Protein AF-A0A848DRU2-F1 (afdb_monomer)

Mean predicted aligned error: 5.86 Å

Secondary structure (DSSP, 8-state):
----GGGSBT------HHHHHH-PPP--S--EEEEEEE--SHHHHHHHHHHHHHHTTT-EEEEE-SS----SS-GGGTSS--HHHHHHHT--B--B-SS-TTSSB--------STTGGGGTS--B-PPPPTTGGGGS-HHHHHHIIIIIHHHHHHHTTB-S-S-HHHHHHHHHHHTSTHHHHEEEEEPPBBB--TTB-TTSPBPS---S----B--HHHHHHHHH---TT--TTSSEEEEE-SEEEEEEEE-SSSEEEEEEETTT--EEEEEEEEEEE-SHHHHHHHHHHHSGGGTTS-TTTGGGTTB------EEPPEEEEESEETTEE--TT--EEEEEEE---EETTEES--EEEEEEESGGGTT---S-GGGPPP--SPEEEEEEEEE-----TT-EEE--SSS--EEE-B-TT-HHHIIIIIHHHHH---SHHHHHHHHHHHHHHHHHHHTTEEETTEEP-PPB-TTSPBP-BTTTB-EE------SPPPP------

InterPro domains:
  IPR000172 Glucose-methanol-choline oxidoreductase, N-terminal [PF00732] (236-314)
  IPR036188 FAD/NAD(P)-binding domain superfamily [G3DSA:3.50.50.60] (22-327)
  IPR036188 FAD/NAD(P)-binding domain superfamily [SSF51905] (31-316)
  IPR051473 Pyranose 2-oxidase-like [PTHR42784] (30-369)

Radius of gyration: 24.06 Å; Cα c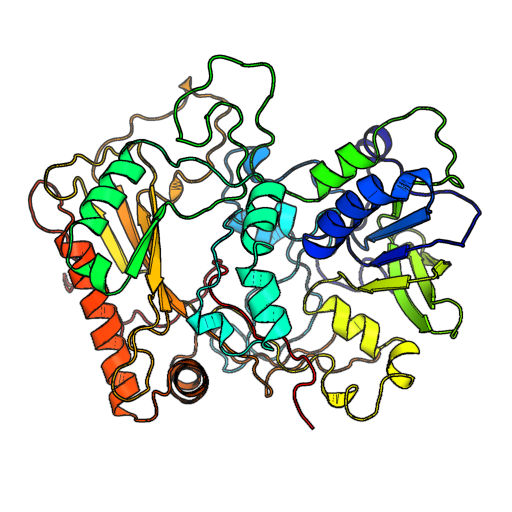ontacts (8 Å, |Δi|>4): 1048; chains: 1; bounding box: 69×54×64 Å

Sequence (502 aa):
MGFTESTYENFVAEDGAARSRLIRTYAGAKDDFDVAIVGSGVGGGILADDLAERIGAGKRILVVEAGSFLYPTHVYNVCRFPNADIARRFGVRTFHQQGDSQSEFHIGEQPQLNFGGRSIFWSGLIPEIQGWELDYFPDNIRSALTGGLLDRAGETMNESRSMGDTATKIVEKLRASDLAQDFEIVQTPRALHQPYLEPDGTPTAEFFTEPTGVFNTAELLTGQLGLEPGAPDDGKGLHLLLNTFVEAVDDQGDHVEVLTRNVLTGETRTFRARRVVLCGGSIESPKLLRRSPAFDALPDTVRPLVGRGLTDHPTSNEITTSVTGIGGIPIPRSSNVKIIFYSRGHRVDGRIRFPFNVEMNINHEWWHLRDDDPTARPPLTGPCPLDIKFSFANCLDDDNAIRPDPGYVPEIDFHNLSWTTHLTGSRIPATAGWESRQDADLLWWVLNEVTHRIFSLFDRDGVPARPDTDDHGKELWFGQGKGFGWGTVHHAAGSLRMPTRP

Foldseek 3Di:
DDDACVLKPLAAFDDDPVCVQQFDAQPDPAQEFAEEEEALAPVRLLVQLVCLVPCQQPTAYEYEFQGEADDLAAPLVPADDDLVVVQVSQFIQQAAEPDDLVDQFDDPGGWGGYNLTCLNRALQFLADAALLLCPLADPVVSCVCVVCPSVVSCVSLQKDQDLDDLQVVLQVLCCPDPLVVFWDKDFGIGSAHDVQADNNRHGDPDDPDDTSGGDTSSNSVSVQRDDDPPDDSPDGGYHYHHSKDFQAWACPPQWIWTWIARNVPRDIDIHTYSYYHYDPPLQQRLQRCLLYNVLVVDDPVCSLVRFFQDDAKWKWDKFKWWFQWFPPHGDFQPGKTWMKTHGNQDDDPNFRPAQWMKIKIWQCSPRSHDDPDPPPDDDGDDTIMMIMMIIGAFEGDRQWGFAHDNRSHTYTGHRNSQDLCCCQPPTSCVSGVRHDPVVSVVVQVSQQVVVCSSQQRTDDVPHGIFTDADPVRHHDGEVRPIGIDDDSDGPGDHYDPDDDDD

Organism: NCBI:txid630973

Solvent-accessible surface area (backbone atoms only — not comparable to full-atom values): 27246 Å² total; per-residue (Å²): 134,81,82,43,52,81,72,29,52,68,48,54,71,62,89,54,76,66,46,69,76,56,46,73,60,64,78,42,89,68,45,76,30,52,33,32,29,36,21,32,16,61,71,22,22,52,50,50,47,58,43,33,74,75,42,10,92,82,31,28,34,39,37,35,20,49,13,17,80,82,54,76,51,20,52,59,67,72,44,73,63,66,50,72,65,54,41,60,72,43,32,22,50,59,55,44,63,65,77,45,94,89,35,72,32,33,75,92,79,56,57,40,63,28,50,6,21,51,31,35,52,59,89,38,71,58,71,81,83,47,76,68,61,39,68,67,38,60,68,70,57,41,51,46,42,77,68,48,50,53,59,51,49,38,59,74,36,32,47,40,62,66,74,48,72,68,37,53,53,50,40,55,56,48,54,74,40,77,58,41,80,55,22,51,66,41,70,56,43,24,19,30,40,53,63,56,39,39,88,90,45,48,74,52,94,66,85,87,61,80,63,76,36,45,48,32,25,33,39,52,47,42,65,73,60,38,81,67,86,84,68,61,64,75,48,65,22,68,41,35,34,60,26,24,37,71,67,32,40,36,69,72,84,81,34,30,39,39,35,31,29,32,41,87,79,60,49,70,49,68,32,39,14,62,37,77,47,80,28,47,53,92,62,47,30,39,51,39,42,71,68,9,68,41,39,76,74,43,53,83,87,50,53,79,48,62,38,44,26,56,64,72,43,35,17,38,38,73,48,44,32,55,30,34,29,42,84,88,44,78,46,58,48,83,54,48,35,51,35,30,31,40,40,66,47,54,63,58,97,86,17,38,72,48,58,37,29,38,44,37,35,28,31,62,88,63,60,70,64,42,70,95,56,82,84,76,64,75,87,69,73,66,65,27,49,32,38,36,31,40,29,23,50,30,56,52,31,79,84,10,28,52,43,89,45,100,62,89,54,26,42,42,46,32,71,20,56,43,42,55,68,57,41,53,70,48,43,42,25,75,65,19,63,44,85,49,78,65,47,50,60,43,46,36,52,51,56,44,49,54,49,48,60,57,34,55,50,26,16,38,90,86,40,66,31,60,52,44,54,49,101,83,72,47,67,50,42,56,80,62,94,34,57,43,27,90,56,98,57,86,47,40,56,59,40,69,90,64,98,76,75,136

Nearest PDB structures (foldseek):
  2r0p-assembly1_A  TM=4.702E-01  e=1.721E-07  Lentzea aerocolonigenes
  2r0c-assembly1_A  TM=3.342E-01  e=9.872E-09  Lentzea aerocolonigenes
  4cy8-assembly1_B  TM=3.648E-01  e=1.183E-04  Pseudomonas nitroreducens HBP1
  5cqf-assembly1_A  TM=5.154E-01  e=4.666E-03  Pseudomonas syringae pv. tomato str. DC3000
  4tlx-assembly1_D  TM=5.138E-01  e=2.533E-02  Kutzneria sp. 744

pLDDT: mean 89.15, std 10.89, range [31.7, 98.88]

Structure (mmCIF, N/CA/C/O backbone):
data_AF-A0A848DRU2-F1
#
_entry.id   AF-A0A848DRU2-F1
#
loop_
_atom_site.group_PDB
_atom_site.id
_atom_site.type_symbol
_atom_site.label_atom_id
_atom_site.label_alt_id
_atom_site.label_comp_id
_atom_site.label_asym_id
_atom_site.label_entity_id
_atom_site.label_seq_id
_atom_site.pdbx_PDB_ins_code
_atom_site.Cartn_x
_atom_site.Cartn_y
_atom_site.Cartn_z
_atom_site.occupancy
_atom_site.B_iso_or_equiv
_atom_site.auth_seq_id
_atom_site.auth_comp_id
_atom_site.auth_asym_id
_atom_site.auth_atom_id
_atom_site.pdbx_PDB_model_num
ATOM 1 N N . MET A 1 1 ? -3.842 8.553 31.613 1.00 68.19 1 MET A N 1
ATOM 2 C CA . MET A 1 1 ? -4.086 9.658 30.660 1.00 68.19 1 MET A CA 1
ATOM 3 C C . MET A 1 1 ? -4.649 9.039 29.396 1.00 68.19 1 MET A C 1
ATOM 5 O O . MET A 1 1 ? -4.186 7.960 29.051 1.00 68.19 1 MET A O 1
ATOM 9 N N . GLY A 1 2 ? -5.672 9.650 28.798 1.00 87.00 2 GLY A N 1
ATOM 10 C CA . GLY A 1 2 ? -6.257 9.182 27.536 1.00 87.00 2 GLY A CA 1
ATOM 11 C C . GLY A 1 2 ? -5.468 9.669 26.319 1.00 87.00 2 GLY A C 1
ATOM 12 O O . GLY A 1 2 ? -4.572 10.498 26.473 1.00 87.00 2 GLY A O 1
ATOM 13 N N . PHE A 1 3 ? -5.815 9.170 25.134 1.00 94.62 3 PHE A N 1
ATOM 14 C CA . PHE A 1 3 ? -5.231 9.619 23.871 1.00 94.62 3 PHE A CA 1
ATOM 15 C C . PHE A 1 3 ? -5.593 11.086 23.591 1.00 94.62 3 PHE A C 1
ATOM 17 O O . PHE A 1 3 ? -6.713 11.523 23.850 1.00 94.62 3 PHE A O 1
ATOM 24 N N . THR A 1 4 ? -4.659 11.850 23.044 1.00 94.38 4 THR A N 1
ATOM 25 C CA . THR A 1 4 ? -4.844 13.254 22.644 1.00 94.38 4 THR A CA 1
ATOM 26 C C . THR A 1 4 ? -4.206 13.487 21.282 1.00 94.38 4 THR A C 1
ATOM 28 O O . THR A 1 4 ? -3.350 12.711 20.861 1.00 94.38 4 THR A O 1
ATOM 31 N N . GLU A 1 5 ? -4.543 14.594 20.621 1.00 92.50 5 GLU A N 1
ATOM 32 C CA . GLU A 1 5 ? -3.885 14.995 19.366 1.00 92.50 5 GLU A CA 1
ATOM 33 C C . GLU A 1 5 ? -2.351 15.067 19.487 1.00 92.50 5 GLU A C 1
ATOM 35 O O . GLU A 1 5 ? -1.633 14.704 18.564 1.00 92.50 5 GLU A O 1
ATOM 40 N N . SER A 1 6 ? -1.840 15.446 20.663 1.00 94.56 6 SER A N 1
ATOM 41 C CA . SER A 1 6 ? -0.407 15.551 20.959 1.00 94.56 6 SER A CA 1
ATOM 42 C C . SER A 1 6 ? 0.268 14.227 21.325 1.00 94.56 6 SER A C 1
ATOM 44 O O . SER A 1 6 ? 1.473 14.205 21.567 1.00 94.56 6 SER A O 1
ATOM 46 N N . THR A 1 7 ? -0.487 13.127 21.402 1.00 95.00 7 THR A N 1
ATOM 47 C CA . THR A 1 7 ? 0.065 11.807 21.731 1.00 95.00 7 THR A CA 1
ATOM 48 C C . THR A 1 7 ? 0.976 11.285 20.621 1.00 95.00 7 THR A C 1
ATOM 50 O O . THR A 1 7 ? 1.972 10.626 20.914 1.00 95.00 7 THR A O 1
ATOM 53 N N . TYR A 1 8 ? 0.667 11.606 19.362 1.00 96.06 8 TYR A N 1
ATOM 54 C CA . TYR A 1 8 ? 1.525 11.316 18.218 1.00 96.06 8 TYR A CA 1
ATOM 55 C C . TYR A 1 8 ? 2.061 12.600 17.608 1.00 96.06 8 TYR A C 1
ATOM 57 O O . TYR A 1 8 ? 1.324 13.550 17.353 1.00 96.06 8 TYR A O 1
ATOM 65 N N . GLU A 1 9 ? 3.361 12.616 17.328 1.00 95.44 9 GLU A N 1
ATOM 66 C CA . GLU A 1 9 ? 3.954 13.727 16.595 1.00 95.44 9 GLU A CA 1
ATOM 67 C C . GLU A 1 9 ? 3.429 13.737 15.158 1.00 95.44 9 GLU A C 1
ATOM 69 O O . GLU A 1 9 ? 3.359 12.689 14.509 1.00 95.44 9 GLU A O 1
ATOM 74 N N . ASN A 1 10 ? 3.106 14.936 14.669 1.00 95.75 10 ASN A N 1
ATOM 75 C CA . ASN A 1 10 ? 2.591 15.189 13.322 1.00 95.75 10 ASN A CA 1
ATOM 76 C C . ASN A 1 10 ? 1.204 14.581 13.031 1.00 95.75 10 ASN A C 1
ATOM 78 O O . ASN A 1 10 ? 0.786 14.497 11.878 1.00 95.75 10 ASN A O 1
ATOM 82 N N . PHE A 1 11 ? 0.471 14.161 14.064 1.00 97.06 11 PHE A N 1
ATOM 83 C CA . PHE A 1 11 ? -0.911 13.731 13.906 1.00 97.06 11 PHE A CA 1
ATOM 84 C C . PHE A 1 11 ? -1.840 14.930 13.709 1.00 97.06 11 PHE A C 1
ATOM 86 O O . PHE A 1 11 ? -1.777 15.908 14.452 1.00 97.06 11 PHE A O 1
ATOM 93 N N . VAL A 1 12 ? -2.699 14.852 12.692 1.00 94.25 12 VAL A N 1
ATOM 94 C CA . VAL A 1 12 ? -3.643 15.918 12.352 1.00 94.25 12 VAL A CA 1
ATOM 95 C C . VAL A 1 12 ? -5.023 15.553 12.886 1.00 94.25 12 VAL A C 1
ATOM 97 O O . VAL A 1 12 ? -5.594 14.534 12.492 1.00 94.25 12 VAL A O 1
ATOM 100 N N . ALA A 1 13 ? -5.541 16.407 13.767 1.00 94.06 13 ALA A N 1
ATOM 101 C CA . ALA A 1 13 ? -6.877 16.316 14.334 1.00 94.06 13 ALA A CA 1
ATOM 102 C C . ALA A 1 13 ? -7.617 17.647 14.122 1.00 94.06 13 ALA A C 1
ATOM 104 O O . ALA A 1 13 ? -7.391 18.631 14.817 1.00 94.06 13 ALA A O 1
ATOM 105 N N . GLU A 1 14 ? -8.523 17.683 13.151 1.00 92.94 14 GLU A N 1
ATOM 106 C CA . GLU A 1 14 ? -9.348 18.837 12.813 1.00 92.94 14 GLU A CA 1
ATOM 107 C C . GLU A 1 14 ? -10.743 18.420 12.320 1.00 92.94 14 GLU A C 1
ATOM 109 O O . GLU A 1 14 ? -10.933 17.365 11.706 1.00 92.94 14 GLU A O 1
ATOM 114 N N . ASP A 1 15 ? -11.745 19.270 12.561 1.00 89.88 15 ASP A N 1
ATOM 115 C CA . ASP A 1 15 ? -13.062 19.167 11.923 1.00 89.88 15 ASP A CA 1
ATOM 116 C C . ASP A 1 15 ? -13.296 20.366 10.997 1.00 89.88 15 ASP A C 1
ATOM 118 O O . ASP A 1 15 ? -13.704 21.453 11.413 1.00 89.88 15 ASP A O 1
ATOM 122 N N . GLY A 1 16 ? -12.994 20.164 9.714 1.00 86.81 16 GLY A N 1
ATOM 123 C CA . GLY A 1 16 ? -13.116 21.187 8.686 1.00 86.81 16 GLY A CA 1
ATOM 124 C C . GLY A 1 16 ? -14.540 21.353 8.147 1.00 86.81 16 GLY A C 1
ATOM 125 O O . GLY A 1 16 ? -15.277 20.394 7.907 1.00 86.81 16 GLY A O 1
ATOM 126 N N . ALA A 1 17 ? -14.903 22.593 7.813 1.00 89.38 17 ALA A N 1
ATOM 127 C CA . ALA A 1 17 ? -16.188 22.899 7.180 1.00 89.38 17 ALA A CA 1
ATOM 128 C C . ALA A 1 17 ? -16.334 22.299 5.762 1.00 89.38 17 ALA A C 1
ATOM 130 O O . ALA A 1 17 ? -17.441 22.213 5.234 1.00 89.38 17 ALA A O 1
ATOM 131 N N . ALA A 1 18 ? -15.231 21.925 5.108 1.00 87.69 18 ALA A N 1
ATOM 132 C CA . ALA A 1 18 ? -15.274 21.191 3.843 1.00 87.69 18 ALA A CA 1
ATOM 133 C C . ALA A 1 18 ? -15.816 19.771 4.057 1.00 87.69 18 ALA A C 1
ATOM 135 O O . ALA A 1 18 ? -16.758 19.366 3.378 1.00 87.69 18 ALA A O 1
ATOM 136 N N . ARG A 1 19 ? -15.306 19.064 5.076 1.00 90.12 19 ARG A N 1
ATOM 137 C CA . ARG A 1 19 ? -15.809 17.744 5.463 1.00 90.12 19 ARG A CA 1
ATOM 138 C C . ARG A 1 19 ? -17.296 17.793 5.797 1.00 90.12 19 ARG A C 1
ATOM 140 O O . ARG A 1 19 ? -18.040 16.976 5.274 1.00 90.12 19 ARG A O 1
ATOM 147 N N . SER A 1 20 ? -17.763 18.771 6.581 1.00 85.81 20 SER A N 1
ATOM 148 C CA . SER A 1 20 ? -19.187 18.863 6.967 1.00 85.81 20 SER A CA 1
ATOM 149 C C . SER A 1 20 ? -20.167 19.014 5.810 1.00 85.81 20 SER A C 1
ATOM 151 O O . SER A 1 20 ? -21.346 18.704 5.970 1.00 85.81 20 SER A O 1
ATOM 153 N N . ARG A 1 21 ? -19.682 19.462 4.650 1.00 86.00 21 ARG A N 1
ATOM 154 C CA . ARG A 1 21 ? -20.470 19.609 3.425 1.00 86.00 21 ARG A CA 1
ATOM 155 C C . ARG A 1 21 ? -20.397 18.398 2.498 1.00 86.00 21 ARG A C 1
ATOM 157 O O . ARG A 1 21 ? -21.219 18.322 1.595 1.00 86.00 21 ARG A O 1
ATOM 164 N N . LEU A 1 22 ? -19.431 17.500 2.698 1.00 84.94 22 LEU A N 1
ATOM 165 C CA . LEU A 1 22 ? -19.189 16.338 1.837 1.00 84.94 22 LEU A CA 1
ATOM 166 C C . LEU A 1 22 ? -19.540 15.012 2.511 1.00 84.94 22 LEU A C 1
ATOM 168 O O . LEU A 1 22 ? -20.029 14.111 1.844 1.00 84.94 22 LEU A O 1
ATOM 172 N N . ILE A 1 23 ? -19.283 14.885 3.814 1.00 87.06 23 ILE A N 1
ATOM 173 C CA . ILE A 1 23 ? -19.423 13.626 4.545 1.00 87.06 23 ILE A CA 1
ATOM 174 C C . ILE A 1 23 ? -20.000 13.895 5.930 1.00 87.06 23 ILE A C 1
ATOM 176 O O . ILE A 1 23 ? -19.501 14.730 6.698 1.00 87.06 23 ILE A O 1
ATOM 180 N N . ARG A 1 24 ? -21.033 13.134 6.288 1.00 83.44 24 ARG A N 1
ATOM 181 C CA . ARG A 1 24 ? -21.608 13.146 7.631 1.00 83.44 24 ARG A CA 1
ATOM 182 C C . ARG A 1 24 ? -20.831 12.203 8.548 1.00 83.44 24 ARG A C 1
ATOM 184 O O . ARG A 1 24 ? -20.644 11.035 8.230 1.00 83.44 24 ARG A O 1
ATOM 191 N N . THR A 1 25 ? -20.414 12.715 9.705 1.00 88.62 25 THR A N 1
ATOM 192 C CA . THR A 1 25 ? -19.940 11.872 10.810 1.00 88.62 25 THR A CA 1
ATOM 193 C C . THR A 1 25 ? -21.141 11.424 11.638 1.00 88.62 25 THR A C 1
ATOM 195 O O . THR A 1 25 ? -22.092 12.189 11.811 1.00 88.62 25 THR A O 1
ATOM 198 N N . TYR A 1 26 ? -21.104 10.202 12.153 1.00 93.00 26 TYR A N 1
ATOM 199 C CA . TYR A 1 26 ? -22.157 9.635 12.978 1.00 93.00 26 TYR A CA 1
ATOM 200 C C . TYR A 1 26 ? -22.360 10.473 14.244 1.00 93.00 26 TYR A C 1
ATOM 202 O O . TYR A 1 26 ? -21.437 10.655 15.037 1.00 93.00 26 TYR A O 1
ATOM 210 N N . ALA A 1 27 ? -23.584 10.962 14.436 1.00 90.19 27 ALA A N 1
ATOM 211 C CA . ALA A 1 27 ? -23.995 11.726 15.615 1.00 90.19 27 ALA A CA 1
ATOM 212 C C . ALA A 1 27 ? -25.174 11.067 16.358 1.00 90.19 27 ALA A C 1
ATOM 214 O O . ALA A 1 27 ? -25.765 11.668 17.254 1.00 90.19 27 ALA A O 1
ATOM 215 N N . GLY A 1 28 ? -25.523 9.831 15.982 1.00 91.38 28 GLY A N 1
ATOM 216 C CA . GLY A 1 28 ? -26.667 9.098 16.521 1.00 91.38 28 GLY A CA 1
ATOM 217 C C . GLY A 1 28 ? -26.498 8.721 17.988 1.00 91.38 28 GLY A C 1
ATOM 218 O O . GLY A 1 28 ? -25.376 8.579 18.491 1.00 91.38 28 GLY A O 1
ATOM 219 N N . ALA A 1 29 ? -27.622 8.538 18.681 1.00 92.94 29 ALA A N 1
ATOM 220 C CA . ALA A 1 29 ? -27.644 8.190 20.098 1.00 92.94 29 ALA A CA 1
ATOM 221 C C . ALA A 1 29 ? -27.389 6.696 20.333 1.00 92.94 29 ALA A C 1
ATOM 223 O O . ALA A 1 29 ? -26.856 6.323 21.378 1.00 92.94 29 ALA A O 1
ATOM 224 N N . LYS A 1 30 ? -27.726 5.835 19.367 1.00 96.00 30 LYS A N 1
ATOM 225 C CA . LYS A 1 30 ? -27.549 4.391 19.518 1.00 96.00 30 LYS A CA 1
ATOM 226 C C . LYS A 1 30 ? -26.075 4.004 19.548 1.00 96.00 30 LYS A C 1
ATOM 228 O O . LYS A 1 30 ? -25.249 4.582 18.848 1.00 96.00 30 LYS A O 1
ATOM 233 N N . ASP A 1 31 ? -25.743 3.008 20.346 1.00 96.94 31 ASP A N 1
ATOM 234 C CA . ASP A 1 31 ? -24.385 2.495 20.506 1.00 96.94 31 ASP A CA 1
ATOM 235 C C . ASP A 1 31 ? -24.206 1.090 19.905 1.00 96.94 31 ASP A C 1
ATOM 237 O O . ASP A 1 31 ? -23.076 0.622 19.804 1.00 96.94 31 ASP A O 1
ATOM 241 N N . ASP A 1 32 ? -25.288 0.444 19.462 1.00 97.88 32 ASP A N 1
ATOM 242 C CA . ASP A 1 32 ? -25.302 -0.905 18.899 1.00 97.88 32 ASP A CA 1
ATOM 243 C C . ASP A 1 32 ? -25.044 -0.945 17.381 1.00 97.88 32 ASP A C 1
ATOM 245 O O . ASP A 1 32 ? -25.680 -0.242 16.595 1.00 97.88 32 ASP A O 1
ATOM 249 N N . PHE A 1 33 ? -24.151 -1.833 16.952 1.00 98.56 33 PHE A N 1
ATOM 250 C CA . PHE A 1 33 ? -23.810 -2.082 15.554 1.00 98.56 33 PHE A CA 1
ATOM 251 C C . PHE A 1 33 ? -23.712 -3.586 15.266 1.00 98.56 33 PHE A C 1
ATOM 253 O O . PHE A 1 33 ? -23.434 -4.412 16.138 1.00 98.56 33 PHE A O 1
ATOM 260 N N . ASP A 1 34 ? -23.939 -3.984 14.016 1.00 98.50 34 ASP A N 1
ATOM 261 C CA . ASP A 1 34 ? -23.685 -5.365 13.603 1.00 98.50 34 ASP A CA 1
ATOM 262 C C . ASP A 1 34 ? -22.188 -5.592 13.360 1.00 98.50 34 ASP A C 1
ATOM 264 O O . ASP A 1 34 ? -21.663 -6.645 13.717 1.00 98.50 34 ASP A O 1
ATOM 268 N N . VAL A 1 35 ? -21.499 -4.606 12.780 1.00 98.62 35 VAL A N 1
ATOM 269 C CA . VAL A 1 35 ? -20.057 -4.654 12.510 1.00 98.62 35 VAL A CA 1
ATOM 270 C C . VAL A 1 35 ? -19.435 -3.303 12.850 1.00 98.62 35 VAL A C 1
ATOM 272 O O . VAL A 1 35 ? -19.964 -2.272 12.441 1.00 98.62 35 VAL A O 1
ATOM 275 N N . ALA A 1 36 ? -18.307 -3.309 13.556 1.00 98.75 36 ALA A N 1
ATOM 276 C CA . ALA A 1 36 ? -17.436 -2.147 13.692 1.00 98.75 36 ALA A CA 1
ATOM 277 C C . ALA A 1 36 ? -16.067 -2.426 13.053 1.00 98.75 36 ALA A C 1
ATOM 279 O O . ALA A 1 36 ? -15.484 -3.494 13.237 1.00 98.75 36 ALA A O 1
ATOM 280 N N . ILE A 1 37 ? -15.561 -1.465 12.291 1.00 98.88 37 ILE A N 1
ATOM 281 C CA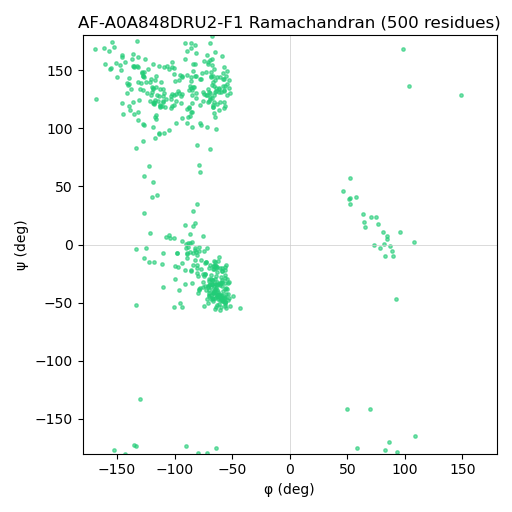 . ILE A 1 37 ? -14.304 -1.519 11.548 1.00 98.88 37 ILE A CA 1
ATOM 282 C C . ILE A 1 37 ? -13.417 -0.404 12.094 1.00 98.88 37 ILE A C 1
ATOM 284 O O . ILE A 1 37 ? -13.806 0.763 12.089 1.00 98.88 37 ILE A O 1
ATOM 288 N N . VAL A 1 38 ? -12.237 -0.760 12.594 1.00 98.81 38 VAL A N 1
ATOM 289 C CA . VAL A 1 38 ? -11.297 0.192 13.199 1.00 98.81 38 VAL A CA 1
ATOM 290 C C . VAL A 1 38 ? -10.233 0.568 12.175 1.00 98.81 38 VAL A C 1
ATOM 292 O O . VAL A 1 38 ? -9.330 -0.221 11.926 1.00 98.81 38 VAL A O 1
ATOM 295 N N . GLY A 1 39 ? -10.326 1.767 11.608 1.00 98.56 39 GLY A N 1
ATOM 296 C CA . GLY A 1 39 ? -9.449 2.292 10.562 1.00 98.56 39 GLY A CA 1
ATOM 297 C C . GLY A 1 39 ? -10.102 2.272 9.179 1.00 98.56 39 GLY A C 1
ATOM 298 O O . GLY A 1 39 ? -10.725 1.289 8.784 1.00 98.56 39 GLY A O 1
ATOM 299 N N . SER A 1 40 ? -9.932 3.361 8.428 1.00 98.12 40 SER A N 1
ATOM 300 C CA . SER A 1 40 ? -10.527 3.571 7.094 1.00 98.12 40 SER A CA 1
ATOM 301 C C . SER A 1 40 ? -9.537 3.414 5.928 1.00 98.12 40 SER A C 1
ATOM 303 O O . SER A 1 40 ? -9.868 3.708 4.777 1.00 98.12 40 SER A O 1
ATOM 305 N N . GLY A 1 41 ? -8.312 2.948 6.207 1.00 97.31 41 GLY A N 1
ATOM 306 C CA . GLY A 1 41 ? -7.295 2.631 5.194 1.00 97.31 41 GLY A CA 1
ATOM 307 C C . GLY A 1 41 ? -7.704 1.488 4.255 1.00 97.31 41 GLY A C 1
ATOM 308 O O . GLY A 1 41 ? -8.807 0.970 4.367 1.00 97.31 41 GLY A O 1
ATOM 309 N N . VAL A 1 42 ? -6.804 1.047 3.363 1.00 95.38 42 VAL A N 1
ATOM 310 C CA . VAL A 1 42 ? -7.096 0.066 2.286 1.00 95.38 42 VAL A CA 1
ATOM 311 C C . VAL A 1 42 ? -7.955 -1.117 2.756 1.00 95.38 42 VAL A C 1
ATOM 313 O O . VAL A 1 42 ? -9.030 -1.346 2.213 1.00 95.38 42 VAL A O 1
ATOM 316 N N . GLY A 1 43 ? -7.531 -1.827 3.809 1.00 94.62 43 GLY A N 1
ATOM 317 C CA . GLY A 1 43 ? -8.270 -2.990 4.312 1.00 94.62 43 GLY A CA 1
ATOM 318 C C . GLY A 1 43 ? -9.636 -2.652 4.921 1.00 94.62 43 GLY A C 1
ATOM 319 O O . GLY A 1 43 ? -10.600 -3.376 4.695 1.00 94.62 43 GLY A O 1
ATOM 320 N N . GLY A 1 44 ? -9.734 -1.554 5.676 1.00 98.00 44 GLY A N 1
ATOM 321 C CA . GLY A 1 44 ? -10.974 -1.167 6.353 1.00 98.00 44 GLY A CA 1
ATOM 322 C C . GLY A 1 44 ? -11.986 -0.509 5.422 1.00 98.00 44 GLY A C 1
ATOM 323 O O . GLY A 1 44 ? -13.173 -0.806 5.501 1.00 98.00 44 GLY A O 1
ATOM 324 N N . GLY A 1 45 ? -11.520 0.337 4.504 1.00 97.69 45 GLY A N 1
ATOM 325 C CA . GLY A 1 45 ? -12.364 1.022 3.536 1.00 97.69 45 GLY A CA 1
ATOM 326 C C . GLY A 1 45 ? -12.949 0.091 2.480 1.00 97.69 45 GLY A C 1
ATOM 327 O O . GLY A 1 45 ? -14.150 0.150 2.252 1.00 97.69 45 GLY A O 1
ATOM 328 N N . ILE A 1 46 ? -12.153 -0.826 1.915 1.00 97.06 46 ILE A N 1
ATOM 329 C CA . ILE A 1 46 ? -12.671 -1.841 0.978 1.00 97.06 46 ILE A CA 1
ATOM 330 C C . ILE A 1 46 ? -13.692 -2.747 1.677 1.00 97.06 46 ILE A C 1
ATOM 332 O O . ILE A 1 46 ? -14.757 -3.018 1.134 1.00 97.06 46 ILE A O 1
ATOM 336 N N . LEU A 1 47 ? -13.400 -3.193 2.906 1.00 97.94 47 LEU A N 1
ATOM 337 C CA . LEU A 1 47 ? -14.333 -4.026 3.666 1.00 97.94 47 LEU A CA 1
ATOM 338 C C . LEU A 1 47 ? -15.644 -3.290 3.973 1.00 97.94 47 LEU A C 1
ATOM 340 O O . LEU A 1 47 ? -16.718 -3.882 3.891 1.00 97.94 47 LEU A O 1
ATOM 344 N N . ALA A 1 48 ? -15.556 -2.024 4.379 1.00 98.12 48 ALA A N 1
ATOM 345 C CA . ALA A 1 48 ? -16.717 -1.211 4.709 1.00 98.12 48 ALA A CA 1
ATOM 346 C C . ALA A 1 48 ? -17.626 -0.996 3.495 1.00 98.12 48 ALA A C 1
ATOM 348 O O . ALA A 1 48 ? -18.838 -1.151 3.628 1.00 98.12 48 ALA A O 1
ATOM 349 N N . ASP A 1 49 ? -17.036 -0.696 2.341 1.00 96.81 49 ASP A N 1
ATOM 350 C CA . ASP A 1 49 ? -17.723 -0.546 1.061 1.00 96.81 49 ASP A CA 1
ATOM 351 C C . ASP A 1 49 ? -18.446 -1.842 0.647 1.00 96.81 49 ASP A C 1
ATOM 353 O O . ASP A 1 49 ? -19.676 -1.886 0.581 1.00 96.81 49 ASP A O 1
ATOM 357 N N . ASP A 1 50 ? -17.709 -2.953 0.566 1.00 96.56 50 ASP A N 1
ATOM 358 C CA . ASP A 1 50 ? -18.236 -4.273 0.196 1.00 96.56 50 ASP A CA 1
ATOM 359 C C . ASP A 1 50 ? -19.324 -4.780 1.173 1.00 96.56 50 ASP A C 1
ATOM 361 O O . ASP A 1 50 ? -20.283 -5.458 0.791 1.00 96.56 50 ASP A O 1
ATOM 365 N N . LEU A 1 51 ? -19.222 -4.477 2.473 1.00 97.69 51 LEU A N 1
ATOM 366 C CA . LEU A 1 51 ? -20.294 -4.777 3.433 1.00 97.69 51 LEU A CA 1
ATOM 367 C C . LEU A 1 51 ? -21.502 -3.850 3.263 1.00 97.69 51 LEU A C 1
ATOM 369 O O . LEU A 1 51 ? -22.641 -4.307 3.405 1.00 97.69 51 LEU A O 1
ATOM 373 N N . ALA A 1 52 ? -21.289 -2.565 2.990 1.00 95.81 52 ALA A N 1
ATOM 374 C CA . ALA A 1 52 ? -22.377 -1.620 2.799 1.00 95.81 52 ALA A CA 1
ATOM 375 C C . ALA A 1 52 ? -23.246 -2.020 1.598 1.00 95.81 52 ALA A C 1
ATOM 377 O O . ALA A 1 52 ? -24.472 -2.050 1.736 1.00 95.81 52 ALA A O 1
ATOM 378 N N . GLU A 1 53 ? -22.634 -2.441 0.490 1.00 95.19 53 GLU A N 1
ATOM 379 C CA . GLU A 1 53 ? -23.344 -2.969 -0.679 1.00 95.19 53 GLU A CA 1
ATOM 380 C C . GLU A 1 53 ? -24.119 -4.254 -0.364 1.00 95.19 53 GLU A C 1
ATOM 382 O O . GLU A 1 53 ? -25.321 -4.358 -0.624 1.00 95.19 53 GLU A O 1
ATOM 387 N N . ARG A 1 54 ? -23.454 -5.253 0.231 1.00 96.75 54 ARG A N 1
ATOM 388 C CA . ARG A 1 54 ? -24.050 -6.588 0.400 1.00 96.75 54 ARG A CA 1
ATOM 389 C C . ARG A 1 54 ? -25.092 -6.663 1.508 1.00 96.75 54 ARG A C 1
ATOM 391 O O . ARG A 1 54 ? -26.047 -7.434 1.399 1.00 96.75 54 ARG A O 1
ATOM 398 N N . ILE A 1 55 ? -24.891 -5.939 2.611 1.00 96.88 55 ILE A N 1
ATOM 399 C CA . ILE A 1 55 ? -25.706 -6.094 3.828 1.00 96.88 55 ILE A CA 1
ATOM 400 C C . ILE A 1 55 ? -26.180 -4.773 4.447 1.00 96.88 55 ILE A C 1
ATOM 402 O O . ILE A 1 55 ? -26.966 -4.818 5.399 1.00 96.88 55 ILE A O 1
ATOM 406 N N . GLY A 1 56 ? -25.784 -3.608 3.921 1.00 94.81 56 GLY A N 1
ATOM 407 C CA . GLY A 1 56 ? -26.102 -2.296 4.501 1.00 94.81 56 GLY A CA 1
ATOM 408 C C . GLY A 1 56 ? -27.602 -2.014 4.638 1.00 94.81 56 GLY A C 1
ATOM 409 O O . GLY A 1 56 ? -28.035 -1.442 5.633 1.00 94.81 56 GLY A O 1
ATOM 410 N N . ALA A 1 57 ? -28.439 -2.527 3.731 1.00 93.50 57 ALA A N 1
ATOM 411 C CA . ALA A 1 57 ? -29.899 -2.399 3.836 1.00 93.50 57 ALA A CA 1
ATOM 412 C C . ALA A 1 57 ? -30.494 -3.093 5.084 1.00 93.50 57 ALA A C 1
ATOM 414 O O . ALA A 1 57 ? -31.591 -2.763 5.548 1.00 93.50 57 ALA A O 1
ATOM 415 N N . GLY A 1 58 ? -29.787 -4.086 5.633 1.00 95.94 58 GLY A N 1
ATOM 416 C CA . GLY A 1 58 ? -30.223 -4.901 6.766 1.00 95.94 58 GLY A CA 1
ATOM 417 C C . GLY A 1 58 ? -29.438 -4.672 8.056 1.00 95.94 58 GLY A C 1
ATOM 418 O O . GLY A 1 58 ? -29.922 -5.077 9.116 1.00 95.94 58 GLY A O 1
ATOM 419 N N . LYS A 1 59 ? -28.258 -4.055 7.972 1.00 97.44 59 LYS A N 1
ATOM 420 C CA . LYS A 1 59 ? -27.228 -4.079 9.015 1.00 97.44 59 LYS A CA 1
ATOM 421 C C . LYS A 1 59 ? -26.677 -2.694 9.307 1.00 97.44 59 LYS A C 1
ATOM 423 O O . LYS A 1 59 ? -26.712 -1.819 8.450 1.00 97.44 59 LYS A O 1
ATOM 428 N N . ARG A 1 60 ? -26.178 -2.499 10.527 1.00 97.50 60 ARG A N 1
ATOM 429 C CA . ARG A 1 60 ? -25.492 -1.267 10.941 1.00 97.50 60 ARG A CA 1
ATOM 430 C C . ARG A 1 60 ? -23.991 -1.507 10.950 1.00 97.50 60 ARG A C 1
ATOM 432 O O . ARG A 1 60 ? -23.520 -2.371 11.691 1.00 97.50 60 ARG A O 1
ATOM 439 N N . ILE A 1 61 ? -23.266 -0.756 10.134 1.00 98.12 61 ILE A N 1
ATOM 440 C CA . ILE A 1 61 ? -21.817 -0.881 9.970 1.00 98.12 61 ILE A CA 1
ATOM 441 C C . ILE A 1 61 ? -21.192 0.430 10.432 1.00 98.12 61 ILE A C 1
ATOM 443 O O . ILE A 1 61 ? -21.568 1.482 9.930 1.00 98.12 61 ILE A O 1
ATOM 447 N N . LEU A 1 62 ? -20.265 0.377 11.383 1.00 98.50 62 LEU A N 1
ATOM 448 C CA . LEU A 1 62 ? -19.533 1.542 11.873 1.00 98.50 62 LEU A CA 1
ATOM 449 C C . LEU A 1 62 ? -18.076 1.474 11.427 1.00 98.50 62 LEU A C 1
ATOM 451 O O . LEU A 1 62 ? -17.399 0.496 11.716 1.00 98.50 62 LEU A O 1
ATOM 455 N N . VAL A 1 63 ? -17.573 2.529 10.801 1.00 98.69 63 VAL A N 1
ATOM 456 C CA . VAL A 1 63 ? -16.141 2.752 10.583 1.00 98.69 63 VAL A CA 1
ATOM 457 C C . VAL A 1 63 ? -15.672 3.801 11.579 1.00 98.69 63 VAL A C 1
ATOM 459 O O . VAL A 1 63 ? -16.242 4.889 11.643 1.00 98.69 63 VAL A O 1
ATOM 462 N N . VAL A 1 64 ? -14.642 3.484 12.358 1.00 98.69 64 VAL A N 1
ATOM 463 C CA . VAL A 1 64 ? -14.024 4.405 13.319 1.00 98.69 64 VAL A CA 1
ATOM 464 C C . VAL A 1 64 ? -12.620 4.739 12.839 1.00 98.69 64 VAL A C 1
ATOM 466 O O . VAL A 1 64 ? -11.788 3.847 12.703 1.00 98.69 64 VAL A O 1
ATOM 469 N N . GLU A 1 65 ? -12.356 6.012 12.578 1.00 98.19 65 GLU A N 1
ATOM 470 C CA . GLU A 1 65 ? -11.085 6.526 12.081 1.00 98.19 65 GLU A CA 1
ATOM 471 C C . GLU A 1 65 ? -10.514 7.547 13.067 1.00 98.19 65 GLU A C 1
ATOM 473 O O . GLU A 1 65 ? -11.183 8.510 13.455 1.00 98.19 65 GLU A O 1
ATOM 478 N N . ALA A 1 66 ? -9.253 7.340 13.447 1.00 97.56 66 ALA A N 1
ATOM 479 C CA . ALA A 1 66 ? -8.561 8.228 14.364 1.00 97.56 66 ALA A CA 1
ATOM 480 C C . ALA A 1 66 ? -8.331 9.599 13.729 1.00 97.56 66 ALA A C 1
ATOM 482 O O . ALA A 1 66 ? -8.509 10.606 14.407 1.00 97.56 66 ALA A O 1
ATOM 483 N N . GLY A 1 67 ? -7.940 9.635 12.454 1.00 96.00 67 GLY A N 1
ATOM 484 C CA . GLY A 1 67 ? -7.543 10.858 11.770 1.00 96.00 67 GLY A CA 1
ATOM 485 C C . GLY A 1 67 ? -8.681 11.668 11.147 1.00 96.00 67 GLY A C 1
ATOM 486 O O . GLY A 1 67 ? -9.847 11.264 11.087 1.00 96.00 67 GLY A O 1
ATOM 487 N N . SER A 1 68 ? -8.303 12.842 10.651 1.00 95.81 68 SER A N 1
ATOM 488 C CA . SER A 1 68 ? -9.207 13.793 10.002 1.00 95.81 68 SER A CA 1
ATOM 489 C C . SER A 1 68 ? -9.416 13.518 8.515 1.00 95.81 68 SER A C 1
ATOM 491 O O . SER A 1 68 ? -8.707 12.740 7.873 1.00 95.81 68 SER A O 1
ATOM 493 N N . PHE A 1 69 ? -10.392 14.220 7.944 1.00 94.69 69 PHE A N 1
ATOM 494 C CA . PHE A 1 69 ? -10.561 14.351 6.502 1.00 94.69 69 PHE A CA 1
ATOM 495 C C . PHE A 1 69 ? -9.563 15.381 5.956 1.00 94.69 69 PHE A C 1
ATOM 497 O O . PHE A 1 69 ? -9.765 16.577 6.142 1.00 94.69 69 PHE A O 1
ATOM 504 N N . LEU A 1 70 ? -8.498 14.914 5.299 1.00 93.12 70 LEU A N 1
ATOM 505 C CA . LEU A 1 70 ? -7.449 15.781 4.739 1.00 93.12 70 LEU A CA 1
ATOM 506 C C . LEU A 1 70 ? -7.685 16.085 3.258 1.00 93.12 70 LEU A C 1
ATOM 508 O O . LEU A 1 70 ? -7.682 17.241 2.840 1.00 93.12 70 LEU A O 1
ATOM 512 N N . TYR A 1 71 ? -7.918 15.035 2.469 1.00 91.12 71 TYR A N 1
ATOM 513 C CA . TYR A 1 71 ? -8.159 15.127 1.035 1.00 91.12 71 TYR A CA 1
ATOM 514 C C . TYR A 1 71 ? -9.392 14.296 0.652 1.00 91.12 71 TYR A C 1
ATOM 516 O O . TYR A 1 71 ? -9.554 13.190 1.169 1.00 91.12 71 TYR A O 1
ATOM 524 N N . PRO A 1 72 ? -10.250 14.795 -0.260 1.00 87.12 72 PRO A N 1
ATOM 525 C CA . PRO A 1 72 ? -11.399 14.044 -0.776 1.00 87.12 72 PRO A CA 1
ATOM 526 C C . PRO A 1 72 ? -11.013 12.907 -1.733 1.00 87.12 72 PRO A C 1
ATOM 528 O O . PRO A 1 72 ? -11.859 12.089 -2.070 1.00 87.12 72 PRO A O 1
ATOM 531 N N . THR A 1 73 ? -9.774 12.900 -2.226 1.00 91.88 73 THR A N 1
ATOM 532 C CA . THR A 1 73 ? -9.263 11.967 -3.238 1.00 91.88 73 THR A CA 1
ATOM 533 C C . THR A 1 73 ? -7.744 11.825 -3.084 1.00 91.88 73 THR A C 1
ATOM 535 O O . THR A 1 73 ? -7.118 12.531 -2.287 1.00 91.88 73 THR A O 1
ATOM 538 N N . HIS A 1 74 ? -7.140 10.929 -3.858 1.00 93.12 74 HIS A N 1
ATOM 539 C CA . HIS A 1 74 ? -5.700 10.704 -3.900 1.00 93.12 74 HIS A CA 1
ATOM 540 C C . HIS A 1 74 ? -4.913 11.985 -4.246 1.00 93.12 74 HIS A C 1
ATOM 542 O O . HIS A 1 74 ? -5.310 12.750 -5.124 1.00 93.12 74 HIS A O 1
ATOM 548 N N . VAL A 1 75 ? -3.738 12.208 -3.646 1.00 89.75 75 VAL A N 1
ATOM 549 C CA . VAL A 1 75 ? -2.955 13.447 -3.870 1.00 89.75 75 VAL A CA 1
ATOM 550 C C . VAL A 1 75 ? -2.489 13.639 -5.320 1.00 89.75 75 VAL A C 1
ATOM 552 O O . VAL A 1 75 ? -2.489 14.761 -5.821 1.00 89.75 75 VAL A O 1
ATOM 555 N N . TYR A 1 76 ? -2.172 12.553 -6.035 1.00 86.06 76 TYR A N 1
ATOM 556 C CA . TYR A 1 76 ? -1.929 12.582 -7.489 1.00 86.06 76 TYR A CA 1
ATOM 557 C C . TYR A 1 76 ? -3.109 13.105 -8.318 1.00 86.06 76 TYR A C 1
ATOM 559 O O . TYR A 1 76 ? -2.900 13.592 -9.426 1.00 86.06 76 TYR A O 1
ATOM 567 N N . ASN A 1 77 ? -4.332 13.046 -7.794 1.00 87.31 77 ASN A N 1
ATOM 568 C CA . ASN A 1 77 ? -5.499 13.580 -8.479 1.00 87.31 77 ASN A CA 1
ATOM 569 C C . ASN A 1 77 ? -5.644 15.093 -8.261 1.00 87.31 77 ASN A C 1
ATOM 571 O O . ASN A 1 77 ? -6.530 15.685 -8.860 1.00 87.31 77 ASN A O 1
ATOM 575 N N . VAL A 1 78 ? -4.813 15.748 -7.445 1.00 84.19 78 VAL A N 1
ATOM 576 C CA . VAL A 1 78 ? -4.975 17.179 -7.142 1.00 84.19 78 VAL A CA 1
ATOM 577 C C . VAL A 1 78 ? -4.136 18.058 -8.065 1.00 84.19 78 VAL A C 1
ATOM 579 O O . VAL A 1 78 ? -4.672 18.989 -8.651 1.00 84.19 78 VAL A O 1
ATOM 582 N N . CYS A 1 79 ? -2.827 17.808 -8.165 1.00 72.69 79 CYS A N 1
ATOM 583 C CA . CYS A 1 79 ? -1.888 18.693 -8.861 1.00 72.69 79 CYS A CA 1
ATOM 584 C C . CYS A 1 79 ? -0.507 18.020 -9.040 1.00 72.69 79 CYS A C 1
ATOM 586 O O . CYS A 1 79 ? -0.218 16.985 -8.434 1.00 72.69 79 CYS A O 1
ATOM 588 N N . ARG A 1 80 ? 0.364 18.615 -9.867 1.00 74.75 80 ARG A N 1
ATOM 589 C CA . ARG A 1 80 ? 1.747 18.185 -10.128 1.00 74.75 80 ARG A CA 1
ATOM 590 C C . ARG A 1 80 ? 2.683 18.394 -8.927 1.00 74.75 80 ARG A C 1
ATOM 592 O O . ARG A 1 80 ? 3.455 19.350 -8.884 1.00 74.75 80 ARG A O 1
ATOM 599 N N . PHE A 1 81 ? 2.673 17.463 -7.978 1.00 74.62 81 PHE A N 1
ATOM 600 C CA . PHE A 1 81 ? 3.647 17.414 -6.883 1.00 74.62 81 PHE A CA 1
ATOM 601 C C . PHE A 1 81 ? 4.384 16.069 -6.837 1.00 74.62 81 PHE A C 1
ATOM 603 O O . PHE A 1 81 ? 3.793 15.041 -7.179 1.00 74.62 81 PHE A O 1
ATOM 610 N N . PRO A 1 82 ? 5.636 16.024 -6.342 1.00 75.81 82 PRO A N 1
ATOM 611 C CA . PRO A 1 82 ? 6.252 14.762 -5.959 1.00 75.81 82 PRO A CA 1
ATOM 612 C C . PRO A 1 82 ? 5.483 14.162 -4.774 1.00 75.81 82 PRO A C 1
ATOM 614 O O . PRO A 1 82 ? 5.527 14.674 -3.656 1.00 75.81 82 PRO A O 1
ATOM 617 N N . ASN A 1 83 ? 4.755 13.071 -5.004 1.00 76.25 83 ASN A N 1
ATOM 618 C CA . ASN A 1 83 ? 3.933 12.439 -3.968 1.00 76.25 83 ASN A CA 1
ATOM 619 C C . ASN A 1 83 ? 4.744 12.013 -2.742 1.00 76.25 83 ASN A C 1
ATOM 621 O O . ASN A 1 83 ? 4.304 12.253 -1.627 1.00 76.25 83 ASN A O 1
ATOM 625 N N . ALA A 1 84 ? 5.950 11.468 -2.928 1.00 78.00 84 ALA A N 1
ATOM 626 C CA . ALA A 1 84 ? 6.814 11.098 -1.806 1.00 78.00 84 ALA A CA 1
ATOM 627 C C . ALA A 1 84 ? 7.090 12.287 -0.865 1.00 78.00 84 ALA A C 1
ATOM 629 O O . ALA A 1 84 ? 7.170 12.108 0.349 1.00 78.00 84 ALA A O 1
ATOM 630 N N . ASP A 1 85 ? 7.173 13.509 -1.398 1.00 83.12 85 ASP A N 1
ATOM 631 C CA . ASP A 1 85 ? 7.380 14.712 -0.590 1.00 83.12 85 ASP A CA 1
ATOM 632 C C . ASP A 1 85 ? 6.121 15.112 0.178 1.00 83.12 85 ASP A C 1
ATOM 634 O O . ASP A 1 85 ? 6.223 15.575 1.312 1.00 83.12 85 ASP A O 1
ATOM 638 N N . ILE A 1 86 ? 4.933 14.916 -0.404 1.00 86.62 86 ILE A N 1
ATOM 639 C CA . ILE A 1 86 ? 3.663 15.137 0.298 1.00 86.62 86 ILE A CA 1
ATOM 640 C C . ILE A 1 86 ? 3.449 14.057 1.357 1.00 86.62 86 ILE A C 1
ATOM 642 O O . ILE A 1 86 ? 3.207 14.387 2.513 1.00 86.62 86 ILE A O 1
ATOM 646 N N . ALA A 1 87 ? 3.587 12.782 0.995 1.00 87.62 87 ALA A N 1
ATOM 647 C CA . ALA A 1 87 ? 3.392 11.642 1.882 1.00 87.62 87 ALA A CA 1
ATOM 648 C C . ALA A 1 87 ? 4.236 11.759 3.162 1.00 87.62 87 ALA A C 1
ATOM 650 O O . ALA A 1 87 ? 3.720 11.540 4.259 1.00 87.62 87 ALA A O 1
ATOM 651 N N . ARG A 1 88 ? 5.506 12.182 3.040 1.00 88.44 88 ARG A N 1
ATOM 652 C CA . ARG A 1 88 ? 6.409 12.415 4.182 1.00 88.44 88 ARG A CA 1
ATOM 653 C C . ARG A 1 88 ? 5.930 13.520 5.121 1.00 88.44 88 ARG A C 1
ATOM 655 O O . ARG A 1 88 ? 6.164 13.421 6.319 1.00 88.44 88 ARG A O 1
ATOM 662 N N . ARG A 1 89 ? 5.239 14.548 4.616 1.00 91.62 89 ARG A N 1
ATOM 663 C CA . ARG A 1 89 ? 4.684 15.629 5.455 1.00 91.62 89 ARG A CA 1
ATOM 664 C C . ARG A 1 89 ? 3.523 15.166 6.328 1.00 91.62 89 ARG A C 1
ATOM 666 O O . ARG A 1 89 ? 3.242 15.824 7.319 1.00 91.62 89 ARG A O 1
ATOM 673 N N . PHE A 1 90 ? 2.884 14.050 5.984 1.00 93.81 90 PHE A N 1
ATOM 674 C CA . PHE A 1 90 ? 1.788 13.455 6.753 1.00 93.81 90 PHE A CA 1
ATOM 675 C C . PHE A 1 90 ? 2.196 12.170 7.486 1.00 93.81 90 PHE A C 1
ATOM 677 O O . PHE A 1 90 ? 1.341 11.505 8.066 1.00 93.81 90 PHE A O 1
ATOM 684 N N . GLY A 1 91 ? 3.485 11.806 7.468 1.00 94.75 91 GLY A N 1
ATOM 685 C CA . GLY A 1 91 ? 4.005 10.697 8.265 1.00 94.75 91 GLY A CA 1
ATOM 686 C C . GLY A 1 91 ? 3.838 10.995 9.753 1.00 94.75 91 GLY A C 1
ATOM 687 O O . GLY A 1 91 ? 4.332 12.009 10.245 1.00 94.75 91 GLY A O 1
ATOM 688 N N . VAL A 1 92 ? 3.103 10.135 10.451 1.00 95.94 92 VAL A N 1
ATOM 689 C CA . VAL A 1 92 ? 2.805 10.264 11.876 1.00 95.94 92 VAL A CA 1
ATOM 690 C C . VAL A 1 92 ? 3.761 9.381 12.660 1.00 95.94 92 VAL A C 1
ATOM 692 O O . VAL A 1 92 ? 3.889 8.183 12.391 1.00 95.94 92 VAL A O 1
ATOM 695 N N . ARG A 1 93 ? 4.414 9.945 13.678 1.00 94.88 93 ARG A N 1
ATOM 696 C CA . ARG A 1 93 ? 5.315 9.172 14.539 1.00 94.88 93 ARG A CA 1
ATOM 697 C C . ARG A 1 93 ? 4.507 8.404 15.580 1.00 94.88 93 ARG A C 1
ATOM 699 O O . ARG A 1 93 ? 4.298 8.880 16.694 1.00 94.88 93 ARG A O 1
ATOM 706 N N . THR A 1 94 ? 4.045 7.214 15.204 1.00 94.31 94 THR A N 1
ATOM 707 C CA . THR A 1 94 ? 3.239 6.345 16.075 1.00 94.31 94 THR A CA 1
ATOM 708 C C . THR A 1 94 ? 4.062 5.380 16.922 1.00 94.31 94 THR A C 1
ATOM 710 O O . THR A 1 94 ? 3.488 4.651 17.727 1.00 94.31 94 THR A O 1
ATOM 713 N N . PHE A 1 95 ? 5.387 5.370 16.763 1.00 94.94 95 PHE A N 1
ATOM 714 C CA . PHE A 1 95 ? 6.310 4.496 17.481 1.00 94.94 95 PHE A CA 1
ATOM 715 C C . PHE A 1 95 ? 7.654 5.181 17.759 1.00 94.94 95 PHE A C 1
ATOM 717 O O . PHE A 1 95 ? 8.023 6.174 17.124 1.00 94.94 95 PHE A O 1
ATOM 724 N N . HIS A 1 96 ? 8.399 4.601 18.694 1.00 93.31 96 HIS A N 1
ATOM 725 C CA . HIS A 1 96 ? 9.815 4.851 18.927 1.00 93.31 96 HIS A CA 1
ATOM 726 C C . HIS A 1 96 ? 10.650 3.711 18.339 1.00 93.31 96 HIS A C 1
ATOM 728 O O . HIS A 1 96 ? 10.189 2.579 18.251 1.00 93.31 96 HIS A O 1
ATOM 734 N N . GLN A 1 97 ? 11.888 3.998 17.960 1.00 92.56 97 GLN A N 1
ATOM 735 C CA . GLN A 1 97 ? 12.872 2.983 17.590 1.00 92.56 97 GLN A CA 1
ATOM 736 C C . GLN A 1 97 ? 14.259 3.469 17.998 1.00 92.56 97 GLN A C 1
ATOM 738 O O . GLN A 1 97 ? 14.491 4.680 18.091 1.00 92.56 97 GLN A O 1
ATOM 743 N N . GLN A 1 98 ? 15.175 2.536 18.228 1.00 84.25 98 GLN A N 1
ATOM 744 C CA . GLN A 1 98 ? 16.572 2.860 18.490 1.00 84.25 98 GLN A CA 1
ATOM 745 C C . GLN A 1 98 ? 17.310 3.055 17.164 1.00 84.25 98 GLN A C 1
ATOM 747 O O . GLN A 1 98 ? 17.169 2.246 16.257 1.00 84.25 98 GLN A O 1
ATOM 752 N N . GLY A 1 99 ? 18.125 4.105 17.063 1.00 87.62 99 GLY A N 1
ATOM 753 C CA . GLY A 1 99 ? 19.004 4.319 15.912 1.00 87.62 99 GLY A CA 1
ATOM 754 C C . GLY A 1 99 ? 18.383 5.053 14.718 1.00 87.62 99 GLY A C 1
ATOM 755 O O . GLY A 1 99 ? 17.308 5.650 14.781 1.00 87.62 99 GLY A O 1
ATOM 756 N N . ASP A 1 100 ? 19.134 5.051 13.622 1.00 90.00 100 ASP A N 1
ATOM 757 C CA . ASP A 1 100 ? 18.871 5.775 12.378 1.00 90.00 100 ASP A CA 1
ATOM 758 C C . ASP A 1 100 ? 19.063 4.871 11.148 1.00 90.00 100 ASP A C 1
ATOM 760 O O . ASP A 1 100 ? 19.309 3.674 11.272 1.00 90.00 100 ASP A O 1
ATOM 764 N N . SER A 1 101 ? 18.987 5.444 9.943 1.00 86.62 101 SER A N 1
ATOM 765 C CA . SER A 1 101 ? 19.131 4.701 8.680 1.00 86.62 101 SER A CA 1
ATOM 766 C C . SER A 1 101 ? 20.425 3.885 8.533 1.00 86.62 101 SER A C 1
ATOM 768 O O . SER A 1 101 ? 20.478 3.006 7.674 1.00 86.62 101 SER A O 1
ATOM 770 N N . GLN A 1 102 ? 21.459 4.161 9.336 1.00 88.44 102 GLN A N 1
ATOM 771 C CA . GLN A 1 102 ? 22.738 3.444 9.332 1.00 88.44 102 GLN A CA 1
ATOM 772 C C . GLN A 1 102 ? 22.821 2.370 10.425 1.00 88.44 102 GLN A C 1
ATOM 774 O O . GLN A 1 102 ? 23.770 1.588 10.453 1.00 88.44 102 GLN A O 1
ATOM 779 N N . SER A 1 103 ? 21.836 2.313 11.318 1.00 90.69 103 SER A N 1
ATOM 780 C CA . SER A 1 103 ? 21.777 1.366 12.430 1.00 90.69 103 SER A CA 1
ATOM 781 C C . SER A 1 103 ? 21.222 0.006 11.993 1.00 90.69 103 SER A C 1
ATOM 783 O O . SER A 1 103 ? 20.477 -0.083 11.017 1.00 90.69 103 SER A O 1
ATOM 785 N N . GLU A 1 104 ? 21.571 -1.055 12.729 1.00 88.81 104 GLU A N 1
ATOM 786 C CA . GLU A 1 104 ? 21.091 -2.429 12.483 1.00 88.81 104 GLU A CA 1
ATOM 787 C C . GLU A 1 104 ? 19.564 -2.542 12.576 1.00 88.81 104 GLU A C 1
ATOM 789 O O . GLU A 1 104 ? 18.957 -3.313 11.834 1.00 88.81 104 GLU A O 1
ATOM 794 N N . PHE A 1 105 ? 18.946 -1.747 13.451 1.00 90.81 105 PHE A N 1
ATOM 795 C CA . PHE A 1 105 ? 17.501 -1.672 13.619 1.00 90.81 105 PHE A CA 1
ATOM 796 C C . PHE A 1 105 ? 17.004 -0.306 13.156 1.00 90.81 105 PHE A C 1
ATOM 798 O O . PHE A 1 105 ? 17.424 0.717 13.692 1.00 90.81 105 PHE A O 1
ATOM 805 N N . HIS A 1 106 ? 16.153 -0.286 12.132 1.00 91.31 106 HIS A N 1
ATOM 806 C CA . HIS A 1 106 ? 15.547 0.927 11.595 1.00 91.31 106 HIS A CA 1
ATOM 807 C C . HIS A 1 106 ? 14.415 0.591 10.620 1.00 91.31 106 HIS A C 1
ATOM 809 O O . HIS A 1 106 ? 14.653 -0.071 9.608 1.00 91.31 106 HIS A O 1
ATOM 815 N N . ILE A 1 107 ? 13.217 1.127 10.857 1.00 88.81 107 ILE A N 1
ATOM 816 C CA . ILE A 1 107 ? 12.184 1.270 9.827 1.00 88.81 107 ILE A CA 1
ATOM 817 C C . ILE A 1 107 ? 12.134 2.736 9.367 1.00 88.81 107 ILE A C 1
ATOM 819 O O . ILE A 1 107 ? 12.079 3.662 10.181 1.00 88.81 107 ILE A O 1
ATOM 823 N N . GLY A 1 108 ? 12.219 2.948 8.050 1.00 83.88 108 GLY A N 1
ATOM 824 C CA . GLY A 1 108 ? 12.286 4.288 7.453 1.00 83.88 108 GLY A CA 1
ATOM 825 C C . GLY A 1 108 ? 10.920 4.939 7.211 1.00 83.88 108 GLY A C 1
ATOM 826 O O . GLY A 1 108 ? 10.823 6.161 7.111 1.00 83.88 108 GLY A O 1
ATOM 827 N N . GLU A 1 109 ? 9.861 4.135 7.127 1.00 84.50 109 GLU A N 1
ATOM 828 C CA . GLU A 1 109 ? 8.508 4.588 6.804 1.00 84.50 109 GLU A CA 1
ATOM 829 C C . GLU A 1 109 ? 7.682 4.891 8.061 1.00 84.50 109 GLU A C 1
ATOM 831 O O . GLU A 1 109 ? 7.757 4.194 9.073 1.00 84.50 109 GLU A O 1
ATOM 836 N N . GLN A 1 110 ? 6.838 5.921 7.971 1.00 90.12 110 GLN A N 1
ATOM 837 C CA . GLN A 1 110 ? 5.859 6.279 9.000 1.00 90.12 110 GLN A CA 1
ATOM 838 C C . GLN A 1 110 ? 4.437 6.155 8.436 1.00 90.12 110 GLN A C 1
ATOM 840 O O . GLN A 1 110 ? 4.218 6.498 7.269 1.00 90.12 110 GLN A O 1
ATOM 845 N N . PRO A 1 111 ? 3.458 5.678 9.226 1.00 92.44 111 PRO A N 1
ATOM 846 C CA . PRO A 1 111 ? 2.074 5.588 8.779 1.00 92.44 111 PRO A CA 1
ATOM 847 C C . PRO A 1 111 ? 1.440 6.974 8.613 1.00 92.44 111 PRO A C 1
ATOM 849 O O . PRO A 1 111 ? 1.865 7.950 9.222 1.00 92.44 111 PRO A O 1
ATOM 852 N N . GLN A 1 112 ? 0.372 7.040 7.824 1.00 94.75 112 GLN A N 1
ATOM 853 C CA . GLN A 1 112 ? -0.497 8.205 7.693 1.00 94.75 112 GLN A CA 1
ATOM 854 C C . GLN A 1 112 ? -1.842 7.863 8.348 1.00 94.75 112 GLN A C 1
ATOM 856 O O . GLN A 1 112 ? -2.460 6.855 7.993 1.00 94.75 112 GLN A O 1
ATOM 861 N N . LEU A 1 113 ? -2.264 8.673 9.324 1.00 96.38 113 LEU A N 1
ATOM 862 C CA . LEU A 1 113 ? -3.516 8.501 10.068 1.00 96.38 113 LEU A CA 1
ATOM 863 C C . LEU A 1 113 ? -4.506 9.595 9.659 1.00 96.38 113 LEU A C 1
ATOM 865 O O . LEU A 1 113 ? -4.464 10.716 10.160 1.00 96.38 113 LEU A O 1
ATOM 869 N N . ASN A 1 114 ? -5.376 9.262 8.714 1.00 96.81 114 ASN A N 1
ATOM 870 C CA . ASN A 1 114 ? -6.375 10.141 8.115 1.00 96.81 114 ASN A CA 1
ATOM 871 C C . ASN A 1 114 ? -7.503 9.292 7.530 1.00 96.81 114 ASN A C 1
ATOM 873 O O . ASN A 1 114 ? -7.330 8.095 7.306 1.00 96.81 114 ASN A O 1
ATOM 877 N N . PHE A 1 115 ? -8.625 9.920 7.189 1.00 97.00 115 PHE A N 1
ATOM 878 C CA . PHE A 1 115 ? -9.663 9.263 6.401 1.00 97.00 115 PHE A CA 1
ATOM 879 C C . PHE A 1 115 ? -9.087 8.743 5.073 1.00 97.00 115 PHE A C 1
ATOM 881 O O . PHE A 1 115 ? -8.528 9.518 4.296 1.00 97.00 115 PHE A O 1
ATOM 888 N N . GLY A 1 116 ? -9.158 7.428 4.858 1.00 96.81 116 GLY A N 1
ATOM 889 C CA . GLY A 1 116 ? -8.532 6.715 3.737 1.00 96.81 116 GLY A CA 1
ATOM 890 C C . GLY A 1 116 ? -7.100 6.207 3.986 1.00 96.81 116 GLY A C 1
ATOM 891 O O . GLY A 1 116 ? -6.567 5.426 3.191 1.00 96.81 116 GLY A O 1
ATOM 892 N N . GLY A 1 117 ? -6.460 6.608 5.087 1.00 96.44 117 GLY A N 1
ATOM 893 C CA . GLY A 1 117 ? -5.095 6.232 5.467 1.00 96.44 117 GLY A CA 1
ATOM 894 C C . GLY A 1 117 ? -4.064 6.426 4.347 1.00 96.44 117 GLY A C 1
ATOM 895 O O . GLY A 1 117 ? -4.149 7.360 3.543 1.00 96.44 117 GLY A O 1
ATOM 896 N N . ARG A 1 118 ? -3.112 5.484 4.241 1.00 94.00 118 ARG A N 1
ATOM 897 C CA . ARG A 1 118 ? -2.055 5.489 3.206 1.00 94.00 118 ARG A CA 1
ATOM 898 C C . ARG A 1 118 ? -2.576 5.464 1.769 1.00 94.00 118 ARG A C 1
ATOM 900 O O . ARG A 1 118 ? -1.840 5.871 0.877 1.00 94.00 118 ARG A O 1
ATOM 907 N N . SER A 1 119 ? -3.820 5.042 1.529 1.00 95.44 119 SER A N 1
ATOM 908 C CA . SER A 1 119 ? -4.383 5.013 0.172 1.00 95.44 119 SER A CA 1
ATOM 909 C C . SER A 1 119 ? -4.550 6.408 -0.443 1.00 95.44 119 SER A C 1
ATOM 911 O O . SER A 1 119 ? -4.711 6.520 -1.646 1.00 95.44 119 SER A O 1
ATOM 913 N N . ILE A 1 120 ? -4.464 7.484 0.345 1.00 95.25 120 ILE A N 1
ATOM 914 C CA . ILE A 1 120 ? -4.435 8.862 -0.171 1.00 95.25 120 ILE A CA 1
ATOM 915 C C . ILE A 1 120 ? -3.069 9.230 -0.783 1.00 95.25 120 ILE A C 1
ATOM 917 O O . ILE A 1 120 ? -2.999 10.111 -1.641 1.00 95.25 120 ILE A O 1
ATOM 921 N N . PHE A 1 121 ? -1.995 8.568 -0.340 1.00 91.69 121 PHE A N 1
ATOM 922 C CA . PHE A 1 121 ? -0.598 8.961 -0.579 1.00 91.69 121 PHE A CA 1
ATOM 923 C C . PHE A 1 121 ? 0.261 7.867 -1.227 1.00 91.69 121 PHE A C 1
ATOM 925 O O . PHE A 1 121 ? 1.453 8.061 -1.456 1.00 91.69 121 PHE A O 1
ATOM 932 N N . TRP A 1 122 ? -0.281 6.678 -1.464 1.00 89.81 122 TRP A N 1
ATOM 933 C CA . TRP A 1 122 ? 0.459 5.568 -2.060 1.00 89.81 122 TRP A CA 1
ATOM 934 C C . TRP A 1 122 ? 0.807 5.806 -3.540 1.00 89.81 122 TRP A C 1
ATOM 936 O O . TRP A 1 122 ? 0.424 6.788 -4.167 1.00 89.81 122 TRP A O 1
ATOM 946 N N . SER A 1 123 ? 1.602 4.911 -4.122 1.00 85.50 123 SER A N 1
ATOM 947 C CA . SER A 1 123 ? 1.974 4.974 -5.542 1.00 85.50 123 SER A CA 1
ATOM 948 C C . SER A 1 123 ? 0.886 4.426 -6.477 1.00 85.50 123 SER A C 1
ATOM 950 O O . SER A 1 123 ? 1.002 4.547 -7.697 1.00 85.50 123 SER A O 1
ATOM 952 N N . GLY A 1 124 ? -0.156 3.794 -5.923 1.00 89.50 124 GLY A N 1
ATOM 953 C CA . GLY A 1 124 ? -1.176 3.078 -6.687 1.00 89.50 124 GLY A CA 1
ATOM 954 C C . GLY A 1 124 ? -0.634 1.866 -7.448 1.00 89.50 124 GLY A C 1
ATOM 955 O O . GLY A 1 124 ? -1.260 1.445 -8.412 1.00 89.50 124 GLY A O 1
ATOM 956 N N . LEU A 1 125 ? 0.538 1.336 -7.082 1.00 89.06 125 LEU A N 1
ATOM 957 C CA . LEU A 1 125 ? 1.073 0.093 -7.644 1.00 89.06 125 LEU A CA 1
ATOM 958 C C . LEU A 1 125 ? 0.417 -1.094 -6.933 1.00 89.06 125 LEU A C 1
ATOM 960 O O . LEU A 1 125 ? 0.474 -1.163 -5.703 1.00 89.06 125 LEU A O 1
ATOM 964 N N . ILE A 1 126 ? -0.168 -2.014 -7.702 1.00 90.81 126 ILE A N 1
ATOM 965 C CA . ILE A 1 126 ? -0.905 -3.183 -7.185 1.00 90.81 126 ILE A CA 1
ATOM 966 C C . ILE A 1 126 ? -0.382 -4.483 -7.787 1.00 90.81 126 ILE A C 1
ATOM 968 O O . ILE A 1 126 ? -1.093 -5.199 -8.483 1.00 90.81 126 ILE A O 1
ATOM 972 N N . PRO A 1 127 ? 0.899 -4.774 -7.585 1.00 87.19 127 PRO A N 1
ATOM 973 C CA . PRO A 1 127 ? 1.466 -5.942 -8.203 1.00 87.19 127 PRO A CA 1
ATOM 974 C C . PRO A 1 127 ? 0.992 -7.255 -7.617 1.00 87.19 127 PRO A C 1
ATOM 976 O O . PRO A 1 127 ? 0.635 -7.352 -6.444 1.00 87.19 127 PRO A O 1
ATOM 979 N N . GLU A 1 128 ? 1.077 -8.279 -8.451 1.00 84.06 128 GLU A N 1
ATOM 980 C CA . GLU A 1 128 ? 0.621 -9.611 -8.116 1.00 84.06 128 GLU A CA 1
ATOM 981 C C . GLU A 1 128 ? 1.699 -10.409 -7.393 1.00 84.06 128 GLU A C 1
ATOM 983 O O . GLU A 1 128 ? 2.874 -10.440 -7.776 1.00 84.06 128 GLU A O 1
ATOM 988 N N . ILE A 1 129 ? 1.254 -11.099 -6.352 1.00 84.31 129 ILE A N 1
ATOM 989 C CA . ILE A 1 129 ? 2.032 -12.090 -5.623 1.00 84.31 129 ILE A CA 1
ATOM 990 C C . ILE A 1 129 ? 2.208 -13.355 -6.474 1.00 84.31 129 ILE A C 1
ATOM 992 O O . ILE A 1 129 ? 1.242 -13.926 -6.977 1.00 84.31 129 ILE A O 1
ATOM 996 N N . GLN A 1 130 ? 3.445 -13.818 -6.613 1.00 85.81 130 GLN A N 1
ATOM 997 C CA . GLN A 1 130 ? 3.789 -14.988 -7.413 1.00 85.81 130 GLN A CA 1
ATOM 998 C C . GLN A 1 130 ? 3.606 -16.290 -6.631 1.00 85.81 130 GLN A C 1
ATOM 1000 O O . GLN A 1 130 ? 3.691 -16.337 -5.403 1.00 85.81 130 GLN A O 1
ATOM 1005 N N . GLY A 1 131 ? 3.400 -17.396 -7.354 1.00 84.88 131 GLY A N 1
ATOM 1006 C CA . GLY A 1 131 ? 3.128 -18.703 -6.744 1.00 84.88 131 GLY A CA 1
ATOM 1007 C C . GLY A 1 131 ? 4.198 -19.164 -5.745 1.00 84.88 131 GLY A C 1
ATOM 1008 O O . GLY A 1 131 ? 3.857 -19.713 -4.702 1.00 84.88 131 GLY A O 1
ATOM 1009 N N . TRP A 1 132 ? 5.475 -18.886 -6.018 1.00 85.62 132 TRP A N 1
ATOM 1010 C CA . TRP A 1 132 ? 6.582 -19.232 -5.119 1.00 85.62 132 TRP A CA 1
ATOM 1011 C C . TRP A 1 132 ? 6.646 -18.338 -3.867 1.00 85.62 132 TRP A C 1
ATOM 1013 O O . TRP A 1 132 ? 7.134 -18.777 -2.830 1.00 85.62 132 TRP A O 1
ATOM 1023 N N . GLU A 1 133 ? 6.118 -17.111 -3.921 1.00 83.31 133 GLU A N 1
ATOM 1024 C CA . GLU A 1 133 ? 5.991 -16.222 -2.753 1.00 83.31 133 GLU A CA 1
ATOM 1025 C C . GLU A 1 133 ? 4.866 -16.702 -1.817 1.00 83.31 133 GLU A C 1
ATOM 1027 O O . GLU A 1 133 ? 4.897 -16.475 -0.607 1.00 83.31 133 GLU A O 1
ATOM 1032 N N . LEU A 1 134 ? 3.890 -17.433 -2.368 1.00 83.19 134 LEU A N 1
ATOM 1033 C CA . LEU A 1 134 ? 2.785 -18.051 -1.635 1.00 83.19 134 LEU A CA 1
ATOM 1034 C C . LEU A 1 134 ? 3.141 -19.383 -0.956 1.00 83.19 134 LEU A C 1
ATOM 1036 O O . LEU A 1 134 ? 2.312 -19.905 -0.203 1.00 83.19 134 LEU A O 1
ATOM 1040 N N . ASP A 1 135 ? 4.339 -19.937 -1.169 1.00 80.75 135 ASP A N 1
ATOM 1041 C CA . ASP A 1 135 ? 4.763 -21.209 -0.556 1.00 80.75 135 ASP A CA 1
ATOM 1042 C C . ASP A 1 135 ? 4.738 -21.155 0.987 1.00 80.75 135 ASP A C 1
ATOM 1044 O O . ASP A 1 135 ? 4.567 -22.179 1.648 1.00 80.75 135 ASP A O 1
ATOM 1048 N N . TYR A 1 136 ? 4.820 -19.951 1.563 1.00 76.44 136 TYR A N 1
ATOM 1049 C CA . TYR A 1 136 ? 4.771 -19.691 3.007 1.00 76.44 136 TYR A CA 1
ATOM 1050 C C . TYR A 1 136 ? 3.352 -19.495 3.562 1.00 76.44 136 TYR A C 1
ATOM 1052 O O . TYR A 1 136 ? 3.176 -19.297 4.764 1.00 76.44 136 TYR A O 1
ATOM 1060 N N . PHE A 1 137 ? 2.329 -19.530 2.703 1.00 80.88 137 PHE A N 1
ATOM 1061 C CA . PHE A 1 137 ? 0.931 -19.373 3.094 1.00 80.88 137 PHE A CA 1
ATOM 1062 C C . PHE A 1 137 ? 0.262 -20.740 3.302 1.00 80.88 137 PHE A C 1
ATOM 1064 O O . PHE A 1 137 ? 0.530 -21.683 2.544 1.00 80.88 137 PHE A O 1
ATOM 1071 N N . PRO A 1 138 ? -0.681 -20.854 4.262 1.00 84.00 138 PRO A N 1
ATOM 1072 C CA . PRO A 1 138 ? -1.511 -22.047 4.403 1.00 84.00 138 PRO A CA 1
ATOM 1073 C C . PRO A 1 138 ? -2.205 -22.417 3.086 1.00 84.00 138 PRO A C 1
ATOM 1075 O O . PRO A 1 138 ? -2.685 -21.536 2.369 1.00 84.00 138 PRO A O 1
ATOM 1078 N N . ASP A 1 139 ? -2.305 -23.716 2.787 1.00 87.94 139 ASP A N 1
ATOM 1079 C CA . ASP A 1 139 ? -2.799 -24.212 1.492 1.00 87.94 139 ASP A CA 1
ATOM 1080 C C . ASP A 1 139 ? -4.187 -23.662 1.124 1.00 87.94 139 ASP A C 1
ATOM 1082 O O . ASP A 1 139 ? -4.435 -23.314 -0.030 1.00 87.94 139 ASP A O 1
ATOM 1086 N N . ASN A 1 140 ? -5.090 -23.527 2.100 1.00 89.31 140 ASN A N 1
ATOM 1087 C CA . ASN A 1 140 ? -6.429 -22.977 1.879 1.00 89.31 140 ASN A CA 1
ATOM 1088 C C . ASN A 1 140 ? -6.402 -21.480 1.532 1.00 89.31 140 ASN A C 1
ATOM 1090 O O . ASN A 1 140 ? -7.196 -21.036 0.707 1.00 89.31 140 ASN A O 1
ATOM 1094 N N . ILE A 1 141 ? -5.492 -20.709 2.134 1.00 87.69 141 ILE A N 1
ATOM 1095 C CA . ILE A 1 141 ? -5.328 -19.281 1.838 1.00 87.69 141 ILE A CA 1
ATOM 1096 C C . ILE A 1 141 ? -4.702 -19.108 0.458 1.00 87.69 141 ILE A C 1
ATOM 1098 O O . ILE A 1 141 ? -5.225 -18.355 -0.355 1.00 87.69 141 ILE A O 1
ATOM 1102 N N . ARG A 1 142 ? -3.642 -19.865 0.160 1.00 87.88 142 ARG A N 1
ATOM 1103 C CA . ARG A 1 142 ? -3.013 -19.885 -1.167 1.00 87.88 142 ARG A CA 1
ATOM 1104 C C . ARG A 1 142 ? -4.016 -20.239 -2.262 1.00 87.88 142 ARG A C 1
ATOM 1106 O O . ARG A 1 142 ? -4.083 -19.544 -3.273 1.00 87.88 142 ARG A O 1
ATOM 1113 N N . SER A 1 143 ? -4.830 -21.269 -2.035 1.00 91.88 143 SER A N 1
ATOM 1114 C CA . SER A 1 143 ? -5.874 -21.689 -2.978 1.00 91.88 143 SER A CA 1
ATOM 1115 C C . SER A 1 143 ? -6.948 -20.617 -3.167 1.00 91.88 143 SER A C 1
ATOM 1117 O O . SER A 1 143 ? -7.425 -20.428 -4.276 1.00 91.88 143 SER A O 1
ATOM 1119 N N . ALA A 1 144 ? -7.327 -19.893 -2.109 1.00 91.50 144 ALA A N 1
ATOM 1120 C CA . ALA A 1 144 ? -8.299 -18.808 -2.215 1.00 91.50 144 ALA A CA 1
ATOM 1121 C C . ALA A 1 144 ? -7.729 -17.590 -2.963 1.00 91.50 144 ALA A C 1
ATOM 1123 O O . ALA A 1 144 ? -8.408 -17.036 -3.822 1.00 91.50 144 ALA A O 1
ATOM 1124 N N . LEU A 1 145 ? -6.482 -17.199 -2.670 1.00 90.19 145 LEU A N 1
ATOM 1125 C CA . LEU A 1 145 ? -5.794 -16.090 -3.342 1.00 90.19 145 LEU A CA 1
ATOM 1126 C C . LEU A 1 145 ? -5.667 -16.349 -4.847 1.00 90.19 145 LEU A C 1
ATOM 1128 O O . LEU A 1 145 ? -6.150 -15.557 -5.652 1.00 90.19 145 LEU A O 1
ATOM 1132 N N . THR A 1 146 ? -5.107 -17.504 -5.209 1.00 90.25 146 THR A N 1
ATOM 1133 C CA . THR A 1 146 ? -4.926 -17.926 -6.611 1.00 90.25 146 THR A CA 1
ATOM 1134 C C . THR A 1 146 ? -6.226 -18.349 -7.298 1.00 90.25 146 THR A C 1
ATOM 1136 O O . THR A 1 146 ? -6.284 -18.410 -8.519 1.00 90.25 146 THR A O 1
ATOM 1139 N N . GLY A 1 147 ? -7.287 -18.614 -6.533 1.00 92.75 147 GLY A N 1
ATOM 1140 C CA . GLY A 1 147 ? -8.617 -18.969 -7.030 1.00 92.75 147 GLY A CA 1
ATOM 1141 C C . GLY A 1 147 ? -9.487 -17.775 -7.442 1.00 92.75 147 GLY A C 1
ATOM 1142 O O . GLY A 1 147 ? -10.707 -17.926 -7.494 1.00 92.75 147 GLY A O 1
ATOM 1143 N N . GLY A 1 148 ? -8.888 -16.603 -7.683 1.00 93.19 148 GLY A N 1
ATOM 1144 C CA . GLY A 1 148 ? -9.562 -15.403 -8.196 1.00 93.19 148 GLY A CA 1
ATOM 1145 C C . GLY A 1 148 ? -9.753 -14.264 -7.189 1.00 93.19 148 GLY A C 1
ATOM 1146 O O . GLY A 1 148 ? -10.352 -13.247 -7.532 1.00 93.19 148 GLY A O 1
ATOM 1147 N N . LEU A 1 149 ? -9.277 -14.380 -5.940 1.00 92.12 149 LEU A N 1
ATOM 1148 C CA . LEU A 1 149 ? -9.319 -13.232 -5.018 1.00 92.12 149 LEU A CA 1
ATOM 1149 C C . LEU A 1 149 ? -8.342 -12.122 -5.423 1.00 92.12 149 LEU A C 1
ATOM 1151 O O . LEU A 1 149 ? -8.644 -10.959 -5.168 1.00 92.12 149 LEU A O 1
ATOM 1155 N N . LEU A 1 150 ? -7.205 -12.463 -6.039 1.00 90.44 150 LEU A N 1
ATOM 1156 C CA . LEU A 1 150 ? -6.263 -11.471 -6.566 1.00 90.44 150 LEU A CA 1
ATOM 1157 C C . LEU A 1 150 ? -6.882 -10.690 -7.735 1.00 90.44 150 LEU A C 1
ATOM 1159 O O . LEU A 1 150 ? -6.903 -9.463 -7.679 1.00 90.44 150 LEU A O 1
ATOM 1163 N N . ASP A 1 151 ? -7.508 -11.382 -8.691 1.00 92.38 151 ASP A N 1
ATOM 1164 C CA . ASP A 1 151 ? -8.218 -10.761 -9.822 1.00 92.38 151 ASP A CA 1
ATOM 1165 C C . ASP A 1 151 ? -9.300 -9.786 -9.337 1.00 92.38 151 ASP A C 1
ATOM 1167 O O . ASP A 1 151 ? -9.335 -8.617 -9.719 1.00 92.38 151 ASP A O 1
ATOM 1171 N N . ARG A 1 152 ? -10.141 -10.234 -8.394 1.00 94.00 152 ARG A N 1
ATOM 1172 C CA . ARG A 1 152 ? -11.184 -9.392 -7.789 1.00 94.00 152 ARG A CA 1
ATOM 1173 C C . ARG A 1 152 ? -10.610 -8.171 -7.071 1.00 94.00 152 ARG A C 1
ATOM 1175 O O . ARG A 1 152 ? -11.263 -7.128 -7.033 1.00 94.00 152 ARG A O 1
ATOM 1182 N N . ALA A 1 153 ? -9.424 -8.288 -6.472 1.00 92.94 153 ALA A N 1
ATOM 1183 C CA . ALA A 1 153 ? -8.764 -7.159 -5.825 1.00 92.94 153 ALA A CA 1
ATOM 1184 C C . ALA A 1 153 ? -8.310 -6.120 -6.864 1.00 92.94 153 ALA A C 1
ATOM 1186 O O . ALA A 1 153 ? -8.545 -4.929 -6.655 1.00 92.94 153 ALA A O 1
ATOM 1187 N N . GLY A 1 154 ? -7.733 -6.562 -7.987 1.00 93.31 154 GLY A N 1
ATOM 1188 C CA . GLY A 1 154 ? -7.391 -5.700 -9.123 1.00 93.31 154 GLY A CA 1
ATOM 1189 C C . GLY A 1 154 ? -8.617 -4.987 -9.702 1.00 93.31 154 GLY A C 1
ATOM 1190 O O . GLY A 1 154 ? -8.622 -3.762 -9.833 1.00 93.31 154 GLY A O 1
ATOM 1191 N N . GLU A 1 155 ? -9.707 -5.724 -9.937 1.00 93.38 155 GLU A N 1
ATOM 1192 C CA . GLU A 1 155 ? -10.987 -5.169 -10.402 1.00 93.38 155 GLU A CA 1
ATOM 1193 C C . GLU A 1 155 ? -11.541 -4.107 -9.443 1.00 93.38 155 GLU A C 1
ATOM 1195 O O . GLU A 1 155 ? -11.863 -2.998 -9.869 1.00 93.38 155 GLU A O 1
ATOM 1200 N N . THR A 1 156 ? -11.585 -4.409 -8.140 1.00 93.00 156 THR A N 1
ATOM 1201 C CA . THR A 1 156 ? -12.067 -3.478 -7.099 1.00 93.00 156 THR A CA 1
ATOM 1202 C C . THR A 1 156 ? -11.249 -2.186 -7.072 1.00 93.00 156 THR A C 1
ATOM 1204 O O . THR A 1 156 ? -11.777 -1.101 -6.838 1.00 93.00 156 THR A O 1
ATOM 1207 N N . MET A 1 157 ? -9.944 -2.290 -7.326 1.00 94.50 157 MET A N 1
ATOM 1208 C CA . MET A 1 157 ? -9.023 -1.157 -7.327 1.00 94.50 157 MET A CA 1
ATOM 1209 C C . MET A 1 157 ? -8.942 -0.432 -8.680 1.00 94.50 157 MET A C 1
ATOM 1211 O O . MET A 1 157 ? -8.113 0.466 -8.831 1.00 94.50 157 MET A O 1
ATOM 1215 N N . ASN A 1 158 ? -9.813 -0.765 -9.641 1.00 93.81 158 ASN A N 1
ATOM 1216 C CA . ASN A 1 158 ? -9.791 -0.242 -11.008 1.00 93.81 158 ASN A CA 1
ATOM 1217 C C . ASN A 1 158 ? -8.416 -0.405 -11.663 1.00 93.81 158 ASN A C 1
ATOM 1219 O O . ASN A 1 158 ? -7.785 0.578 -12.063 1.00 93.81 158 ASN A O 1
ATOM 1223 N N . GLU A 1 159 ? -7.933 -1.645 -11.731 1.00 94.38 159 GLU A N 1
ATOM 1224 C CA . GLU A 1 159 ? -6.655 -1.948 -12.358 1.00 94.38 159 GLU A CA 1
ATOM 1225 C C . GLU A 1 159 ? -6.548 -1.374 -13.783 1.00 94.38 159 GLU A C 1
ATOM 1227 O O . GLU A 1 159 ? -7.430 -1.546 -14.630 1.00 94.38 159 GLU A O 1
ATOM 1232 N N . SER A 1 160 ? -5.443 -0.677 -14.044 1.00 93.38 160 SER A N 1
ATOM 1233 C CA . SER A 1 160 ? -5.146 -0.036 -15.317 1.00 93.38 160 SER A CA 1
ATOM 1234 C C . SER A 1 160 ? -5.055 -1.062 -16.441 1.00 93.38 160 SER A C 1
ATOM 1236 O O . SER A 1 160 ? -4.343 -2.055 -16.318 1.00 93.38 160 SER A O 1
ATOM 1238 N N . ARG A 1 161 ? -5.684 -0.765 -17.578 1.00 92.88 161 ARG A N 1
ATOM 1239 C CA . ARG A 1 161 ? -5.673 -1.607 -18.782 1.00 92.88 161 ARG A CA 1
ATOM 1240 C C . ARG A 1 161 ? -4.380 -1.485 -19.574 1.00 92.88 161 ARG A C 1
ATOM 1242 O O . ARG A 1 161 ? -3.910 -2.457 -20.153 1.00 92.88 161 ARG A O 1
ATOM 1249 N N . SER A 1 162 ? -3.815 -0.281 -19.636 1.00 91.38 162 SER A N 1
ATOM 1250 C CA . SER A 1 162 ? -2.631 -0.015 -20.449 1.00 91.38 162 SER A CA 1
ATOM 1251 C C . SER A 1 162 ? -1.841 1.180 -19.937 1.00 91.38 162 SER A C 1
ATOM 1253 O O . SER A 1 162 ? -2.383 2.142 -19.397 1.00 91.38 162 SER A O 1
ATOM 1255 N N . MET A 1 163 ? -0.537 1.150 -20.173 1.00 89.44 163 MET A N 1
ATOM 1256 C CA . MET A 1 163 ? 0.376 2.271 -19.991 1.00 89.44 163 MET A CA 1
ATOM 1257 C C . MET A 1 163 ? 0.727 2.977 -21.310 1.00 89.44 163 MET A C 1
ATOM 1259 O O . MET A 1 163 ? 1.555 3.887 -21.332 1.00 89.44 163 MET A O 1
ATOM 1263 N N . GLY A 1 164 ? 0.088 2.574 -22.409 1.00 89.25 164 GLY A N 1
ATOM 1264 C CA . GLY A 1 164 ? 0.261 3.142 -23.741 1.00 89.25 164 GLY A CA 1
ATOM 1265 C C . GLY A 1 164 ? 1.214 2.352 -24.642 1.00 89.25 164 GLY A C 1
ATOM 1266 O O . GLY A 1 164 ? 1.956 1.469 -24.210 1.00 89.25 164 GLY A O 1
ATOM 1267 N N . ASP A 1 165 ? 1.204 2.705 -25.927 1.00 91.56 165 ASP A N 1
ATOM 1268 C CA . ASP A 1 165 ? 1.853 1.947 -27.005 1.00 91.56 165 ASP A CA 1
ATOM 1269 C C . ASP A 1 165 ? 3.349 1.700 -26.799 1.00 91.56 165 ASP A C 1
ATOM 1271 O O . ASP A 1 165 ? 3.852 0.631 -27.152 1.00 91.56 165 ASP A O 1
ATOM 1275 N N . THR A 1 166 ? 4.079 2.680 -26.258 1.00 93.56 166 THR A N 1
ATOM 1276 C CA . THR A 1 166 ? 5.517 2.526 -25.999 1.00 93.56 166 THR A CA 1
ATOM 1277 C C . THR A 1 166 ? 5.752 1.408 -24.986 1.00 93.56 166 THR A C 1
ATOM 1279 O O . THR A 1 166 ? 6.575 0.534 -25.237 1.00 93.56 166 THR A O 1
ATOM 1282 N N . ALA A 1 167 ? 4.999 1.378 -23.882 1.00 94.00 167 ALA A N 1
ATOM 1283 C CA . ALA A 1 167 ? 5.120 0.327 -22.875 1.00 94.00 167 ALA A CA 1
ATOM 1284 C C . ALA A 1 167 ? 4.774 -1.051 -23.460 1.00 94.00 167 ALA A C 1
ATOM 1286 O O . ALA A 1 167 ? 5.540 -1.996 -23.270 1.00 94.00 167 ALA A O 1
ATOM 1287 N N . THR A 1 168 ? 3.688 -1.151 -24.238 1.00 94.62 168 THR A N 1
ATOM 1288 C CA . THR A 1 168 ? 3.286 -2.391 -24.923 1.00 94.62 168 THR A CA 1
ATOM 1289 C C . THR A 1 168 ? 4.405 -2.935 -25.812 1.00 94.62 168 THR A C 1
ATOM 1291 O O . THR A 1 168 ? 4.811 -4.086 -25.657 1.00 94.62 168 THR A O 1
ATOM 1294 N N . LYS A 1 169 ? 4.978 -2.094 -26.680 1.00 96.38 169 LYS A N 1
ATOM 1295 C CA . LYS A 1 169 ? 6.058 -2.489 -27.601 1.00 96.38 169 LYS A CA 1
ATOM 1296 C C . LYS A 1 169 ? 7.341 -2.890 -26.872 1.00 96.38 169 LYS A C 1
ATOM 1298 O O . LYS A 1 169 ? 8.017 -3.831 -27.288 1.00 96.38 169 LYS A O 1
ATOM 1303 N N . ILE A 1 170 ? 7.684 -2.200 -25.780 1.00 97.50 170 ILE A N 1
ATOM 1304 C CA . ILE A 1 170 ? 8.837 -2.574 -24.949 1.00 97.50 170 ILE A CA 1
ATOM 1305 C C . ILE A 1 170 ? 8.594 -3.944 -24.303 1.00 97.50 170 ILE A C 1
ATOM 1307 O O . ILE A 1 170 ? 9.468 -4.805 -24.381 1.00 97.50 170 ILE A O 1
ATOM 1311 N N . VAL A 1 171 ? 7.412 -4.189 -23.725 1.00 97.50 171 VAL A N 1
ATOM 1312 C CA . VAL A 1 171 ? 7.062 -5.495 -23.139 1.00 97.50 171 VAL A CA 1
ATOM 1313 C C . VAL A 1 171 ? 7.128 -6.610 -24.182 1.00 97.50 171 VAL A C 1
ATOM 1315 O O . VAL A 1 171 ? 7.736 -7.643 -23.913 1.00 97.50 171 VAL A O 1
ATOM 1318 N N . GLU A 1 172 ? 6.574 -6.415 -25.380 1.00 97.62 172 GLU A N 1
ATOM 1319 C CA . GLU A 1 172 ? 6.677 -7.385 -26.482 1.00 97.62 172 GLU A CA 1
ATOM 1320 C C . GLU A 1 172 ? 8.136 -7.704 -26.825 1.00 97.62 172 GLU A C 1
ATOM 1322 O O . GLU A 1 172 ? 8.515 -8.872 -26.955 1.00 97.62 172 GLU A O 1
ATOM 1327 N N . LYS A 1 173 ? 8.983 -6.673 -26.916 1.00 97.88 173 LYS A N 1
ATOM 1328 C CA . LYS A 1 173 ? 10.402 -6.841 -27.232 1.00 97.88 173 LYS A CA 1
ATOM 1329 C C . LYS A 1 173 ? 11.164 -7.583 -26.133 1.00 97.88 173 LYS A C 1
ATOM 1331 O O . LYS A 1 173 ? 11.987 -8.442 -26.448 1.00 97.88 173 LYS A O 1
ATOM 1336 N N . LEU A 1 174 ? 10.879 -7.285 -24.868 1.00 98.12 174 LEU A N 1
ATOM 1337 C CA . LEU A 1 174 ? 11.460 -7.978 -23.717 1.00 98.12 174 LEU A CA 1
ATOM 1338 C C . LEU A 1 174 ? 10.998 -9.439 -23.649 1.00 98.12 174 LEU A C 1
ATOM 1340 O O . LEU A 1 174 ? 11.816 -10.330 -23.426 1.00 98.12 174 LEU A O 1
ATOM 1344 N N . ARG A 1 175 ? 9.714 -9.710 -23.919 1.00 98.31 175 ARG A N 1
ATOM 1345 C CA . ARG A 1 175 ? 9.150 -11.070 -23.982 1.00 98.31 175 ARG A CA 1
ATOM 1346 C C . ARG A 1 175 ? 9.748 -11.920 -25.106 1.00 98.31 175 ARG A C 1
ATOM 1348 O O . ARG A 1 175 ? 9.785 -13.138 -24.986 1.00 98.31 175 ARG A O 1
ATOM 1355 N N . ALA A 1 176 ? 10.229 -11.296 -26.180 1.00 97.94 176 ALA A N 1
ATOM 1356 C CA . ALA A 1 176 ? 10.922 -11.984 -27.269 1.00 97.94 176 ALA A CA 1
ATOM 1357 C C . ALA A 1 176 ? 12.396 -12.326 -26.955 1.00 97.94 176 ALA A C 1
ATOM 1359 O O . ALA A 1 176 ? 13.056 -12.974 -27.769 1.00 97.94 176 ALA A O 1
ATOM 1360 N N . SER A 1 177 ? 12.930 -11.874 -25.816 1.00 97.31 177 SER A N 1
ATOM 1361 C CA . SER A 1 177 ? 14.295 -12.175 -25.365 1.00 97.31 177 SER A CA 1
ATOM 1362 C C . SER A 1 177 ? 14.353 -13.430 -24.485 1.00 97.31 177 SER A C 1
ATOM 1364 O O . SER A 1 177 ? 13.327 -13.985 -24.090 1.00 97.31 177 SER A O 1
ATOM 1366 N N . ASP A 1 178 ? 15.565 -13.863 -24.129 1.00 96.69 178 ASP A N 1
ATOM 1367 C CA . ASP A 1 178 ? 15.757 -14.986 -23.206 1.00 96.69 178 ASP A CA 1
ATOM 1368 C C . ASP A 1 178 ? 15.248 -14.706 -21.778 1.00 96.69 178 ASP A C 1
ATOM 1370 O O . ASP A 1 178 ? 14.988 -15.651 -21.035 1.00 96.69 178 ASP A O 1
ATOM 1374 N N . LEU A 1 179 ? 15.026 -13.438 -21.404 1.00 98.00 179 LEU A N 1
ATOM 1375 C CA . LEU A 1 179 ? 14.499 -13.050 -20.092 1.00 98.00 179 LEU A CA 1
ATOM 1376 C C . LEU A 1 179 ? 13.126 -13.674 -19.831 1.00 98.00 179 LEU A C 1
ATOM 1378 O O . LEU A 1 179 ? 12.824 -14.008 -18.690 1.00 98.00 179 LEU A O 1
ATOM 1382 N N . ALA A 1 180 ? 12.321 -13.905 -20.872 1.00 97.81 180 ALA A N 1
ATOM 1383 C CA . ALA A 1 180 ? 10.997 -14.515 -20.745 1.00 97.81 180 ALA A CA 1
ATOM 1384 C C . ALA A 1 180 ? 11.029 -15.966 -20.229 1.00 97.81 180 ALA A C 1
ATOM 1386 O O . ALA A 1 180 ? 10.017 -16.470 -19.726 1.00 97.81 180 ALA A O 1
ATOM 1387 N N . GLN A 1 181 ? 12.182 -16.638 -20.344 1.00 97.12 181 GLN A N 1
ATOM 1388 C CA . GLN A 1 181 ? 12.386 -17.972 -19.779 1.00 97.12 181 GLN A CA 1
ATOM 1389 C C . GLN A 1 181 ? 12.421 -17.925 -18.252 1.00 97.12 181 GLN A C 1
ATOM 1391 O O . GLN A 1 181 ? 11.932 -18.851 -17.612 1.00 97.12 181 GLN A O 1
ATOM 1396 N N . ASP A 1 182 ? 12.956 -16.846 -17.681 1.00 97.19 182 ASP A N 1
ATOM 1397 C CA . ASP A 1 182 ? 13.171 -16.677 -16.244 1.00 97.19 182 ASP A CA 1
ATOM 1398 C C . ASP A 1 182 ? 12.083 -15.819 -15.580 1.00 97.19 182 ASP A C 1
ATOM 1400 O O . ASP A 1 182 ? 11.749 -16.031 -14.412 1.00 97.19 182 ASP A O 1
ATOM 1404 N N . PHE A 1 183 ? 11.504 -14.886 -16.339 1.00 97.69 183 PHE A N 1
ATOM 1405 C CA . PHE A 1 183 ? 10.571 -13.884 -15.846 1.00 97.69 183 PHE A CA 1
ATOM 1406 C C . PHE A 1 183 ? 9.268 -13.848 -16.646 1.00 97.69 183 PHE A C 1
ATOM 1408 O O . PHE A 1 183 ? 9.240 -14.007 -17.869 1.00 97.69 183 PHE A O 1
ATOM 1415 N N . GLU A 1 184 ? 8.170 -13.585 -15.951 1.00 97.25 184 GLU A N 1
ATOM 1416 C CA . GLU A 1 184 ? 6.953 -13.063 -16.552 1.00 97.25 184 GLU A CA 1
ATOM 1417 C C . GLU A 1 184 ? 7.030 -11.536 -16.598 1.00 97.25 184 GLU A C 1
ATOM 1419 O O . GLU A 1 184 ? 7.167 -10.869 -15.580 1.00 97.25 184 GLU A O 1
ATOM 1424 N N . ILE A 1 185 ? 7.000 -10.982 -17.808 1.00 97.94 185 ILE A N 1
ATOM 1425 C CA . ILE A 1 185 ? 7.274 -9.564 -18.048 1.00 97.94 185 ILE A CA 1
ATOM 1426 C C . ILE A 1 185 ? 5.963 -8.889 -18.416 1.00 97.94 185 ILE A C 1
ATOM 1428 O O . ILE A 1 185 ? 5.361 -9.249 -19.431 1.00 97.94 185 ILE A O 1
ATOM 1432 N N . VAL A 1 186 ? 5.510 -7.928 -17.620 1.00 95.88 186 VAL A N 1
ATOM 1433 C CA . VAL A 1 186 ? 4.235 -7.226 -17.828 1.00 95.88 186 VAL A CA 1
ATOM 1434 C C . VAL A 1 186 ? 4.396 -5.726 -17.598 1.00 95.88 186 VAL 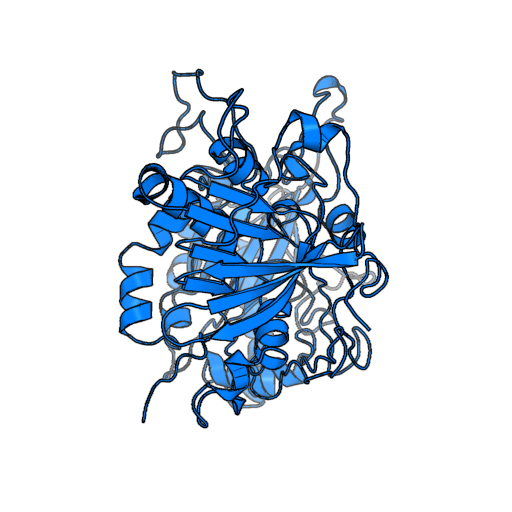A C 1
ATOM 1436 O O . VAL A 1 186 ? 5.330 -5.274 -16.933 1.00 95.88 186 VAL A O 1
ATOM 1439 N N . GLN A 1 187 ? 3.467 -4.942 -18.143 1.00 94.50 187 GLN A N 1
ATOM 1440 C CA . GLN A 1 187 ? 3.287 -3.560 -17.697 1.00 94.50 187 GLN A CA 1
ATOM 1441 C C . GLN A 1 187 ? 2.890 -3.604 -16.220 1.00 94.50 187 GLN A C 1
ATOM 1443 O O . GLN A 1 187 ? 2.078 -4.443 -15.839 1.00 94.50 187 GLN A O 1
ATOM 1448 N N . THR A 1 188 ? 3.497 -2.771 -15.377 1.00 92.00 188 THR A N 1
ATOM 1449 C CA . THR A 1 188 ? 3.237 -2.856 -13.936 1.00 92.00 188 THR A CA 1
ATOM 1450 C C . THR A 1 188 ? 1.782 -2.481 -13.645 1.00 92.00 188 THR A C 1
ATOM 1452 O O . THR A 1 188 ? 1.390 -1.366 -13.993 1.00 92.00 188 THR A O 1
ATOM 1455 N N . PRO A 1 189 ? 0.995 -3.361 -12.999 1.00 91.75 189 PRO A N 1
ATOM 1456 C CA . PRO A 1 189 ? -0.418 -3.116 -12.740 1.00 91.75 189 PRO A CA 1
ATOM 1457 C C . PRO A 1 189 ? -0.608 -1.983 -11.731 1.00 91.75 189 PRO A C 1
ATOM 1459 O O . PRO A 1 189 ? 0.189 -1.786 -10.798 1.00 91.75 189 PRO A O 1
ATOM 1462 N N . ARG A 1 190 ? -1.668 -1.198 -11.936 1.00 90.81 190 ARG A N 1
ATOM 1463 C CA . ARG A 1 190 ? -1.928 0.016 -11.160 1.00 90.81 190 ARG A CA 1
ATOM 1464 C C . ARG A 1 190 ? -3.385 0.185 -10.821 1.00 90.81 190 ARG A C 1
ATOM 1466 O O . ARG A 1 190 ? -4.226 0.029 -11.686 1.00 90.81 190 ARG A O 1
ATOM 1473 N N . ALA A 1 191 ? -3.656 0.688 -9.631 1.00 94.44 191 ALA A N 1
ATOM 1474 C CA . ALA A 1 191 ? -4.971 1.137 -9.219 1.00 94.44 191 ALA A CA 1
ATOM 1475 C C . ALA A 1 191 ? -5.263 2.533 -9.805 1.00 94.44 191 ALA A C 1
ATOM 1477 O O . ALA A 1 191 ? -5.225 3.545 -9.100 1.00 94.44 191 ALA A O 1
ATOM 1478 N N . LEU A 1 192 ? -5.427 2.607 -11.129 1.00 92.81 192 LEU A N 1
ATOM 1479 C CA . LEU A 1 192 ? -5.663 3.832 -11.893 1.00 92.81 192 LEU A CA 1
ATOM 1480 C C . LEU A 1 192 ? -6.837 3.604 -12.841 1.00 92.81 192 LEU A C 1
ATOM 1482 O O . LEU A 1 192 ? -6.714 2.877 -13.825 1.00 92.81 192 LEU A O 1
ATOM 1486 N N . HIS A 1 193 ? -7.932 4.316 -12.594 1.00 93.62 193 HIS A N 1
ATOM 1487 C CA . HIS A 1 193 ? -9.141 4.174 -13.388 1.00 93.62 193 HIS A CA 1
ATOM 1488 C C . HIS A 1 193 ? -8.964 4.752 -14.802 1.00 93.62 193 HIS A C 1
ATOM 1490 O O . HIS A 1 193 ? -8.657 5.934 -14.981 1.00 93.62 193 HIS A O 1
ATOM 1496 N N . GLN A 1 194 ? -9.177 3.901 -15.808 1.00 93.69 194 GLN A N 1
ATOM 1497 C CA . GLN A 1 194 ? -9.085 4.225 -17.234 1.00 93.69 194 GLN A CA 1
ATOM 1498 C C . GLN A 1 194 ? -10.419 3.925 -17.941 1.00 93.69 194 GLN A C 1
ATOM 1500 O O . GLN A 1 194 ? -10.465 3.019 -18.769 1.00 93.69 194 GLN A O 1
ATOM 1505 N N . PRO A 1 195 ? -11.503 4.673 -17.647 1.00 93.75 195 PRO A N 1
ATOM 1506 C CA . PRO A 1 195 ? -12.832 4.392 -18.210 1.00 93.75 195 PRO A CA 1
ATOM 1507 C C . PRO A 1 195 ? -12.880 4.546 -19.732 1.00 93.75 195 PRO A C 1
ATOM 1509 O O . PRO A 1 195 ? -13.783 4.040 -20.383 1.00 93.75 195 PRO A O 1
ATOM 1512 N N . TYR A 1 196 ? -11.900 5.246 -20.304 1.00 93.62 196 TYR A N 1
ATOM 1513 C CA . TYR A 1 196 ? -11.813 5.497 -21.736 1.00 93.62 196 TYR A CA 1
ATOM 1514 C C . TYR A 1 196 ? -11.141 4.371 -22.526 1.00 93.62 196 TYR A C 1
ATOM 1516 O O . TYR A 1 196 ? -10.952 4.521 -23.733 1.00 93.62 196 TYR A O 1
ATOM 1524 N N . LEU A 1 197 ? -10.753 3.277 -21.865 1.00 93.25 197 LEU A N 1
ATOM 1525 C CA . LEU A 1 197 ? -10.158 2.105 -22.496 1.00 93.25 197 LEU A CA 1
ATOM 1526 C C . LEU A 1 197 ? -11.036 0.872 -22.269 1.00 93.25 197 LEU A C 1
ATOM 1528 O O . LEU A 1 197 ? -11.452 0.587 -21.147 1.00 93.25 197 LEU A O 1
ATOM 1532 N N . GLU A 1 198 ? -11.244 0.109 -23.335 1.00 90.75 198 GLU A N 1
ATOM 1533 C CA . GLU A 1 198 ? -11.781 -1.247 -23.291 1.00 90.75 198 GLU A CA 1
ATOM 1534 C C . GLU A 1 198 ? -10.803 -2.198 -22.566 1.00 90.75 198 GLU A C 1
ATOM 1536 O O . GLU A 1 198 ? -9.626 -1.862 -22.375 1.00 90.75 198 GLU A O 1
ATOM 1541 N N . PRO A 1 199 ? -11.232 -3.415 -22.172 1.00 87.12 199 PRO A N 1
ATOM 1542 C CA . PRO A 1 199 ? -10.360 -4.376 -21.492 1.00 87.12 199 PRO A CA 1
ATOM 1543 C C . PRO A 1 199 ? -9.076 -4.737 -22.256 1.00 87.12 199 PRO A C 1
ATOM 1545 O O . PRO A 1 199 ? -8.082 -5.091 -21.629 1.00 87.12 199 PRO A O 1
ATOM 1548 N N . ASP A 1 200 ? -9.078 -4.635 -23.589 1.00 87.38 200 ASP A N 1
ATOM 1549 C CA . ASP A 1 200 ? -7.906 -4.873 -24.443 1.00 87.38 200 ASP A CA 1
ATOM 1550 C C . ASP A 1 200 ? -7.008 -3.632 -24.631 1.00 87.38 200 ASP A C 1
ATOM 1552 O O . ASP A 1 200 ? -5.998 -3.690 -25.335 1.00 87.38 200 ASP A O 1
ATOM 1556 N N . GLY A 1 201 ? -7.357 -2.510 -23.994 1.00 87.81 201 GLY A N 1
ATOM 1557 C CA . GLY A 1 201 ? -6.637 -1.244 -24.071 1.00 87.81 201 GLY A CA 1
ATOM 1558 C C . GLY A 1 201 ? -7.002 -0.374 -25.275 1.00 87.81 201 GLY A C 1
ATOM 1559 O O . GLY A 1 201 ? -6.372 0.669 -25.460 1.00 87.81 201 GLY A O 1
ATOM 1560 N N . THR A 1 202 ? -7.983 -0.759 -26.097 1.00 91.31 202 THR A N 1
ATOM 1561 C CA . THR A 1 202 ? -8.466 0.092 -27.195 1.00 91.31 202 THR A CA 1
ATOM 1562 C C . THR A 1 202 ? -9.358 1.229 -26.675 1.00 91.31 202 THR A C 1
ATOM 1564 O O . THR A 1 202 ? -10.036 1.056 -25.666 1.00 91.31 202 THR A O 1
ATOM 1567 N N . PRO A 1 203 ? -9.369 2.419 -27.307 1.00 92.75 203 PRO A N 1
ATOM 1568 C CA . PRO A 1 203 ? -10.243 3.505 -26.873 1.00 92.75 203 PRO A CA 1
ATOM 1569 C C . PRO A 1 203 ? -11.725 3.155 -27.025 1.00 92.75 203 PRO A C 1
ATOM 1571 O O . PRO A 1 203 ? -12.147 2.699 -28.089 1.00 92.75 203 PRO A O 1
ATOM 1574 N N . THR A 1 204 ? -12.517 3.446 -25.996 1.00 91.06 204 THR A N 1
ATOM 1575 C CA . THR A 1 204 ? -13.976 3.311 -26.072 1.00 91.06 204 THR A CA 1
ATOM 1576 C C . THR A 1 204 ? -14.609 4.433 -26.909 1.00 91.06 204 THR A C 1
ATOM 1578 O O . THR A 1 204 ? -14.042 5.516 -27.081 1.00 91.06 204 THR A O 1
ATOM 1581 N N . ALA A 1 205 ? -15.816 4.184 -27.423 1.00 90.12 205 ALA A N 1
ATOM 1582 C CA . ALA A 1 205 ? -16.652 5.201 -28.065 1.00 90.12 205 ALA A CA 1
ATOM 1583 C C . ALA A 1 205 ? -17.585 5.925 -27.071 1.00 90.12 205 ALA A C 1
ATOM 1585 O O . ALA A 1 205 ? -18.200 6.931 -27.434 1.00 90.12 205 ALA A O 1
ATOM 1586 N N . GLU A 1 206 ? -17.708 5.421 -25.839 1.00 86.38 206 GLU A N 1
ATOM 1587 C CA . GLU A 1 206 ? -18.636 5.912 -24.818 1.00 86.38 206 GLU A CA 1
ATOM 1588 C C . GLU A 1 206 ? -17.915 6.766 -23.759 1.00 86.38 206 GLU A C 1
ATOM 1590 O O . GLU A 1 206 ? -17.059 6.292 -23.023 1.00 86.38 206 GLU A O 1
ATOM 1595 N N . PHE A 1 207 ? -18.282 8.047 -23.646 1.00 88.38 207 PHE A N 1
ATOM 1596 C CA . PHE A 1 207 ? -17.605 9.022 -22.770 1.00 88.38 207 PHE A CA 1
ATOM 1597 C C . PHE A 1 207 ? -18.515 9.538 -21.644 1.00 88.38 207 PHE A C 1
ATOM 1599 O O . PHE A 1 207 ? -18.577 10.739 -21.395 1.00 88.38 207 PHE A O 1
ATOM 1606 N N . PHE A 1 208 ? -19.288 8.659 -20.997 1.00 88.81 208 PHE A N 1
ATOM 1607 C CA . PHE A 1 208 ? -20.209 9.062 -19.918 1.00 88.81 208 PHE A CA 1
ATOM 1608 C C . PHE A 1 208 ? -19.647 8.856 -18.500 1.00 88.81 208 PHE A C 1
ATOM 1610 O O . PHE A 1 208 ? -20.271 9.303 -17.537 1.00 88.81 208 PHE A O 1
ATOM 1617 N N . THR A 1 209 ? -18.485 8.209 -18.360 1.00 88.38 209 THR A N 1
ATOM 1618 C CA . THR A 1 209 ? -17.796 7.996 -17.079 1.00 88.38 209 THR A CA 1
ATOM 1619 C C . THR A 1 209 ? -16.476 8.756 -17.058 1.00 88.38 209 THR A C 1
ATOM 1621 O O . THR A 1 209 ? -15.615 8.535 -17.905 1.00 88.38 209 THR A O 1
ATOM 1624 N N . GLU A 1 210 ? -16.301 9.618 -16.060 1.00 90.56 210 GLU A N 1
ATOM 1625 C CA . GLU A 1 210 ? -15.050 10.343 -15.831 1.00 90.56 210 GLU A CA 1
ATOM 1626 C C . GLU A 1 210 ? -14.049 9.493 -15.026 1.00 90.56 210 GLU A C 1
ATOM 1628 O O . GLU A 1 210 ? -14.456 8.682 -14.185 1.00 90.56 210 GLU A O 1
ATOM 1633 N N . PRO A 1 211 ? -12.730 9.663 -15.237 1.00 90.44 211 PRO A N 1
ATOM 1634 C CA . PRO A 1 211 ? -11.725 8.936 -14.481 1.00 90.44 211 PRO A CA 1
ATOM 1635 C C . PRO A 1 211 ? -11.716 9.416 -13.029 1.00 90.44 211 PRO A C 1
ATOM 1637 O O . PRO A 1 211 ? -11.564 10.603 -12.746 1.00 90.44 211 PRO A O 1
ATOM 1640 N N . THR A 1 212 ? -11.766 8.466 -12.098 1.00 90.69 212 THR A N 1
ATOM 1641 C CA . THR A 1 212 ? -11.562 8.714 -10.657 1.00 90.69 212 THR A CA 1
ATOM 1642 C C . THR A 1 212 ? -10.075 8.858 -10.307 1.00 90.69 212 THR A C 1
ATOM 1644 O O . THR A 1 212 ? -9.703 9.127 -9.169 1.00 90.69 212 THR A O 1
ATOM 1647 N N . GLY A 1 213 ? -9.188 8.703 -11.297 1.00 92.12 213 GLY A N 1
ATOM 1648 C CA . GLY A 1 213 ? -7.747 8.800 -11.115 1.00 92.12 213 GLY A CA 1
ATOM 1649 C C . GLY A 1 213 ? -7.189 7.624 -10.315 1.00 92.12 213 GLY A C 1
ATOM 1650 O O . GLY A 1 213 ? -7.573 6.475 -10.541 1.00 92.12 213 GLY A O 1
ATOM 1651 N N . VAL A 1 214 ? -6.221 7.894 -9.435 1.00 93.25 214 VAL A N 1
ATOM 1652 C CA . VAL A 1 214 ? -5.616 6.854 -8.590 1.00 93.25 214 VAL A CA 1
ATOM 1653 C C . VAL A 1 214 ? -6.584 6.466 -7.471 1.00 93.25 214 VAL A C 1
ATOM 1655 O O . VAL A 1 214 ? -7.088 7.328 -6.749 1.00 93.25 214 VAL A O 1
ATOM 1658 N N . PHE A 1 215 ? -6.819 5.163 -7.319 1.00 95.38 215 PHE A N 1
ATOM 1659 C CA . PHE A 1 215 ? -7.726 4.609 -6.320 1.00 95.38 215 PHE A CA 1
ATOM 1660 C C . PHE A 1 215 ? -7.331 5.019 -4.900 1.00 95.38 215 PHE A C 1
ATOM 1662 O O . PHE A 1 215 ? -6.152 5.057 -4.539 1.00 95.38 215 PHE A O 1
ATOM 1669 N N . ASN A 1 216 ? -8.340 5.277 -4.076 1.00 96.12 216 ASN A N 1
ATOM 1670 C CA . ASN A 1 216 ? -8.198 5.530 -2.653 1.00 96.12 216 ASN A CA 1
ATOM 1671 C C . ASN A 1 216 ? -9.513 5.189 -1.938 1.00 96.12 216 ASN A C 1
ATOM 1673 O O . ASN A 1 216 ? -10.592 5.295 -2.521 1.00 96.12 216 ASN A O 1
ATOM 1677 N N . THR A 1 217 ? -9.441 4.804 -0.665 1.00 96.94 217 THR A N 1
ATOM 1678 C CA . THR A 1 217 ? -10.641 4.413 0.087 1.00 96.94 217 THR A CA 1
ATOM 1679 C C . THR A 1 217 ? -11.444 5.597 0.621 1.00 96.94 217 THR A C 1
ATOM 1681 O O . THR A 1 217 ? -12.612 5.419 0.950 1.00 96.94 217 THR A O 1
ATOM 1684 N N . ALA A 1 218 ? -10.877 6.806 0.695 1.00 95.12 218 ALA A N 1
ATOM 1685 C CA . ALA A 1 218 ? -11.631 7.983 1.133 1.00 95.12 218 ALA A CA 1
ATOM 1686 C C . ALA A 1 218 ? -12.732 8.346 0.128 1.00 95.12 218 ALA A C 1
ATOM 1688 O O . ALA A 1 218 ? -13.876 8.572 0.516 1.00 95.12 218 ALA A O 1
ATOM 1689 N N . GLU A 1 219 ? -12.400 8.363 -1.160 1.00 93.06 219 GLU A N 1
ATOM 1690 C CA . GLU A 1 219 ? -13.341 8.630 -2.247 1.00 93.06 219 GLU A CA 1
ATOM 1691 C C . GLU A 1 219 ? -14.398 7.526 -2.354 1.00 93.06 219 GLU A C 1
ATOM 1693 O O . GLU A 1 219 ? -15.585 7.835 -2.441 1.00 93.06 219 GLU A O 1
ATOM 1698 N N . LEU A 1 220 ? -13.983 6.258 -2.222 1.00 93.00 220 LEU A N 1
ATOM 1699 C CA . LEU A 1 220 ? -14.883 5.101 -2.181 1.00 93.00 220 LEU A CA 1
ATOM 1700 C C . LEU A 1 220 ? -15.946 5.251 -1.080 1.00 93.00 220 LEU A C 1
ATOM 1702 O O . LEU A 1 220 ? -17.145 5.266 -1.347 1.00 93.00 220 LEU A O 1
ATOM 1706 N N . LEU A 1 221 ? -15.506 5.481 0.160 1.00 94.62 221 LEU A N 1
ATOM 1707 C CA . LEU A 1 221 ? -16.410 5.647 1.298 1.00 94.62 221 LEU A CA 1
ATOM 1708 C C . LEU A 1 221 ? -17.232 6.940 1.225 1.00 94.62 221 LEU A C 1
ATOM 1710 O O . LEU A 1 221 ? -18.356 6.974 1.719 1.00 94.62 221 LEU A O 1
ATOM 1714 N N . THR A 1 222 ? -16.703 8.000 0.609 1.00 92.25 222 THR A N 1
ATOM 1715 C CA . THR A 1 222 ? -17.472 9.226 0.342 1.00 92.25 222 THR A CA 1
ATOM 1716 C C . THR A 1 222 ? -18.638 8.931 -0.599 1.00 92.25 222 THR A C 1
ATOM 1718 O O . THR A 1 222 ? -19.762 9.349 -0.321 1.00 92.25 222 THR A O 1
ATOM 1721 N N . GLY A 1 223 ? -18.390 8.170 -1.672 1.00 90.25 223 GLY A N 1
ATOM 1722 C CA . GLY A 1 223 ? -19.428 7.706 -2.592 1.00 90.25 223 GLY A CA 1
ATOM 1723 C C . GLY A 1 223 ? -20.488 6.859 -1.889 1.00 90.25 223 GLY A C 1
ATOM 1724 O O . GLY A 1 223 ? -21.679 7.097 -2.077 1.00 90.25 223 GLY A O 1
ATOM 1725 N N . GLN A 1 224 ? -20.057 5.948 -1.013 1.00 90.50 224 GLN A N 1
ATOM 1726 C CA . GLN A 1 224 ? -20.951 5.039 -0.297 1.00 90.50 224 GLN A CA 1
ATOM 1727 C C . GLN A 1 224 ? -21.812 5.724 0.776 1.00 90.50 224 GLN A C 1
ATOM 1729 O O . GLN A 1 224 ? -22.964 5.345 0.987 1.00 90.50 224 GLN A O 1
ATOM 1734 N N . LEU A 1 225 ? -21.265 6.716 1.486 1.00 89.00 225 LEU A N 1
ATOM 1735 C CA . LEU A 1 225 ? -21.996 7.471 2.512 1.00 89.00 225 LEU A CA 1
ATOM 1736 C C . LEU A 1 225 ? -22.985 8.469 1.898 1.00 89.00 225 LEU A C 1
ATOM 1738 O O . LEU A 1 225 ? -24.034 8.733 2.488 1.00 89.00 225 LEU A O 1
ATOM 1742 N N . GLY A 1 226 ? -22.652 9.014 0.724 1.00 73.12 226 GLY A N 1
ATOM 1743 C CA . GLY A 1 226 ? -23.476 9.972 -0.000 1.00 73.12 226 GLY A CA 1
ATOM 1744 C C . GLY A 1 226 ? -23.796 11.257 0.781 1.00 73.12 226 GLY A C 1
ATOM 1745 O O . GLY A 1 226 ? -23.326 11.511 1.891 1.00 73.12 226 GLY A O 1
ATOM 1746 N N . LEU A 1 227 ? -24.640 12.093 0.175 1.00 68.50 227 LEU A N 1
ATOM 1747 C CA . LEU A 1 227 ? -25.188 13.317 0.772 1.00 68.50 227 LEU A CA 1
ATOM 1748 C C . LEU A 1 227 ? -26.717 13.249 0.854 1.00 68.50 227 LEU A C 1
ATOM 1750 O O . LEU A 1 227 ? -27.396 14.226 0.547 1.00 68.50 227 LEU A O 1
ATOM 1754 N N . GLU A 1 228 ? -27.280 12.096 1.225 1.00 68.62 228 GLU A N 1
ATOM 1755 C CA . GLU A 1 228 ? -28.736 11.941 1.302 1.00 68.62 228 GLU A CA 1
ATOM 1756 C C . GLU A 1 228 ? -29.337 12.828 2.411 1.00 68.62 228 GLU A C 1
ATOM 1758 O O . GLU A 1 228 ? -29.103 12.593 3.607 1.00 68.62 228 GLU A O 1
ATOM 1763 N N . PRO A 1 229 ? -30.135 13.860 2.063 1.00 62.59 229 PRO A N 1
ATOM 1764 C CA . PRO A 1 229 ? -30.732 14.730 3.064 1.00 62.59 229 PRO A CA 1
ATOM 1765 C C . PRO A 1 229 ? -31.743 13.956 3.914 1.00 62.59 229 PRO A C 1
ATOM 1767 O O . PRO A 1 229 ? -32.664 13.333 3.393 1.00 62.59 229 PRO A O 1
ATOM 1770 N N . GLY A 1 230 ? -31.610 14.039 5.240 1.00 64.06 230 GLY A N 1
ATOM 1771 C CA . GLY A 1 230 ? -32.564 13.431 6.172 1.00 64.06 230 GLY A CA 1
ATOM 1772 C C . GLY A 1 230 ? -32.333 11.949 6.480 1.00 64.06 230 GLY A C 1
ATOM 1773 O O . GLY A 1 230 ? -33.151 11.370 7.196 1.00 64.06 230 GLY A O 1
ATOM 1774 N N . ALA A 1 231 ? -31.230 11.344 6.018 1.00 73.00 231 ALA A N 1
ATOM 1775 C CA . ALA A 1 231 ? -30.846 10.001 6.449 1.00 73.00 231 ALA A CA 1
ATOM 1776 C C . ALA A 1 231 ? -30.758 9.942 7.994 1.00 73.00 231 ALA A C 1
ATOM 1778 O O . ALA A 1 231 ? -30.133 10.818 8.609 1.00 73.00 231 ALA A O 1
ATOM 1779 N N . PRO A 1 232 ? -31.414 8.974 8.658 1.00 78.75 232 PRO A N 1
ATOM 1780 C CA . PRO A 1 232 ? -31.408 8.893 10.113 1.00 78.75 232 PRO A CA 1
ATOM 1781 C C . PRO A 1 232 ? -30.040 8.422 10.611 1.00 78.75 232 PRO A C 1
ATOM 1783 O O . PRO A 1 232 ? -29.578 7.363 10.193 1.00 78.75 232 PRO A O 1
ATOM 1786 N N . ASP A 1 233 ? -29.433 9.154 11.555 1.00 83.81 233 ASP A N 1
ATOM 1787 C CA . ASP A 1 233 ? -28.161 8.733 12.167 1.00 83.81 233 ASP A CA 1
ATOM 1788 C C . ASP A 1 233 ? -28.283 7.322 12.759 1.00 83.81 233 ASP A C 1
ATOM 1790 O O . ASP A 1 233 ? -27.445 6.471 12.529 1.00 83.81 233 ASP A O 1
ATOM 1794 N N . ASP A 1 234 ? -29.384 7.010 13.441 1.00 90.75 234 ASP A N 1
ATOM 1795 C CA . ASP A 1 234 ? -29.593 5.711 14.102 1.00 90.75 234 ASP A CA 1
ATOM 1796 C C . ASP A 1 234 ? -30.131 4.596 13.172 1.00 90.75 234 ASP A C 1
ATOM 1798 O O . ASP A 1 234 ? -30.679 3.581 13.638 1.00 90.75 234 ASP A O 1
ATOM 1802 N N . GLY A 1 235 ? -30.033 4.814 11.856 1.00 91.62 235 GLY A N 1
ATOM 1803 C CA . GLY A 1 235 ? -30.493 3.921 10.798 1.00 91.62 235 GLY A CA 1
ATOM 1804 C C . GLY A 1 235 ? -29.555 2.750 10.493 1.00 91.62 235 GLY A C 1
ATOM 1805 O O . GLY A 1 235 ? -28.508 2.556 11.112 1.00 91.62 235 GLY A O 1
ATOM 1806 N N . LYS A 1 236 ? -29.966 1.946 9.510 1.00 94.25 236 LYS A N 1
ATOM 1807 C CA . LYS A 1 236 ? -29.132 0.906 8.888 1.00 94.25 236 LYS A CA 1
ATOM 1808 C C . LYS A 1 236 ? -28.215 1.531 7.837 1.00 94.25 236 LYS A C 1
ATOM 1810 O O . LYS A 1 236 ? -28.460 2.656 7.418 1.00 94.25 236 LYS A O 1
ATOM 1815 N N . GLY A 1 237 ? -27.201 0.790 7.417 1.00 94.50 237 GLY A N 1
ATOM 1816 C CA . GLY A 1 237 ? -26.211 1.231 6.446 1.00 94.50 237 GLY A CA 1
ATOM 1817 C C . GLY A 1 237 ? -24.847 1.475 7.076 1.00 94.50 237 GLY A C 1
ATOM 1818 O O . GLY A 1 237 ? -24.556 1.015 8.188 1.00 94.50 237 GLY A O 1
ATOM 1819 N N . LEU A 1 238 ? -24.017 2.175 6.311 1.00 95.75 238 LEU A N 1
ATOM 1820 C CA . LEU A 1 238 ? -22.664 2.551 6.677 1.00 95.75 238 LEU A CA 1
ATOM 1821 C C . LEU A 1 238 ? -22.666 3.855 7.480 1.00 95.75 238 LEU A C 1
ATOM 1823 O O . LEU A 1 238 ? -23.316 4.827 7.108 1.00 95.75 238 LEU A O 1
ATOM 1827 N N . HIS A 1 239 ? -21.901 3.866 8.564 1.00 96.31 239 HIS A N 1
ATOM 1828 C CA . HIS A 1 239 ? -21.701 5.000 9.457 1.00 96.31 239 HIS A CA 1
ATOM 1829 C C . HIS A 1 239 ? -20.207 5.239 9.634 1.00 96.31 239 HIS A C 1
ATOM 1831 O O . HIS A 1 239 ? -19.433 4.286 9.697 1.00 96.31 239 HIS A O 1
ATOM 1837 N N . LEU A 1 240 ? -19.802 6.499 9.758 1.00 96.12 240 LEU A N 1
ATOM 1838 C CA . LEU A 1 240 ? -18.400 6.896 9.886 1.00 96.12 240 LEU A CA 1
ATOM 1839 C C . LEU A 1 240 ? -18.205 7.787 11.111 1.00 96.12 240 LEU A C 1
ATOM 1841 O O . LEU A 1 240 ? -18.936 8.755 11.287 1.00 96.12 240 LEU A O 1
ATOM 1845 N N . LEU A 1 241 ? -17.193 7.504 11.925 1.00 96.56 241 LEU A N 1
ATOM 1846 C CA . LEU A 1 241 ? -16.707 8.371 12.995 1.00 96.56 241 LEU A CA 1
ATOM 1847 C C . LEU A 1 241 ? -15.275 8.783 12.693 1.00 96.56 241 L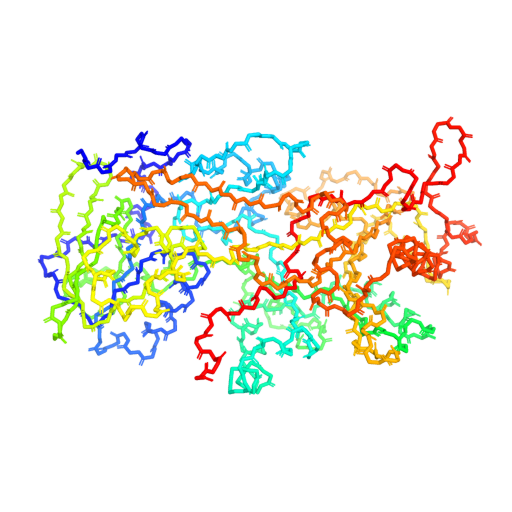EU A C 1
ATOM 1849 O O . LEU A 1 241 ? -14.370 7.960 12.779 1.00 96.56 241 LEU A O 1
ATOM 1853 N N . LEU A 1 242 ? -15.080 10.054 12.351 1.00 96.38 242 LEU A N 1
ATOM 1854 C CA . LEU A 1 242 ? -13.750 10.644 12.182 1.00 96.38 242 LEU A CA 1
ATOM 1855 C C . LEU A 1 242 ? -13.236 11.223 13.500 1.00 96.38 242 LEU A C 1
ATOM 1857 O O . LEU A 1 242 ? -14.011 11.420 14.442 1.00 96.38 242 LEU A O 1
ATOM 1861 N N . ASN A 1 243 ? -11.940 11.544 13.551 1.00 96.94 243 ASN A N 1
ATOM 1862 C CA . ASN A 1 243 ? -11.301 12.145 14.726 1.00 96.94 243 ASN A CA 1
ATOM 1863 C C . ASN A 1 243 ? -11.572 11.353 16.014 1.00 96.94 243 ASN A C 1
ATOM 1865 O O . ASN A 1 243 ? -11.777 11.932 17.082 1.00 96.94 243 ASN A O 1
ATOM 1869 N N . THR A 1 244 ? -11.662 10.029 15.904 1.00 97.94 244 THR A N 1
ATOM 1870 C CA . THR A 1 244 ? -12.101 9.148 16.982 1.00 97.94 244 THR A CA 1
ATOM 1871 C C . THR A 1 244 ? -11.118 7.996 17.117 1.00 97.94 244 THR A C 1
ATOM 1873 O O . THR A 1 244 ? -11.069 7.089 16.292 1.00 97.94 244 THR A O 1
ATOM 1876 N N . PHE A 1 245 ? -10.314 8.028 18.174 1.00 98.06 245 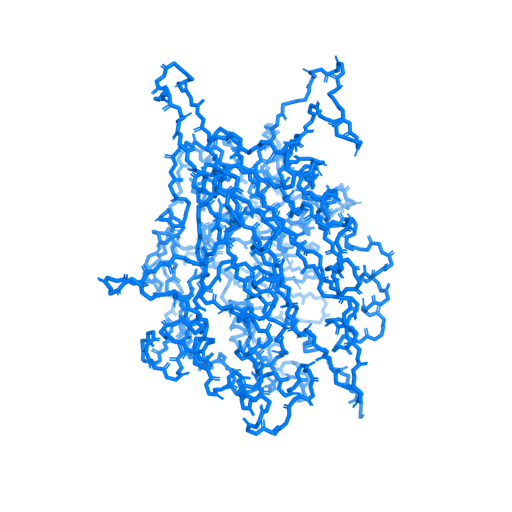PHE A N 1
ATOM 1877 C CA . PHE A 1 245 ? -9.333 6.992 18.461 1.00 98.06 245 PHE A CA 1
ATOM 1878 C C . PHE A 1 245 ? -9.990 5.843 19.236 1.00 98.06 245 PHE A C 1
ATOM 1880 O O . PHE A 1 245 ? -10.703 6.080 20.211 1.00 98.06 245 PHE A O 1
ATOM 1887 N N . VAL A 1 246 ? -9.746 4.595 18.835 1.00 98.31 246 VAL A N 1
ATOM 1888 C CA . VAL A 1 246 ? -10.188 3.416 19.597 1.00 98.31 246 VAL A CA 1
ATOM 1889 C C . VAL A 1 246 ? -9.151 3.116 20.675 1.00 98.31 246 VAL A C 1
ATOM 1891 O O . VAL A 1 246 ? -8.016 2.773 20.362 1.00 98.31 246 VAL A O 1
ATOM 1894 N N . GLU A 1 247 ? -9.520 3.258 21.947 1.00 96.81 247 GLU A N 1
ATOM 1895 C CA . GLU A 1 247 ? -8.605 3.062 23.078 1.00 96.81 247 GLU A CA 1
ATOM 1896 C C . GLU A 1 247 ? -8.490 1.600 23.509 1.00 96.81 247 GLU A C 1
ATOM 1898 O O . GLU A 1 247 ? -7.420 1.193 23.969 1.00 96.81 247 GLU A O 1
ATOM 1903 N N . ALA A 1 248 ? -9.577 0.835 23.383 1.00 97.06 248 ALA A N 1
ATOM 1904 C CA . ALA A 1 248 ? -9.625 -0.575 23.747 1.00 97.06 248 ALA A CA 1
ATOM 1905 C C . ALA A 1 248 ? -10.792 -1.304 23.064 1.00 97.06 248 ALA A C 1
ATOM 1907 O O . ALA A 1 248 ? -11.815 -0.697 22.740 1.00 97.06 248 ALA A O 1
ATOM 1908 N N . VAL A 1 249 ? -10.645 -2.619 22.907 1.00 97.94 249 VAL A N 1
ATOM 1909 C CA . VAL A 1 249 ? -11.726 -3.545 22.546 1.00 97.94 249 VAL A CA 1
ATOM 1910 C C . VAL A 1 249 ? -11.889 -4.632 23.611 1.00 97.94 249 VAL A C 1
ATOM 1912 O O . VAL A 1 249 ? -10.906 -5.143 24.139 1.00 97.94 249 VAL A O 1
ATOM 1915 N N . ASP A 1 250 ? -13.116 -5.000 23.947 1.00 97.44 250 ASP A N 1
ATOM 1916 C CA . ASP A 1 250 ? -13.370 -6.002 24.985 1.00 97.44 250 ASP A CA 1
ATOM 1917 C C . ASP A 1 250 ? -14.446 -6.992 24.541 1.00 97.44 250 ASP A C 1
ATOM 1919 O O . ASP A 1 250 ? -15.551 -6.591 24.180 1.00 97.44 250 ASP A O 1
ATOM 1923 N N . ASP A 1 251 ? -14.110 -8.281 24.525 1.00 94.62 251 ASP A N 1
ATOM 1924 C CA . ASP A 1 251 ? -15.018 -9.341 24.088 1.00 94.62 251 ASP A CA 1
ATOM 1925 C C . ASP A 1 251 ? -15.888 -9.797 25.265 1.00 94.62 251 ASP A C 1
ATOM 1927 O O . ASP A 1 251 ? -15.413 -10.438 26.201 1.00 94.62 251 ASP A O 1
ATOM 1931 N N . GLN A 1 252 ? -17.180 -9.476 25.200 1.00 95.62 252 GLN A N 1
ATOM 1932 C CA . GLN A 1 252 ? -18.173 -9.841 26.213 1.00 95.62 252 GLN A CA 1
ATOM 1933 C C . GLN A 1 252 ? -18.834 -11.202 25.925 1.00 95.62 252 GLN A C 1
ATOM 1935 O O . GLN A 1 252 ? -19.715 -11.641 26.666 1.00 95.62 252 GLN A O 1
ATOM 1940 N N . GLY A 1 253 ? -18.443 -11.884 24.844 1.00 91.81 253 GLY A N 1
ATOM 1941 C CA . GLY A 1 253 ? -18.959 -13.183 24.418 1.00 91.81 253 GLY A CA 1
ATOM 1942 C C . GLY A 1 253 ? -20.125 -13.103 23.427 1.00 91.81 253 GLY A C 1
ATOM 1943 O O . GLY A 1 253 ? -20.111 -13.806 22.416 1.00 91.81 253 GLY A O 1
ATOM 1944 N N . ASP A 1 254 ? -21.136 -12.263 23.673 1.00 94.19 254 ASP A N 1
ATOM 1945 C CA . ASP A 1 254 ? -22.259 -12.042 22.738 1.00 94.19 254 ASP A CA 1
ATOM 1946 C C . ASP A 1 254 ? -22.080 -10.795 21.850 1.00 94.19 254 ASP A C 1
ATOM 1948 O O . ASP A 1 254 ? -22.704 -10.679 20.788 1.00 94.19 254 ASP A O 1
ATOM 1952 N N . HIS A 1 255 ? -21.203 -9.884 22.265 1.00 97.19 255 HIS A N 1
ATOM 1953 C CA . HIS A 1 255 ? -20.778 -8.703 21.529 1.00 97.19 255 HIS A CA 1
ATOM 1954 C C . HIS A 1 255 ? -19.364 -8.290 21.951 1.00 97.19 255 HIS A C 1
ATOM 1956 O O . HIS A 1 255 ? -18.820 -8.774 22.939 1.00 97.19 255 HIS A O 1
ATOM 1962 N N . VAL A 1 256 ? -18.789 -7.356 21.201 1.00 98.44 256 VAL A N 1
ATOM 1963 C CA . VAL A 1 256 ? -17.517 -6.712 21.507 1.00 98.44 256 VAL A CA 1
ATOM 1964 C C . VAL A 1 256 ? -17.786 -5.244 21.813 1.00 98.44 256 VAL A C 1
ATOM 1966 O O . VAL A 1 256 ? -18.437 -4.545 21.028 1.00 98.44 256 VAL A O 1
ATOM 1969 N N . GLU A 1 257 ? -17.294 -4.774 22.951 1.00 98.56 257 GLU A N 1
ATOM 1970 C CA . GLU A 1 257 ? -17.285 -3.361 23.303 1.00 98.56 257 GLU A CA 1
ATOM 1971 C C . GLU A 1 257 ? -16.080 -2.668 22.658 1.00 98.56 257 GLU A C 1
ATOM 1973 O O . GLU A 1 257 ? -14.963 -3.180 22.673 1.00 98.56 257 GLU A O 1
ATOM 1978 N N . VAL A 1 258 ? -16.308 -1.493 22.075 1.00 98.69 258 VAL A N 1
ATOM 1979 C CA . VAL A 1 258 ? -15.287 -0.657 21.438 1.00 98.69 258 VAL A CA 1
ATOM 1980 C C . VAL A 1 258 ? -15.251 0.668 22.182 1.00 98.69 258 VAL A C 1
ATOM 1982 O O . VAL A 1 258 ? -16.116 1.525 21.981 1.00 98.69 258 VAL A O 1
ATOM 1985 N N . LEU A 1 259 ? -14.267 0.829 23.067 1.00 98.50 259 LEU A N 1
ATOM 1986 C CA . LEU A 1 259 ? -14.043 2.079 23.782 1.00 98.50 259 LEU A CA 1
ATOM 1987 C C . LEU A 1 259 ? -13.353 3.064 22.846 1.00 98.50 259 LEU A C 1
ATOM 1989 O O . LEU A 1 259 ? -12.240 2.827 22.378 1.00 98.50 259 LEU A O 1
ATOM 1993 N N . THR A 1 260 ? -14.004 4.191 22.606 1.00 98.44 260 THR A N 1
ATOM 1994 C CA . THR A 1 260 ? -13.517 5.247 21.724 1.00 98.44 260 THR A CA 1
ATOM 1995 C C . THR A 1 260 ? -13.323 6.551 22.476 1.00 98.44 260 THR A C 1
ATOM 1997 O O . THR A 1 260 ? -13.978 6.804 23.490 1.00 98.44 260 THR A O 1
ATOM 2000 N N . ARG A 1 261 ? -12.441 7.397 21.951 1.00 97.94 261 ARG A N 1
ATOM 2001 C CA . ARG A 1 261 ? -12.218 8.764 22.399 1.00 97.94 261 ARG A CA 1
ATOM 2002 C C . ARG A 1 261 ? -12.232 9.701 21.204 1.00 97.94 261 ARG A C 1
ATOM 2004 O O . ARG A 1 261 ? -11.434 9.541 20.284 1.00 97.94 261 ARG A O 1
ATOM 2011 N N . ASN A 1 262 ? -13.097 10.705 21.245 1.00 97.38 262 ASN A N 1
ATOM 2012 C CA . ASN A 1 262 ? -13.025 11.820 20.317 1.00 97.38 262 ASN A CA 1
ATOM 2013 C C . ASN A 1 262 ? -11.742 12.613 20.604 1.00 97.38 262 ASN A C 1
ATOM 2015 O O . ASN A 1 262 ? -11.542 13.107 21.713 1.00 97.38 262 ASN A O 1
ATOM 2019 N N . VAL A 1 263 ? -10.863 12.710 19.615 1.00 96.25 263 VAL A N 1
ATOM 2020 C CA . VAL A 1 263 ? -9.538 13.325 19.747 1.00 96.25 263 VAL A CA 1
ATOM 2021 C C . VAL A 1 263 ? -9.641 14.836 19.975 1.00 96.25 263 VAL A C 1
ATOM 2023 O O . VAL A 1 263 ? -8.808 15.400 20.679 1.00 96.25 263 VAL A O 1
ATOM 2026 N N . LEU A 1 264 ? -10.678 15.482 19.432 1.00 95.06 264 LEU A N 1
ATOM 2027 C CA . LEU A 1 264 ? -10.877 16.932 19.517 1.00 95.06 264 LEU A CA 1
ATOM 2028 C C . LEU A 1 264 ? -11.458 17.357 20.867 1.00 95.06 264 LEU A C 1
ATOM 2030 O O . LEU A 1 264 ? -11.064 18.377 21.425 1.00 95.06 264 LEU A O 1
ATOM 2034 N N . THR A 1 265 ? -12.425 16.599 21.388 1.00 95.25 265 THR A N 1
ATOM 2035 C CA . THR A 1 265 ? -13.147 16.962 22.620 1.00 95.25 265 THR A CA 1
ATOM 2036 C C . THR A 1 265 ? -12.638 16.224 23.855 1.00 95.25 265 THR A C 1
ATOM 2038 O O . THR A 1 265 ? -12.921 16.632 24.980 1.00 95.25 265 THR A O 1
ATOM 2041 N N . GLY A 1 266 ? -11.917 15.117 23.665 1.00 95.94 266 GLY A N 1
ATOM 2042 C CA . GLY A 1 266 ? -11.523 14.195 24.725 1.00 95.94 266 GLY A CA 1
ATOM 2043 C C . GLY A 1 266 ? -12.668 13.325 25.255 1.00 95.94 266 GLY A C 1
ATOM 2044 O O . GLY A 1 266 ? -12.425 12.512 26.150 1.00 95.94 266 GLY A O 1
ATOM 2045 N N . GLU A 1 267 ? -13.890 13.466 24.734 1.00 96.19 267 GLU A N 1
ATOM 2046 C CA . GLU A 1 267 ? -15.057 12.692 25.164 1.00 96.19 267 GLU A CA 1
ATOM 2047 C C . GLU A 1 267 ? -14.889 11.209 24.829 1.00 96.19 267 GLU A C 1
ATOM 2049 O O . GLU A 1 267 ? -14.466 10.847 23.731 1.00 96.19 267 GLU A O 1
ATOM 2054 N N . THR A 1 268 ? -15.242 10.344 25.777 1.00 97.50 268 THR A N 1
ATOM 2055 C CA . THR A 1 268 ? -15.225 8.893 25.586 1.00 97.50 268 THR A CA 1
ATOM 2056 C C . THR 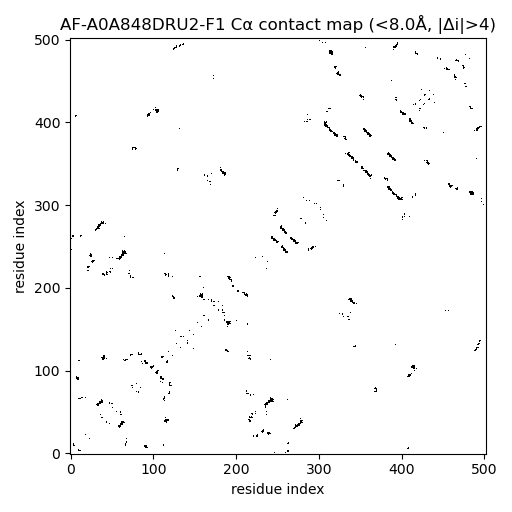A 1 268 ? -16.611 8.351 25.295 1.00 97.50 268 THR A C 1
ATOM 2058 O O . THR A 1 268 ? -17.573 8.728 25.965 1.00 97.50 268 THR A O 1
ATOM 2061 N N . ARG A 1 269 ? -16.694 7.381 24.386 1.00 97.38 269 ARG A N 1
ATOM 2062 C CA . ARG A 1 269 ? -17.924 6.648 24.085 1.00 97.38 269 ARG A CA 1
ATOM 2063 C C . ARG A 1 269 ? -17.623 5.173 23.857 1.00 97.38 269 ARG A C 1
ATOM 2065 O O . ARG A 1 269 ? -16.673 4.845 23.151 1.00 97.38 269 ARG A O 1
ATOM 2072 N N . THR A 1 270 ? -18.455 4.300 24.412 1.00 98.44 270 THR A N 1
ATOM 2073 C CA . THR A 1 270 ? -18.394 2.858 24.150 1.00 98.44 270 THR A CA 1
ATOM 2074 C C . THR A 1 270 ? -19.460 2.481 23.132 1.00 98.44 270 THR A C 1
ATOM 2076 O O . THR A 1 270 ? -20.627 2.827 23.304 1.00 98.44 270 THR A O 1
ATOM 2079 N N . PHE A 1 271 ? -19.056 1.771 22.084 1.00 98.62 271 PHE A N 1
ATOM 2080 C CA . PHE A 1 271 ? -19.957 1.145 21.118 1.00 98.62 271 PHE A CA 1
ATOM 2081 C C . PHE A 1 271 ? -20.013 -0.361 21.345 1.00 98.62 271 PHE A C 1
ATOM 2083 O O . PHE A 1 271 ? -19.034 -0.952 21.789 1.00 98.62 271 PHE A O 1
ATOM 2090 N N . ARG A 1 272 ? -21.137 -0.992 21.010 1.00 98.62 272 ARG A N 1
ATOM 2091 C CA . ARG A 1 272 ? -21.325 -2.445 21.065 1.00 98.62 272 ARG A CA 1
ATOM 2092 C C . ARG A 1 272 ? -21.472 -2.979 19.656 1.00 98.62 272 ARG A C 1
ATOM 2094 O O . ARG A 1 272 ? -22.404 -2.596 18.958 1.00 98.62 272 ARG A O 1
ATOM 2101 N N . ALA A 1 273 ? -20.594 -3.880 19.235 1.00 98.56 273 ALA A N 1
ATOM 2102 C CA . ALA A 1 273 ? -20.672 -4.495 17.916 1.00 98.56 273 ALA A CA 1
ATOM 2103 C C . ALA A 1 273 ? -20.694 -6.020 18.009 1.00 98.56 273 ALA A C 1
ATOM 2105 O O . ALA A 1 273 ? -19.946 -6.608 18.781 1.00 98.56 273 ALA A O 1
ATOM 2106 N N . ARG A 1 274 ? -21.502 -6.697 17.184 1.00 98.06 274 ARG A N 1
ATOM 2107 C CA . ARG A 1 274 ? -21.470 -8.176 17.128 1.00 98.06 274 ARG A CA 1
ATOM 2108 C C . ARG A 1 274 ? -20.139 -8.709 16.601 1.00 98.06 274 ARG A C 1
ATOM 2110 O O . ARG A 1 274 ? -19.753 -9.832 16.912 1.00 98.06 274 ARG A O 1
ATOM 2117 N N . ARG A 1 275 ? -19.472 -7.936 15.744 1.00 97.75 275 ARG A N 1
ATOM 2118 C CA . ARG A 1 275 ? -18.147 -8.230 15.194 1.00 97.75 275 ARG A CA 1
ATOM 2119 C C . ARG A 1 275 ? -17.327 -6.951 15.136 1.00 97.75 275 ARG A C 1
ATOM 2121 O O . ARG A 1 275 ? -17.838 -5.916 14.714 1.00 97.75 275 ARG A O 1
ATOM 2128 N N . VAL A 1 276 ? -16.054 -7.053 15.499 1.00 98.50 276 VAL A N 1
ATOM 2129 C CA . VAL A 1 276 ? -15.071 -5.978 15.343 1.00 98.50 276 VAL A CA 1
ATOM 2130 C C . VAL A 1 276 ? -13.961 -6.463 14.426 1.00 98.50 276 VAL A C 1
ATOM 2132 O O . VAL A 1 276 ? -13.462 -7.576 14.593 1.00 98.50 276 VAL A O 1
ATOM 2135 N N . VAL A 1 277 ? -13.581 -5.634 13.458 1.00 98.44 277 VAL A N 1
ATOM 2136 C CA . VAL A 1 277 ? -12.461 -5.893 12.550 1.00 98.44 277 VAL A CA 1
ATOM 2137 C C . VAL A 1 277 ? -11.414 -4.804 12.750 1.00 98.44 277 VAL A C 1
ATOM 2139 O O . VAL A 1 277 ? -11.703 -3.618 12.599 1.00 98.44 277 VAL A O 1
ATOM 2142 N N . LEU A 1 278 ? -10.199 -5.206 13.127 1.00 98.12 278 LEU A N 1
ATOM 2143 C CA . LEU A 1 278 ? -9.083 -4.286 13.330 1.00 98.12 278 LEU A CA 1
ATOM 2144 C C . LEU A 1 278 ? -8.372 -4.043 11.994 1.00 98.12 278 LEU A C 1
ATOM 2146 O O . LEU A 1 278 ? -7.772 -4.955 11.430 1.00 98.12 278 LEU A O 1
ATOM 2150 N N . CYS A 1 279 ? -8.438 -2.809 11.502 1.00 98.06 279 CYS A N 1
ATOM 2151 C CA . CYS A 1 279 ? -7.896 -2.368 10.216 1.00 98.06 279 CYS A CA 1
ATOM 2152 C C . CYS A 1 279 ? -6.961 -1.149 10.367 1.00 98.06 279 CYS A C 1
ATOM 2154 O O . CYS A 1 279 ? -6.782 -0.379 9.425 1.00 98.06 279 CYS A O 1
ATOM 2156 N N . GLY A 1 280 ? -6.323 -0.985 11.532 1.00 96.06 280 GLY A N 1
ATOM 2157 C CA . GLY A 1 280 ? -5.385 0.108 11.829 1.00 96.06 280 GLY A CA 1
ATOM 2158 C C . GLY A 1 280 ? -3.997 -0.044 11.183 1.00 96.06 280 GLY A C 1
ATOM 2159 O O . GLY A 1 280 ? -3.075 0.708 11.482 1.00 96.06 280 GLY A O 1
ATOM 2160 N N . GLY A 1 281 ? -3.803 -1.039 10.316 1.00 93.12 281 GLY A N 1
ATOM 2161 C CA . GLY A 1 281 ? -2.503 -1.358 9.722 1.00 93.12 281 GLY A CA 1
ATOM 2162 C C . GLY A 1 281 ? -1.612 -2.220 10.623 1.00 93.12 281 GLY A C 1
ATOM 2163 O O . GLY A 1 281 ? -2.032 -2.663 11.697 1.00 93.12 281 GLY A O 1
ATOM 2164 N N . SER A 1 282 ? -0.387 -2.481 10.157 1.00 91.00 282 SER A N 1
ATOM 2165 C CA . SER A 1 282 ? 0.563 -3.435 10.756 1.00 91.00 282 SER A CA 1
ATOM 2166 C C . SER A 1 282 ? 1.081 -3.025 12.136 1.00 91.00 282 SER A C 1
ATOM 2168 O O . SER A 1 282 ? 1.514 -3.892 12.888 1.00 91.00 282 SER A O 1
ATOM 2170 N N . ILE A 1 283 ? 1.002 -1.736 12.485 1.00 92.44 283 ILE A N 1
ATOM 2171 C CA . ILE A 1 283 ? 1.463 -1.199 13.773 1.00 92.44 283 ILE A CA 1
ATOM 2172 C C . ILE A 1 283 ? 0.292 -0.979 14.737 1.00 92.44 283 ILE A C 1
ATOM 2174 O O . ILE A 1 283 ? 0.292 -1.513 15.847 1.00 92.44 283 ILE A O 1
ATOM 2178 N N . GLU A 1 284 ? -0.740 -0.235 14.323 1.00 95.19 284 GLU A N 1
ATOM 2179 C CA . GLU A 1 284 ? -1.823 0.152 15.238 1.00 95.19 284 GLU A CA 1
ATOM 2180 C C . GLU A 1 284 ? -2.719 -1.025 15.629 1.00 95.19 284 GLU A C 1
ATOM 2182 O O . GLU A 1 284 ? -3.142 -1.098 16.778 1.00 95.19 284 GLU A O 1
ATOM 2187 N N . SER A 1 285 ? -2.985 -1.969 14.719 1.00 95.81 285 SER A N 1
ATOM 2188 C CA . SER A 1 285 ? -3.872 -3.108 15.007 1.00 95.81 285 SER A CA 1
ATOM 2189 C C . SER A 1 285 ? -3.324 -4.024 16.111 1.00 95.81 285 SER A C 1
ATOM 2191 O O . SER A 1 285 ? -4.038 -4.246 17.093 1.00 95.81 285 SER A O 1
ATOM 2193 N N . PRO A 1 286 ? -2.077 -4.545 16.030 1.00 94.44 286 PRO A N 1
ATOM 2194 C CA . PRO A 1 286 ? -1.527 -5.347 17.120 1.00 94.44 286 PRO A CA 1
ATOM 2195 C C . PRO A 1 286 ? -1.314 -4.525 18.393 1.00 94.44 286 PRO A C 1
ATOM 2197 O O . PRO A 1 286 ? -1.518 -5.057 19.480 1.00 94.44 286 PRO A O 1
ATOM 2200 N N . LYS A 1 287 ? -0.959 -3.236 18.294 1.00 94.81 287 LYS A N 1
ATOM 2201 C CA . LYS A 1 287 ? -0.845 -2.362 19.467 1.00 94.81 287 LYS A CA 1
ATOM 2202 C C . LYS A 1 287 ? -2.173 -2.216 20.206 1.00 94.81 287 LYS A C 1
ATOM 2204 O O . LYS A 1 287 ? -2.212 -2.409 21.420 1.00 94.81 287 LYS A O 1
ATOM 2209 N N . LEU A 1 288 ? -3.241 -1.875 19.482 1.00 95.50 288 LEU A N 1
ATOM 2210 C CA . LEU A 1 288 ? -4.583 -1.757 20.041 1.00 95.50 288 LEU A CA 1
ATOM 2211 C C . LEU A 1 288 ? -4.974 -3.071 20.702 1.00 95.50 288 LEU A C 1
ATOM 2213 O O . LEU A 1 288 ? -5.352 -3.059 21.870 1.00 95.50 288 LEU A O 1
ATOM 2217 N N . LEU A 1 289 ? -4.809 -4.195 19.996 1.00 95.12 289 LEU A N 1
ATOM 2218 C CA . LEU A 1 289 ? -5.134 -5.505 20.542 1.00 95.12 289 LEU A CA 1
ATOM 2219 C C . LEU A 1 289 ? -4.374 -5.756 21.847 1.00 95.12 289 LEU A C 1
ATOM 2221 O O . LEU A 1 289 ? -5.021 -5.989 22.850 1.00 95.12 289 LEU A O 1
ATOM 2225 N N . ARG A 1 290 ? -3.043 -5.603 21.890 1.00 93.25 290 ARG A N 1
ATOM 2226 C CA . ARG A 1 290 ? -2.231 -5.846 23.105 1.00 93.25 290 ARG A CA 1
ATOM 2227 C C . ARG A 1 290 ? -2.600 -4.986 24.312 1.00 93.25 290 ARG A C 1
ATOM 2229 O O . ARG A 1 290 ? -2.340 -5.395 25.437 1.00 93.25 290 ARG A O 1
ATOM 2236 N N . ARG A 1 291 ? -3.136 -3.788 24.086 1.00 92.94 291 ARG A N 1
ATOM 2237 C CA . ARG A 1 291 ? -3.583 -2.876 25.150 1.00 92.94 291 ARG A CA 1
ATOM 2238 C C . ARG A 1 291 ? -5.036 -3.096 25.568 1.00 92.94 291 ARG A C 1
ATOM 2240 O O . ARG A 1 291 ? -5.508 -2.455 26.502 1.00 92.94 291 ARG A O 1
ATOM 2247 N N . SER A 1 292 ? -5.748 -3.941 24.838 1.00 95.31 292 SER A N 1
ATOM 2248 C CA . SER A 1 292 ? -7.170 -4.179 25.004 1.00 95.31 292 SER A CA 1
ATOM 2249 C C . SER A 1 292 ? -7.422 -5.375 25.923 1.00 95.31 292 SER A C 1
ATOM 2251 O O . SER A 1 292 ? -6.688 -6.359 25.818 1.00 95.31 292 SER A O 1
ATOM 2253 N N . PRO A 1 293 ? -8.485 -5.364 26.748 1.00 96.06 293 PRO A N 1
ATOM 2254 C CA . PRO A 1 293 ? -8.893 -6.538 27.526 1.00 96.06 293 PRO A CA 1
ATOM 2255 C C . PRO A 1 293 ? -9.076 -7.806 26.677 1.00 96.06 293 PRO A C 1
ATOM 2257 O O . PRO A 1 293 ? -8.733 -8.903 27.116 1.00 96.06 293 PRO A O 1
ATOM 2260 N N . ALA A 1 294 ? -9.502 -7.663 25.415 1.00 94.94 294 ALA A N 1
ATOM 2261 C CA . ALA A 1 294 ? -9.607 -8.780 24.476 1.00 94.94 294 ALA A CA 1
ATOM 2262 C C . ALA A 1 294 ? -8.289 -9.558 24.265 1.00 94.94 294 ALA A C 1
ATOM 2264 O O . ALA A 1 294 ? -8.330 -10.717 23.856 1.00 94.94 294 ALA A O 1
ATOM 2265 N N . PHE A 1 295 ? -7.118 -8.967 24.538 1.00 94.19 295 PHE A N 1
ATOM 2266 C CA . PHE A 1 295 ? -5.837 -9.678 24.473 1.00 94.19 295 PHE A CA 1
ATOM 2267 C C . PHE A 1 295 ? -5.721 -10.785 25.515 1.00 94.19 295 PHE A C 1
ATOM 2269 O O . PHE A 1 295 ? -5.200 -11.857 25.205 1.00 94.19 295 PHE A O 1
ATOM 2276 N N . ASP A 1 296 ? -6.225 -10.549 26.725 1.00 92.25 296 ASP A N 1
ATOM 2277 C CA . ASP A 1 296 ? -6.144 -11.515 27.821 1.00 92.25 296 ASP A CA 1
ATOM 2278 C C . ASP A 1 296 ? -7.018 -12.747 27.545 1.00 92.25 296 ASP A C 1
ATOM 2280 O O . ASP A 1 296 ? -6.695 -13.853 27.980 1.00 92.25 296 ASP A O 1
ATOM 2284 N N . ALA A 1 297 ? -8.073 -12.576 26.742 1.00 90.12 297 ALA A N 1
ATOM 2285 C CA . ALA A 1 297 ? -8.943 -13.653 26.279 1.00 90.12 297 ALA A CA 1
ATOM 2286 C C . ALA A 1 297 ? -8.334 -14.500 25.142 1.00 90.12 297 ALA A C 1
ATOM 2288 O O . ALA A 1 297 ? -8.847 -15.580 24.836 1.00 90.12 297 ALA A O 1
ATOM 2289 N N . LEU A 1 298 ? -7.248 -14.049 24.500 1.00 91.00 298 LEU A N 1
ATOM 2290 C CA . LEU A 1 298 ? -6.605 -14.820 23.435 1.00 91.00 298 LEU A CA 1
ATOM 2291 C C . LEU A 1 298 ? -5.935 -16.085 23.998 1.00 91.00 298 LEU A C 1
ATOM 2293 O O . LEU A 1 298 ? -5.384 -16.048 25.103 1.00 91.00 298 LEU A O 1
ATOM 2297 N N . PRO A 1 299 ? -5.878 -17.185 23.219 1.00 93.12 299 PRO A N 1
ATOM 2298 C CA . PRO A 1 299 ? -5.161 -18.390 23.620 1.00 93.12 299 PRO A CA 1
ATOM 2299 C C . PRO A 1 299 ? -3.693 -18.115 23.969 1.00 93.12 299 PRO A C 1
ATOM 2301 O O . PRO A 1 299 ? -3.022 -17.325 23.300 1.00 93.12 299 PRO A O 1
ATOM 2304 N N . ASP A 1 300 ? -3.164 -18.845 24.952 1.00 92.94 300 ASP A N 1
ATOM 2305 C CA . ASP A 1 300 ? -1.767 -18.752 25.405 1.00 92.94 300 ASP A CA 1
ATOM 2306 C C . ASP A 1 300 ? -0.749 -18.933 24.269 1.00 92.94 300 ASP A C 1
ATOM 2308 O O . ASP A 1 300 ? 0.331 -18.352 24.303 1.00 92.94 300 ASP A O 1
ATOM 2312 N N . THR A 1 301 ? -1.101 -19.709 23.242 1.00 91.00 301 THR A N 1
ATOM 2313 C CA . THR A 1 301 ? -0.272 -19.940 22.050 1.00 91.00 301 THR A CA 1
ATOM 2314 C C . THR A 1 301 ? -0.289 -18.774 21.060 1.00 91.00 301 THR A C 1
ATOM 2316 O O . THR A 1 301 ? 0.629 -18.647 20.257 1.00 91.00 301 THR A O 1
ATOM 2319 N N . VAL A 1 302 ? -1.309 -17.913 21.112 1.00 89.94 302 VAL A N 1
ATOM 2320 C CA . VAL A 1 302 ? -1.499 -16.778 20.197 1.00 89.94 302 VAL A CA 1
ATOM 2321 C C . VAL A 1 302 ? -0.964 -15.484 20.800 1.00 89.94 302 VAL A C 1
ATOM 2323 O O . VAL A 1 302 ? -0.338 -14.702 20.086 1.00 89.94 302 VAL A O 1
ATOM 2326 N N . ARG A 1 303 ? -1.155 -15.256 22.108 1.00 91.38 303 ARG A N 1
ATOM 2327 C CA . ARG A 1 303 ? -0.711 -14.021 22.788 1.00 91.38 303 ARG A CA 1
ATOM 2328 C C . ARG A 1 303 ? 0.751 -13.638 22.493 1.00 91.38 303 ARG A C 1
ATOM 2330 O O . ARG A 1 303 ? 0.984 -12.468 22.191 1.00 91.38 303 ARG A O 1
ATOM 2337 N N . PRO A 1 304 ? 1.734 -14.563 22.503 1.00 91.44 304 PRO A N 1
ATOM 2338 C CA . PRO A 1 304 ? 3.130 -14.231 22.212 1.00 91.44 304 PRO A CA 1
ATOM 2339 C C . PRO A 1 304 ? 3.388 -13.790 20.766 1.00 91.44 304 PRO A C 1
ATOM 2341 O O . PRO A 1 304 ? 4.425 -13.184 20.506 1.00 91.44 304 PRO A O 1
ATOM 2344 N N . LEU A 1 305 ? 2.475 -14.097 19.838 1.00 90.75 305 LEU A N 1
ATOM 2345 C CA . LEU A 1 305 ? 2.605 -13.809 18.408 1.00 90.75 305 LEU A CA 1
ATOM 2346 C C . LEU A 1 305 ? 2.125 -12.395 18.047 1.00 90.75 305 LEU A C 1
ATOM 2348 O O . LEU A 1 305 ? 2.537 -11.853 17.022 1.00 90.75 305 LEU A O 1
ATOM 2352 N N . VAL A 1 306 ? 1.263 -11.782 18.867 1.00 92.31 306 VAL A N 1
ATOM 2353 C CA . VAL A 1 306 ? 0.684 -10.463 18.573 1.00 92.31 306 VAL A CA 1
ATOM 2354 C C . VAL A 1 306 ? 1.774 -9.389 18.594 1.00 92.31 306 VAL A C 1
ATOM 2356 O O . VAL A 1 306 ? 2.398 -9.126 19.622 1.00 92.31 306 VAL A O 1
ATOM 2359 N N . GLY A 1 307 ? 1.977 -8.743 17.445 1.00 92.19 307 GLY A N 1
ATOM 2360 C CA . GLY A 1 307 ? 3.005 -7.718 17.260 1.00 92.19 307 GLY A CA 1
ATOM 2361 C C . GLY A 1 307 ? 4.412 -8.266 17.009 1.00 92.19 307 GLY A C 1
ATOM 2362 O O . GLY A 1 307 ? 5.347 -7.480 17.038 1.00 92.19 307 GLY A O 1
ATOM 2363 N N . ARG A 1 308 ? 4.592 -9.570 16.767 1.00 92.31 308 ARG A N 1
ATOM 2364 C CA . ARG A 1 308 ? 5.874 -10.160 16.339 1.00 92.31 308 ARG A CA 1
ATOM 2365 C C . ARG A 1 308 ? 5.820 -10.616 14.887 1.00 92.31 308 ARG A C 1
ATOM 2367 O O . ARG A 1 308 ? 4.768 -11.066 14.430 1.00 92.31 308 ARG A O 1
ATOM 2374 N N . GLY A 1 309 ? 6.966 -10.632 14.211 1.00 88.75 309 GLY A N 1
ATOM 2375 C CA . GLY A 1 309 ? 7.039 -11.037 12.807 1.00 88.75 309 GLY A CA 1
ATOM 2376 C C . GLY A 1 309 ? 7.000 -9.857 11.839 1.00 88.75 309 GLY A C 1
ATOM 2377 O O . GLY A 1 309 ? 6.794 -10.075 10.650 1.00 88.75 309 GLY A O 1
ATOM 2378 N N . LEU A 1 310 ? 7.124 -8.613 12.321 1.00 87.62 310 LEU A N 1
ATOM 2379 C CA . LEU A 1 310 ? 6.984 -7.430 11.468 1.00 87.62 310 LEU A CA 1
ATOM 2380 C C . LEU A 1 310 ? 7.986 -7.500 10.308 1.00 87.62 310 LEU A C 1
ATOM 2382 O O . LEU A 1 310 ? 9.162 -7.788 10.503 1.00 87.62 310 LEU A O 1
ATOM 2386 N N . THR A 1 311 ? 7.516 -7.250 9.094 1.00 84.81 311 THR A N 1
ATOM 2387 C CA . THR A 1 311 ? 8.324 -7.342 7.880 1.00 84.81 311 THR A CA 1
ATOM 2388 C C . THR A 1 311 ? 7.920 -6.237 6.913 1.00 84.81 311 THR A C 1
ATOM 2390 O O . THR A 1 311 ? 6.816 -5.698 7.008 1.00 84.81 311 THR A O 1
ATOM 2393 N N . ASP A 1 312 ? 8.835 -5.888 6.021 1.00 82.69 312 ASP A N 1
ATOM 2394 C CA . ASP A 1 312 ? 8.643 -4.939 4.924 1.00 82.69 312 ASP A CA 1
ATOM 2395 C C . ASP A 1 312 ? 9.438 -5.455 3.713 1.00 82.69 312 ASP A C 1
ATOM 2397 O O . ASP A 1 312 ? 10.076 -6.513 3.785 1.00 82.69 312 ASP A O 1
ATOM 2401 N N . HIS A 1 313 ? 9.394 -4.727 2.606 1.00 80.25 313 HIS A N 1
ATOM 2402 C CA . HIS A 1 313 ? 9.913 -5.137 1.309 1.00 80.25 313 HIS A CA 1
ATOM 2403 C C . HIS A 1 313 ? 11.394 -4.744 1.165 1.00 80.25 313 HIS A C 1
ATOM 2405 O O . HIS A 1 313 ? 11.702 -3.557 1.022 1.00 80.25 313 HIS A O 1
ATOM 2411 N N . PRO A 1 314 ? 12.347 -5.696 1.174 1.00 83.44 314 PRO A N 1
ATOM 2412 C CA . PRO A 1 314 ? 13.740 -5.384 0.906 1.00 83.44 314 PRO A CA 1
ATOM 2413 C C . PRO A 1 314 ? 13.902 -5.032 -0.571 1.00 83.44 314 PRO A C 1
ATOM 2415 O O . PRO A 1 314 ? 13.466 -5.776 -1.453 1.00 83.44 314 PRO A O 1
ATOM 2418 N N . THR A 1 315 ? 14.569 -3.915 -0.849 1.00 87.75 315 THR A N 1
ATOM 2419 C CA . THR A 1 315 ? 14.835 -3.471 -2.221 1.00 87.75 315 THR A CA 1
ATOM 2420 C C . THR A 1 315 ? 16.303 -3.156 -2.432 1.00 87.75 315 THR A C 1
ATOM 2422 O O . THR A 1 315 ? 16.977 -2.675 -1.522 1.00 87.75 315 THR A O 1
ATOM 2425 N N . SER A 1 316 ? 16.813 -3.386 -3.637 1.00 90.00 316 SER A N 1
ATOM 2426 C CA . SER A 1 316 ? 18.129 -2.878 -4.023 1.00 90.00 316 SER A CA 1
ATOM 2427 C C . SER A 1 316 ? 18.098 -1.358 -4.239 1.00 90.00 316 SER A C 1
ATOM 2429 O O . SER A 1 316 ? 17.039 -0.776 -4.470 1.00 90.00 316 SER A O 1
ATOM 2431 N N . ASN A 1 317 ? 19.266 -0.711 -4.248 1.00 89.69 317 ASN A N 1
ATOM 2432 C CA . ASN A 1 317 ? 19.400 0.591 -4.909 1.00 89.69 317 ASN A CA 1
ATOM 2433 C C . ASN A 1 317 ? 19.041 0.486 -6.403 1.00 89.69 317 ASN A C 1
ATOM 2435 O O . ASN A 1 317 ? 19.084 -0.603 -6.981 1.00 89.69 317 ASN A O 1
ATOM 2439 N N . GLU A 1 318 ? 18.766 1.620 -7.047 1.00 91.31 318 GLU A N 1
ATOM 2440 C CA . GLU A 1 318 ? 18.628 1.664 -8.499 1.00 91.31 318 GLU A CA 1
ATOM 2441 C C . GLU A 1 318 ? 19.989 1.638 -9.215 1.00 91.31 318 GLU A C 1
ATOM 2443 O O . GLU A 1 318 ? 20.952 2.308 -8.799 1.00 91.31 318 GLU A O 1
ATOM 2448 N N . ILE A 1 319 ? 20.028 0.931 -10.348 1.00 94.44 319 ILE A N 1
ATOM 2449 C CA . ILE A 1 319 ? 21.017 1.131 -11.412 1.00 94.44 319 ILE A CA 1
ATOM 2450 C C . ILE A 1 319 ? 20.352 1.916 -12.530 1.00 94.44 319 ILE A C 1
ATOM 2452 O O . ILE A 1 319 ? 19.266 1.557 -12.984 1.00 94.44 319 ILE A O 1
ATOM 2456 N N . THR A 1 320 ? 21.013 2.982 -12.964 1.00 95.62 320 THR A N 1
ATOM 2457 C CA . THR A 1 320 ? 20.486 3.936 -13.937 1.00 95.62 320 THR A CA 1
ATOM 2458 C C . THR A 1 320 ? 21.275 3.893 -15.239 1.00 95.62 320 THR A C 1
ATOM 2460 O O . THR A 1 320 ? 22.446 3.509 -15.275 1.00 95.62 320 THR A O 1
ATOM 2463 N N . THR A 1 321 ? 20.604 4.263 -16.321 1.00 96.06 321 THR A N 1
ATOM 2464 C CA . THR A 1 321 ? 21.180 4.539 -17.636 1.00 96.06 321 THR A CA 1
ATOM 2465 C C . THR A 1 321 ? 20.289 5.541 -18.377 1.00 96.06 321 THR A C 1
ATOM 2467 O O . THR A 1 321 ? 19.280 6.025 -17.860 1.00 96.06 321 THR A O 1
ATOM 2470 N N . SER A 1 322 ? 20.638 5.856 -19.620 1.00 96.12 322 SER A N 1
ATOM 2471 C CA . SER A 1 322 ? 19.854 6.712 -20.508 1.00 96.12 322 SER A CA 1
ATOM 2472 C C . SER A 1 322 ? 19.669 6.039 -21.864 1.00 96.12 322 SER A C 1
ATOM 2474 O O . SER A 1 322 ? 20.626 5.524 -22.435 1.00 96.12 322 SER A O 1
ATOM 2476 N N . VAL A 1 323 ? 18.439 6.043 -22.383 1.00 97.44 323 VAL A N 1
ATOM 2477 C CA . VAL A 1 323 ? 18.054 5.275 -23.578 1.00 97.44 323 VAL A CA 1
ATOM 2478 C C . VAL A 1 323 ? 17.282 6.118 -24.588 1.00 97.44 323 VAL A C 1
ATOM 2480 O O . VAL A 1 323 ? 16.586 7.071 -24.237 1.00 97.44 323 VAL A O 1
ATOM 2483 N N . THR A 1 324 ? 17.384 5.745 -25.859 1.00 97.00 324 THR A N 1
ATOM 2484 C CA . THR A 1 324 ? 16.607 6.312 -26.975 1.00 97.00 324 THR A CA 1
ATOM 2485 C C . THR A 1 324 ? 15.796 5.256 -27.718 1.00 97.00 324 THR A C 1
ATOM 2487 O O . THR A 1 324 ? 14.901 5.612 -28.486 1.00 97.00 324 THR A O 1
ATOM 2490 N N . GLY A 1 325 ? 16.089 3.969 -27.509 1.00 97.19 325 GLY A N 1
ATOM 2491 C CA . GLY A 1 325 ? 15.425 2.877 -28.208 1.00 97.19 325 GLY A CA 1
ATOM 2492 C C . GLY A 1 325 ? 15.575 1.514 -27.535 1.00 97.19 325 GLY A C 1
ATOM 2493 O O . GLY A 1 325 ? 16.348 1.342 -26.592 1.00 97.19 325 GLY A O 1
ATOM 2494 N N . ILE A 1 326 ? 14.798 0.545 -28.026 1.00 97.50 326 ILE A N 1
ATOM 2495 C CA . ILE A 1 326 ? 14.972 -0.886 -27.747 1.00 97.50 326 ILE A CA 1
ATOM 2496 C C . ILE A 1 326 ? 14.838 -1.676 -29.052 1.00 97.50 326 ILE A C 1
ATOM 2498 O O . ILE A 1 326 ? 13.775 -1.725 -29.671 1.00 97.50 326 ILE A O 1
ATOM 2502 N N . GLY A 1 327 ? 15.931 -2.281 -29.520 1.00 91.00 327 GLY A N 1
ATOM 2503 C CA . GLY A 1 327 ? 15.954 -3.100 -30.738 1.00 91.00 327 GLY A CA 1
ATOM 2504 C C . GLY A 1 327 ? 15.245 -2.481 -31.951 1.00 91.00 327 GLY A C 1
ATOM 2505 O O . GLY A 1 327 ? 14.461 -3.171 -32.607 1.00 91.00 327 GLY A O 1
ATOM 2506 N N . GLY A 1 328 ? 15.502 -1.196 -32.218 1.00 90.81 328 GLY A N 1
ATOM 2507 C CA . GLY A 1 328 ? 14.931 -0.441 -33.340 1.00 90.81 328 GLY A CA 1
ATOM 2508 C C . GLY A 1 328 ? 13.574 0.218 -33.068 1.00 90.81 328 GLY A C 1
ATOM 2509 O O . GLY A 1 328 ? 13.056 0.903 -33.947 1.00 90.81 328 GLY A O 1
ATOM 2510 N N . ILE A 1 329 ? 13.000 0.043 -31.875 1.00 94.31 329 ILE A N 1
ATOM 2511 C CA . ILE A 1 329 ? 11.782 0.734 -31.437 1.00 94.31 329 ILE A CA 1
ATOM 2512 C C . ILE A 1 329 ? 12.197 2.051 -30.768 1.00 94.31 329 ILE A C 1
ATOM 2514 O O . ILE A 1 329 ? 12.861 1.993 -29.732 1.00 94.31 329 ILE A O 1
ATOM 2518 N N . PRO A 1 330 ? 11.820 3.228 -31.305 1.00 95.31 330 PRO A N 1
ATOM 2519 C CA . PRO A 1 330 ? 12.129 4.506 -30.670 1.00 95.31 330 PRO A CA 1
ATOM 2520 C C . PRO A 1 330 ? 11.396 4.674 -29.336 1.00 95.31 330 PRO A C 1
ATOM 2522 O O . PRO A 1 330 ? 10.208 4.366 -29.233 1.00 95.31 330 PRO A O 1
ATOM 2525 N N . ILE A 1 331 ? 12.085 5.234 -28.342 1.00 95.94 331 ILE A N 1
ATOM 2526 C CA . ILE A 1 331 ? 11.531 5.596 -27.034 1.00 95.94 331 ILE A CA 1
ATOM 2527 C C . ILE A 1 331 ? 11.567 7.126 -26.925 1.00 95.94 331 ILE A C 1
ATOM 2529 O O . ILE A 1 331 ? 12.611 7.700 -26.603 1.00 95.94 331 ILE A O 1
ATOM 2533 N N . PRO A 1 332 ? 10.462 7.825 -27.242 1.00 92.44 332 PRO A N 1
ATOM 2534 C CA . PRO A 1 332 ? 10.450 9.279 -27.212 1.00 92.44 332 PRO A CA 1
ATOM 2535 C C . PRO A 1 332 ? 10.447 9.798 -25.770 1.00 92.44 332 PRO A C 1
ATOM 2537 O O . PRO A 1 332 ? 9.821 9.208 -24.889 1.00 92.44 332 PRO A O 1
ATOM 2540 N N . ARG A 1 333 ? 11.059 10.970 -25.550 1.00 90.75 333 ARG A N 1
ATOM 2541 C CA . ARG A 1 333 ? 11.152 11.640 -24.237 1.00 90.75 333 ARG A CA 1
ATOM 2542 C C . ARG A 1 333 ? 9.797 11.915 -23.568 1.00 90.75 333 ARG A C 1
ATOM 2544 O O . ARG A 1 333 ? 9.736 12.121 -22.364 1.00 90.75 333 ARG A O 1
ATOM 2551 N N . SER A 1 334 ? 8.713 11.918 -24.337 1.00 87.00 334 SER A N 1
ATOM 2552 C CA . SER A 1 334 ? 7.339 12.065 -23.849 1.00 87.00 334 SER A CA 1
ATOM 2553 C C . SER A 1 334 ? 6.690 10.763 -23.359 1.00 87.00 334 SER A C 1
ATOM 2555 O O . SER A 1 334 ? 5.580 10.814 -22.836 1.00 87.00 334 SER A O 1
ATOM 2557 N N . SER A 1 335 ? 7.331 9.604 -23.535 1.00 89.25 335 SER A N 1
ATOM 2558 C CA . SER A 1 335 ? 6.828 8.325 -23.015 1.00 89.25 335 SER A CA 1
ATOM 2559 C C . SER A 1 335 ? 7.203 8.148 -21.553 1.00 89.25 335 SER A C 1
ATOM 2561 O O . SER A 1 335 ? 8.302 8.517 -21.162 1.00 89.25 335 SER A O 1
ATOM 2563 N N . ASN A 1 336 ? 6.339 7.514 -20.768 1.00 89.31 336 ASN A N 1
ATOM 2564 C CA . ASN A 1 336 ? 6.702 6.925 -19.483 1.00 89.31 336 ASN A CA 1
ATOM 2565 C C . ASN A 1 336 ? 6.395 5.429 -19.544 1.00 89.31 336 ASN A C 1
ATOM 2567 O O . ASN A 1 336 ? 5.436 5.021 -20.199 1.00 89.31 336 ASN A O 1
ATOM 2571 N N . VAL A 1 337 ? 7.244 4.613 -18.930 1.00 92.50 337 VAL A N 1
ATOM 2572 C CA . VAL A 1 337 ? 7.090 3.157 -18.936 1.00 92.50 337 VAL A CA 1
ATOM 2573 C C . VAL A 1 337 ? 7.466 2.621 -17.567 1.00 92.50 337 VAL A C 1
ATOM 2575 O O . VAL A 1 337 ? 8.438 3.065 -16.965 1.00 92.50 337 VAL A O 1
ATOM 2578 N N . LYS A 1 338 ? 6.694 1.653 -17.088 1.00 92.50 338 LYS A N 1
ATOM 2579 C CA . LYS A 1 338 ? 6.942 0.921 -15.856 1.00 92.50 338 LYS A CA 1
ATOM 2580 C C . LYS A 1 338 ? 6.603 -0.533 -16.112 1.00 92.50 338 LYS A C 1
ATOM 2582 O O . LYS A 1 338 ? 5.495 -0.858 -16.534 1.00 92.50 338 LYS A O 1
ATOM 2587 N N . ILE A 1 339 ? 7.599 -1.381 -15.960 1.00 94.88 339 ILE A N 1
ATOM 2588 C CA . ILE A 1 339 ? 7.522 -2.793 -16.295 1.00 94.88 339 ILE A CA 1
ATOM 2589 C C . ILE A 1 339 ? 8.007 -3.563 -15.088 1.00 94.88 339 ILE A C 1
ATOM 2591 O O . ILE A 1 339 ? 8.995 -3.189 -14.453 1.00 94.88 339 ILE A O 1
ATOM 2595 N N . ILE A 1 340 ? 7.315 -4.657 -14.806 1.00 94.75 340 ILE A N 1
ATOM 2596 C CA . ILE A 1 340 ? 7.782 -5.640 -13.849 1.00 94.75 340 ILE A CA 1
ATOM 2597 C C . ILE A 1 340 ? 8.147 -6.939 -14.548 1.00 94.75 340 ILE A C 1
ATOM 2599 O O . ILE A 1 340 ? 7.461 -7.403 -15.458 1.00 94.75 340 ILE A O 1
ATOM 2603 N N . PHE A 1 341 ? 9.246 -7.511 -14.077 1.00 97.06 341 PHE A N 1
ATOM 2604 C CA . PHE A 1 341 ? 9.702 -8.856 -14.352 1.00 97.06 341 PHE A CA 1
ATOM 2605 C C . PHE A 1 341 ? 9.424 -9.685 -13.096 1.00 97.06 341 PHE A C 1
ATOM 2607 O O . PHE A 1 341 ? 10.184 -9.629 -12.126 1.00 97.06 341 PHE A O 1
ATOM 2614 N N . TYR A 1 342 ? 8.323 -10.426 -13.099 1.00 95.25 342 TYR A N 1
ATOM 2615 C CA . TYR A 1 342 ? 8.004 -11.375 -12.044 1.00 95.25 342 TYR A CA 1
ATOM 2616 C C . TYR A 1 342 ? 8.870 -12.618 -12.193 1.00 95.25 342 TYR A C 1
ATOM 2618 O O . TYR A 1 342 ? 8.866 -13.254 -13.248 1.00 95.25 342 TYR A O 1
ATOM 2626 N N . SER A 1 343 ? 9.622 -12.983 -11.158 1.00 94.38 343 SER A N 1
ATOM 2627 C CA . SER A 1 343 ? 10.366 -14.240 -11.172 1.00 94.38 343 SER A CA 1
ATOM 2628 C C . SER A 1 343 ? 9.398 -15.408 -11.289 1.00 94.38 343 SER A C 1
ATOM 2630 O O . SER A 1 343 ? 8.445 -15.522 -10.518 1.00 94.38 343 SER A O 1
ATOM 2632 N N . ARG A 1 344 ? 9.682 -16.329 -12.215 1.00 94.56 344 ARG A N 1
ATOM 2633 C CA . ARG A 1 344 ? 8.913 -17.573 -12.357 1.00 94.56 344 ARG A CA 1
ATOM 2634 C C . ARG A 1 344 ? 9.163 -18.570 -11.221 1.00 94.56 344 ARG A C 1
ATOM 2636 O O . ARG A 1 344 ? 8.553 -19.634 -11.208 1.00 94.56 344 ARG A O 1
ATOM 2643 N N . GLY A 1 345 ? 10.067 -18.262 -10.286 1.00 92.38 345 GLY A N 1
ATOM 2644 C CA . GLY A 1 345 ? 10.359 -19.125 -9.141 1.00 92.38 345 GLY A CA 1
ATOM 2645 C C . GLY A 1 345 ? 11.099 -20.412 -9.507 1.00 92.38 345 GLY A C 1
ATOM 2646 O O . GLY A 1 345 ? 11.015 -21.394 -8.769 1.00 92.38 345 GLY A O 1
ATOM 2647 N N . HIS A 1 346 ? 11.815 -20.436 -10.640 1.00 94.69 346 HIS A N 1
ATOM 2648 C CA . HIS A 1 346 ? 12.603 -21.601 -11.055 1.00 94.69 346 HIS A CA 1
ATOM 2649 C C . HIS A 1 346 ? 13.575 -22.024 -9.963 1.00 94.69 346 HIS A C 1
ATOM 2651 O O . HIS A 1 346 ? 14.245 -21.183 -9.355 1.00 94.69 346 HIS A O 1
ATOM 2657 N N . ARG A 1 347 ? 13.680 -23.338 -9.754 1.00 92.88 347 ARG A N 1
ATOM 2658 C CA . ARG A 1 347 ? 14.552 -23.915 -8.734 1.00 92.88 347 ARG A CA 1
ATOM 2659 C C . ARG A 1 347 ? 15.742 -24.640 -9.356 1.00 92.88 347 ARG A C 1
ATOM 2661 O O . ARG A 1 347 ? 15.567 -25.436 -10.274 1.00 92.88 347 ARG A O 1
ATOM 2668 N N . VAL A 1 348 ? 16.934 -24.397 -8.819 1.00 88.94 348 VAL A N 1
ATOM 2669 C CA . VAL A 1 348 ? 18.166 -25.143 -9.120 1.00 88.94 348 VAL A CA 1
ATOM 2670 C C . VAL A 1 348 ? 18.610 -25.798 -7.820 1.00 88.94 348 VAL A C 1
ATOM 2672 O O . VAL A 1 348 ? 18.751 -25.116 -6.809 1.00 88.94 348 VAL A O 1
ATOM 2675 N N . ASP A 1 349 ? 18.732 -27.126 -7.814 1.00 88.31 349 ASP A N 1
ATOM 2676 C CA . ASP A 1 349 ? 19.063 -27.911 -6.615 1.00 88.31 349 ASP A CA 1
ATOM 2677 C C . ASP A 1 349 ? 18.162 -27.594 -5.399 1.00 88.31 349 ASP A C 1
ATOM 2679 O O . ASP A 1 349 ? 18.606 -27.512 -4.257 1.00 88.31 349 ASP A O 1
ATOM 2683 N N . GLY A 1 350 ? 16.864 -27.378 -5.654 1.00 86.25 350 GLY A N 1
ATOM 2684 C CA . GLY A 1 350 ? 15.853 -27.058 -4.634 1.00 86.25 350 GLY A CA 1
ATOM 2685 C C . GLY A 1 350 ? 15.774 -25.579 -4.227 1.00 86.25 350 GLY A C 1
ATOM 2686 O O . GLY A 1 350 ? 14.799 -25.181 -3.583 1.00 86.25 350 GLY A O 1
ATOM 2687 N N . ARG A 1 351 ? 16.730 -24.750 -4.656 1.00 87.69 351 ARG A N 1
ATOM 2688 C CA . ARG A 1 351 ? 16.848 -23.327 -4.299 1.00 87.69 351 ARG A CA 1
ATOM 2689 C C . ARG A 1 351 ? 16.220 -22.431 -5.350 1.00 87.69 351 ARG A C 1
ATOM 2691 O O . ARG A 1 351 ? 16.381 -22.695 -6.538 1.00 87.69 351 ARG A O 1
ATOM 2698 N N . ILE A 1 352 ? 15.552 -21.357 -4.939 1.00 89.06 352 ILE A N 1
ATOM 2699 C CA . ILE A 1 352 ? 14.978 -20.383 -5.879 1.00 89.06 352 ILE A CA 1
ATOM 2700 C C . ILE A 1 352 ? 16.119 -19.621 -6.557 1.00 89.06 352 ILE A C 1
ATOM 2702 O O . ILE A 1 352 ? 16.963 -19.036 -5.882 1.00 89.06 352 ILE A O 1
ATOM 2706 N N . ARG A 1 353 ? 16.151 -19.623 -7.894 1.00 90.50 353 ARG A N 1
ATOM 2707 C CA . ARG A 1 353 ? 17.217 -18.983 -8.681 1.00 90.50 353 ARG A CA 1
ATOM 2708 C C . ARG A 1 353 ? 17.165 -17.457 -8.612 1.00 90.50 353 ARG A C 1
ATOM 2710 O O . ARG A 1 353 ? 18.205 -16.821 -8.503 1.00 90.50 353 ARG A O 1
ATOM 2717 N N . PHE A 1 354 ? 15.966 -16.884 -8.680 1.00 92.38 354 PHE A N 1
ATOM 2718 C CA . PHE A 1 354 ? 15.741 -15.440 -8.603 1.00 92.38 354 PHE A CA 1
ATOM 2719 C C . PHE A 1 354 ? 14.692 -15.159 -7.522 1.00 92.38 354 PHE A C 1
ATOM 2721 O O . PHE A 1 354 ? 13.497 -15.168 -7.822 1.00 92.38 354 PHE A O 1
ATOM 2728 N N . PRO A 1 355 ? 15.096 -14.967 -6.254 1.00 88.62 355 PRO A N 1
ATOM 2729 C CA . PRO A 1 355 ? 14.177 -14.700 -5.143 1.00 88.62 355 PRO A CA 1
ATOM 2730 C C . PRO A 1 355 ? 13.739 -13.227 -5.086 1.00 88.62 355 PRO A C 1
ATOM 2732 O O . PRO A 1 355 ? 13.591 -12.634 -4.017 1.00 88.62 355 PRO A O 1
ATOM 2735 N N . PHE A 1 356 ? 13.589 -12.619 -6.258 1.00 90.19 356 PHE A N 1
ATOM 2736 C CA . PHE A 1 356 ? 13.285 -11.214 -6.439 1.00 90.19 356 PHE A CA 1
ATOM 2737 C C . PHE A 1 356 ? 12.502 -11.005 -7.731 1.00 90.19 356 PHE A C 1
ATOM 2739 O O . PHE A 1 356 ? 12.625 -11.775 -8.684 1.00 90.19 356 PHE A O 1
ATOM 2746 N N . ASN A 1 357 ? 11.763 -9.908 -7.774 1.00 92.69 357 ASN A N 1
ATOM 2747 C CA . ASN A 1 357 ? 11.203 -9.342 -8.991 1.00 92.69 357 ASN A CA 1
ATOM 2748 C C . ASN A 1 357 ? 12.054 -8.141 -9.424 1.00 92.69 357 ASN A C 1
ATOM 2750 O O . ASN A 1 357 ? 12.742 -7.535 -8.598 1.00 92.69 357 ASN A O 1
ATOM 2754 N N . VAL A 1 358 ? 12.014 -7.789 -10.710 1.00 95.06 358 VAL A N 1
ATOM 2755 C CA . VAL A 1 358 ? 12.701 -6.593 -11.228 1.00 95.06 358 VAL A CA 1
ATOM 2756 C C . VAL A 1 358 ? 11.674 -5.533 -11.567 1.00 95.06 358 VAL A C 1
ATOM 2758 O O . VAL A 1 358 ? 10.770 -5.777 -12.363 1.00 95.06 358 VAL A O 1
ATOM 2761 N N . GLU A 1 359 ? 11.837 -4.348 -11.001 1.00 93.19 359 GLU A N 1
ATOM 2762 C CA . GLU A 1 359 ? 11.140 -3.153 -11.447 1.00 93.19 359 GLU A CA 1
ATOM 2763 C C . GLU A 1 359 ? 12.039 -2.403 -12.420 1.00 93.19 359 GLU A C 1
ATOM 2765 O O . GLU A 1 359 ? 13.188 -2.107 -12.100 1.00 93.19 359 GLU A O 1
ATOM 2770 N N . MET A 1 360 ? 11.503 -2.090 -13.596 1.00 95.38 360 MET A N 1
ATOM 2771 C CA . MET A 1 360 ? 12.157 -1.261 -14.596 1.00 95.38 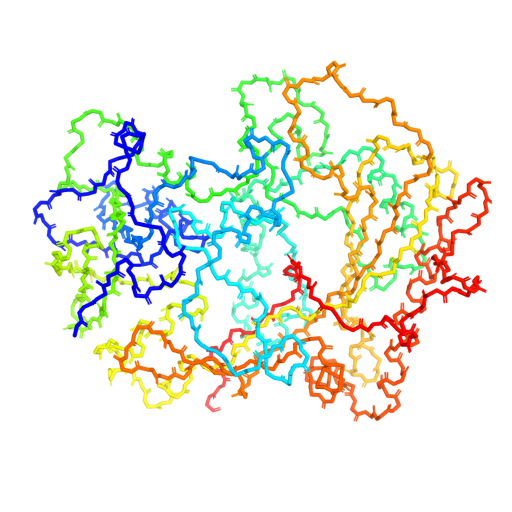360 MET A CA 1
ATOM 2772 C C . MET A 1 360 ? 11.282 -0.052 -14.890 1.00 95.38 360 MET A C 1
ATOM 2774 O O . MET A 1 360 ? 10.131 -0.201 -15.309 1.00 95.38 360 MET A O 1
ATOM 2778 N N . ASN A 1 361 ? 11.840 1.141 -14.727 1.00 94.19 361 ASN A N 1
ATOM 2779 C CA . ASN A 1 361 ? 11.164 2.376 -15.073 1.00 94.19 361 ASN A CA 1
ATOM 2780 C C . ASN A 1 361 ? 11.905 3.102 -16.197 1.00 94.19 361 ASN A C 1
ATOM 2782 O O . ASN A 1 361 ? 13.129 3.100 -16.262 1.00 94.19 361 ASN A O 1
ATOM 2786 N N . ILE A 1 362 ? 11.148 3.764 -17.066 1.00 95.12 362 ILE A N 1
ATOM 2787 C CA . ILE A 1 362 ? 11.649 4.758 -18.012 1.00 95.12 362 ILE A CA 1
ATOM 2788 C C . ILE A 1 362 ? 10.859 6.028 -17.765 1.00 95.12 362 ILE A C 1
ATOM 2790 O O . ILE A 1 362 ? 9.623 5.987 -17.779 1.00 95.12 362 ILE A O 1
ATOM 2794 N N . ASN A 1 363 ? 11.555 7.157 -17.609 1.00 91.19 363 ASN A N 1
ATOM 2795 C CA . ASN A 1 363 ? 10.904 8.457 -17.452 1.00 91.19 363 ASN A CA 1
ATOM 2796 C C . ASN A 1 363 ? 9.937 8.475 -16.240 1.00 91.19 363 ASN A C 1
ATOM 2798 O O . ASN A 1 363 ? 8.825 9.011 -16.320 1.00 91.19 363 ASN A O 1
ATOM 2802 N N . HIS A 1 364 ? 10.330 7.856 -15.118 1.00 82.75 364 HIS A N 1
ATOM 2803 C CA . HIS A 1 364 ? 9.477 7.736 -13.929 1.00 82.75 364 HIS A CA 1
ATOM 2804 C C . HIS A 1 364 ? 9.124 9.096 -13.306 1.00 82.75 364 HIS A C 1
ATOM 2806 O O . HIS A 1 364 ? 8.147 9.208 -12.575 1.00 82.75 364 HIS A O 1
ATOM 2812 N N . GLU A 1 365 ? 9.870 10.159 -13.602 1.00 76.06 365 GLU A N 1
ATOM 2813 C CA . GLU A 1 365 ? 9.562 11.519 -13.160 1.00 76.06 365 GLU A CA 1
ATOM 2814 C C . GLU A 1 365 ? 8.306 12.100 -13.835 1.00 76.06 365 GLU A C 1
ATOM 2816 O O . GLU A 1 365 ? 7.715 13.063 -13.343 1.00 76.06 365 GLU A O 1
ATOM 2821 N N . TRP A 1 366 ? 7.881 11.506 -14.955 1.00 73.50 366 TRP A N 1
ATOM 2822 C CA . TRP A 1 366 ? 6.645 11.856 -15.662 1.00 73.50 366 TRP A CA 1
ATOM 2823 C C . TRP A 1 366 ? 5.458 10.983 -15.237 1.00 73.50 366 TRP A C 1
ATOM 2825 O O . TRP A 1 366 ? 4.348 11.123 -15.756 1.00 73.50 366 TRP A O 1
ATOM 2835 N N . TRP A 1 367 ? 5.680 10.091 -14.274 1.00 71.75 367 TRP A N 1
ATOM 2836 C CA . TRP A 1 367 ? 4.666 9.239 -13.679 1.00 71.75 367 TRP A CA 1
ATOM 2837 C C . TRP A 1 367 ? 3.677 10.091 -12.868 1.00 71.75 367 TRP A C 1
ATOM 2839 O O . TRP A 1 367 ? 4.077 10.857 -11.995 1.00 71.75 367 TRP A O 1
ATOM 2849 N N . HIS A 1 368 ? 2.376 9.961 -13.154 1.00 68.12 368 HIS A N 1
ATOM 2850 C CA . HIS A 1 368 ? 1.275 10.654 -12.452 1.00 68.12 368 HIS A CA 1
ATOM 2851 C C . HIS A 1 368 ? 1.230 12.181 -12.553 1.00 68.12 368 HIS A C 1
ATOM 2853 O O . HIS A 1 368 ? 0.681 12.849 -11.673 1.00 68.12 368 HIS A O 1
ATOM 2859 N N . LEU A 1 369 ? 1.778 12.764 -13.615 1.00 68.75 369 LEU A N 1
ATOM 2860 C CA . LEU A 1 369 ? 1.644 14.202 -13.801 1.00 68.75 369 LEU A CA 1
ATOM 2861 C C . LEU A 1 369 ? 0.206 14.557 -14.184 1.00 68.75 369 LEU A C 1
ATOM 2863 O O . LEU A 1 369 ? -0.181 14.437 -15.347 1.00 68.75 369 LEU A O 1
ATOM 2867 N N . ARG A 1 370 ? -0.568 15.034 -13.206 1.00 75.12 370 ARG A N 1
ATOM 2868 C CA . ARG A 1 370 ? -1.741 15.856 -13.491 1.00 75.12 370 ARG A CA 1
ATOM 2869 C C . ARG A 1 370 ? -1.246 17.195 -14.017 1.00 75.12 370 ARG A C 1
ATOM 2871 O O . ARG A 1 370 ? -0.369 17.813 -13.417 1.00 75.12 370 ARG A O 1
ATOM 2878 N N . ASP A 1 371 ? -1.755 17.594 -15.167 1.00 73.50 371 ASP A N 1
ATOM 2879 C CA . ASP A 1 371 ? -1.348 18.826 -15.816 1.00 73.50 371 ASP A CA 1
ATOM 2880 C C . ASP A 1 371 ? -2.571 19.661 -16.140 1.00 73.50 371 ASP A C 1
ATOM 2882 O O . ASP A 1 371 ? -3.316 19.367 -17.075 1.00 73.50 371 ASP A O 1
ATOM 2886 N N . ASP A 1 372 ? -2.763 20.685 -15.321 1.00 73.81 372 ASP A N 1
ATOM 2887 C CA . ASP A 1 372 ? -3.900 21.585 -15.420 1.00 73.81 372 ASP A CA 1
ATOM 2888 C C . ASP A 1 372 ? -3.626 22.746 -16.406 1.00 73.81 372 ASP A C 1
ATOM 2890 O O . ASP A 1 372 ? -4.544 23.500 -16.723 1.00 73.81 372 ASP A O 1
ATOM 2894 N N . ASP A 1 373 ? -2.394 22.871 -16.935 1.00 78.25 373 ASP A N 1
ATOM 2895 C CA . ASP A 1 373 ? -2.030 23.808 -18.009 1.00 78.25 373 ASP A CA 1
ATOM 2896 C C . ASP A 1 373 ? -1.183 23.121 -19.105 1.00 78.25 373 ASP A C 1
ATOM 2898 O O . ASP A 1 373 ? 0.047 23.265 -19.152 1.00 78.25 373 ASP A O 1
ATOM 2902 N N . PRO A 1 374 ? -1.831 22.427 -20.062 1.00 73.62 374 PRO A N 1
ATOM 2903 C CA . PRO A 1 374 ? -1.134 21.742 -21.150 1.00 73.62 374 PRO A CA 1
ATOM 2904 C C . PRO A 1 374 ? -0.334 22.681 -22.062 1.00 73.62 374 PRO A C 1
ATOM 2906 O O . PRO A 1 374 ? 0.506 22.211 -22.832 1.00 73.62 374 PRO A O 1
ATOM 2909 N N . THR A 1 375 ? -0.562 23.997 -21.989 1.00 79.38 375 THR A N 1
ATOM 2910 C CA . THR A 1 375 ? 0.141 24.988 -22.813 1.00 79.38 375 THR A CA 1
ATOM 2911 C C . THR A 1 375 ? 1.492 25.406 -22.232 1.00 79.38 375 THR A C 1
ATOM 2913 O O . THR A 1 375 ? 2.344 25.900 -22.970 1.00 79.38 375 THR A O 1
ATOM 2916 N N . ALA A 1 376 ? 1.734 25.150 -20.942 1.00 73.50 376 ALA A N 1
ATOM 2917 C CA . ALA A 1 376 ? 2.970 25.511 -20.247 1.00 73.50 376 ALA A CA 1
ATOM 2918 C C . ALA A 1 376 ? 4.079 24.444 -20.332 1.00 73.50 376 ALA A C 1
ATOM 2920 O O . ALA A 1 376 ? 5.159 24.624 -19.759 1.00 73.50 376 ALA A O 1
ATOM 2921 N N . ARG A 1 377 ? 3.853 23.318 -21.026 1.00 70.75 377 ARG A N 1
ATOM 2922 C CA . ARG A 1 377 ? 4.852 22.242 -21.107 1.00 70.75 377 ARG A CA 1
ATOM 2923 C C . ARG A 1 377 ? 6.059 22.655 -21.956 1.00 70.75 377 ARG A C 1
ATOM 2925 O O . ARG A 1 377 ? 5.894 22.943 -23.143 1.00 70.75 377 ARG A O 1
ATOM 2932 N N . PRO A 1 378 ? 7.290 22.602 -21.415 1.00 69.69 378 PRO A N 1
ATOM 2933 C CA . PRO A 1 378 ? 8.472 22.747 -22.247 1.00 69.69 378 PRO A CA 1
ATOM 2934 C C . PRO A 1 378 ? 8.578 21.561 -23.224 1.00 69.69 378 PRO A C 1
ATOM 2936 O O . PRO A 1 378 ? 8.139 20.451 -22.901 1.00 69.69 378 PRO A O 1
ATOM 2939 N N . PRO A 1 379 ? 9.178 21.761 -24.410 1.00 73.88 379 PRO A N 1
ATOM 2940 C CA . PRO A 1 379 ? 9.440 20.670 -25.337 1.00 73.88 379 PRO A CA 1
ATOM 2941 C C . PRO A 1 379 ? 10.345 19.615 -24.687 1.00 73.88 379 PRO A C 1
ATOM 2943 O O . PRO A 1 379 ? 11.384 19.932 -24.109 1.00 73.88 379 PRO A O 1
ATOM 2946 N N . LEU A 1 380 ? 9.938 18.351 -24.798 1.00 82.75 380 LEU A N 1
ATOM 2947 C CA . LEU A 1 380 ? 10.655 17.197 -24.265 1.00 82.75 380 LEU A CA 1
ATOM 2948 C C . LEU A 1 380 ? 11.571 16.617 -25.351 1.00 82.75 380 LEU A C 1
ATOM 2950 O O . LEU A 1 380 ? 11.090 16.028 -26.318 1.00 82.75 380 LEU A O 1
ATOM 2954 N N . THR A 1 381 ? 12.886 16.779 -25.200 1.00 83.44 381 THR A N 1
ATOM 2955 C CA . THR A 1 381 ? 13.903 16.252 -26.126 1.00 83.44 381 THR A CA 1
ATOM 2956 C C . THR A 1 381 ? 15.017 15.517 -25.375 1.00 83.44 381 THR A C 1
ATOM 2958 O O . THR A 1 381 ? 15.188 15.692 -24.169 1.00 83.44 381 THR A O 1
ATOM 2961 N N . GLY A 1 382 ? 15.777 14.684 -26.090 1.00 89.31 382 GLY A N 1
ATOM 2962 C CA . GLY A 1 382 ? 16.913 13.940 -25.537 1.00 89.31 382 GLY A CA 1
ATOM 2963 C C . GLY A 1 382 ? 16.568 12.528 -25.044 1.00 89.31 382 GLY A C 1
ATOM 2964 O O . GLY A 1 382 ? 15.428 12.080 -25.196 1.00 89.31 382 GLY A O 1
ATOM 2965 N N . PRO A 1 383 ? 17.561 11.809 -24.489 1.00 93.94 383 PRO A N 1
ATOM 2966 C CA . PRO A 1 383 ? 17.386 10.435 -24.037 1.00 93.94 383 PRO A CA 1
ATOM 2967 C C . PRO A 1 383 ? 16.512 10.363 -22.779 1.00 93.94 383 PRO A C 1
ATOM 2969 O O . PRO A 1 383 ? 16.399 11.328 -22.019 1.00 93.94 383 PRO A O 1
ATOM 2972 N N . CYS A 1 384 ? 15.897 9.210 -22.548 1.00 95.44 384 CYS A N 1
ATOM 2973 C CA . CYS A 1 384 ? 15.059 8.932 -21.386 1.00 95.44 384 CYS A CA 1
ATOM 2974 C C . CYS A 1 384 ? 15.901 8.267 -20.286 1.00 95.44 384 CYS A C 1
ATOM 2976 O O . CYS A 1 384 ? 16.581 7.291 -20.608 1.00 95.44 384 CYS A O 1
ATOM 2978 N N . PRO A 1 385 ? 15.888 8.725 -19.018 1.00 95.44 385 PRO A N 1
ATOM 2979 C CA . PRO A 1 385 ? 16.393 7.934 -17.909 1.00 95.44 385 PRO A CA 1
ATOM 2980 C C . PRO A 1 385 ? 15.653 6.603 -17.866 1.00 95.44 385 PRO A C 1
ATOM 2982 O O . PRO A 1 385 ? 14.423 6.563 -17.958 1.00 95.44 385 PRO A O 1
ATOM 2985 N N . LEU A 1 386 ? 16.429 5.537 -17.732 1.00 96.62 386 LEU A N 1
ATOM 2986 C CA . LEU A 1 386 ? 15.959 4.203 -17.419 1.00 96.62 386 LEU A CA 1
ATOM 2987 C C . LEU A 1 386 ? 16.615 3.792 -16.109 1.00 96.62 386 LEU A C 1
ATOM 2989 O O . LEU A 1 386 ? 17.829 3.921 -15.958 1.00 96.62 386 LEU A O 1
ATOM 2993 N N . ASP A 1 387 ? 15.821 3.289 -15.178 1.00 94.94 387 ASP A N 1
ATOM 2994 C CA . ASP A 1 387 ? 16.304 2.714 -13.933 1.00 94.94 387 ASP A CA 1
ATOM 2995 C C . ASP A 1 387 ? 15.752 1.306 -13.735 1.00 94.94 387 ASP A C 1
ATOM 2997 O O . ASP A 1 387 ? 14.652 0.980 -14.188 1.00 94.94 387 ASP A O 1
ATOM 3001 N N . ILE A 1 388 ? 16.543 0.464 -13.076 1.00 94.75 388 ILE A N 1
ATOM 3002 C CA . ILE A 1 388 ? 16.076 -0.818 -12.562 1.00 94.75 388 ILE A CA 1
ATOM 3003 C C . ILE A 1 388 ? 16.420 -0.972 -11.091 1.00 94.75 388 ILE A C 1
ATOM 3005 O O . ILE A 1 388 ? 17.474 -0.524 -10.632 1.00 94.75 388 ILE A O 1
ATOM 3009 N N . LYS A 1 389 ? 15.559 -1.685 -10.375 1.00 92.38 389 LYS A N 1
ATOM 3010 C CA . LYS A 1 389 ? 15.812 -2.161 -9.015 1.00 92.38 389 LYS A CA 1
ATOM 3011 C C . LYS A 1 389 ? 15.164 -3.517 -8.789 1.00 92.38 389 LYS A C 1
ATOM 3013 O O . LYS A 1 389 ? 14.252 -3.922 -9.507 1.00 92.38 389 LYS A O 1
ATOM 3018 N N . PHE A 1 390 ? 15.639 -4.202 -7.762 1.00 92.12 390 PHE A N 1
ATOM 3019 C CA . PHE A 1 390 ? 15.194 -5.534 -7.393 1.00 92.12 390 PHE A CA 1
ATOM 3020 C C . PHE A 1 390 ? 14.393 -5.473 -6.099 1.00 92.12 390 PHE A C 1
ATOM 3022 O O . PHE A 1 390 ? 14.861 -4.894 -5.119 1.00 92.12 390 PHE A O 1
ATOM 3029 N N . SER A 1 391 ? 13.211 -6.082 -6.096 1.00 88.25 391 SER A N 1
ATOM 3030 C CA . SER A 1 391 ? 12.354 -6.229 -4.916 1.00 88.25 391 SER A CA 1
ATOM 3031 C C . SER A 1 391 ? 12.337 -7.689 -4.489 1.00 88.25 391 SER A C 1
ATOM 3033 O O . SER A 1 391 ? 12.017 -8.562 -5.295 1.00 88.25 391 SER A O 1
ATOM 3035 N N . PHE A 1 392 ? 12.715 -7.961 -3.245 1.00 86.00 392 PHE A N 1
ATOM 3036 C CA . PHE A 1 392 ? 12.966 -9.313 -2.752 1.00 86.00 392 PHE A CA 1
ATOM 3037 C C . PHE A 1 392 ? 11.796 -9.850 -1.943 1.00 86.00 392 PHE A C 1
ATOM 3039 O O . PHE A 1 392 ? 11.176 -9.114 -1.179 1.00 86.00 392 PHE A O 1
ATOM 3046 N N . ALA A 1 393 ? 11.579 -11.163 -2.024 1.00 80.00 393 ALA A N 1
ATOM 3047 C CA . ALA A 1 393 ? 10.711 -11.834 -1.070 1.00 80.00 393 ALA A CA 1
ATOM 3048 C C . ALA A 1 393 ? 11.237 -11.768 0.351 1.00 80.00 393 ALA A C 1
ATOM 3050 O O . ALA A 1 393 ? 12.445 -11.845 0.590 1.00 80.00 393 ALA A O 1
ATOM 3051 N N . ASN A 1 394 ? 10.305 -11.644 1.296 1.00 80.19 394 ASN A N 1
ATOM 3052 C CA . ASN A 1 394 ? 10.626 -11.566 2.705 1.00 80.19 394 ASN A CA 1
ATOM 3053 C C . ASN A 1 394 ? 9.553 -12.252 3.553 1.00 80.19 394 ASN A C 1
ATOM 3055 O O . ASN A 1 394 ? 8.384 -11.882 3.534 1.00 80.19 394 ASN A O 1
ATOM 3059 N N . CYS A 1 395 ? 9.963 -13.247 4.336 1.00 79.25 395 CYS A N 1
ATOM 3060 C CA . CYS A 1 395 ? 9.085 -13.883 5.313 1.00 79.25 395 CYS A CA 1
ATOM 3061 C C . CYS A 1 395 ? 8.825 -12.947 6.509 1.00 79.25 395 CYS A C 1
ATOM 3063 O O . CYS A 1 395 ? 9.371 -11.842 6.596 1.00 79.25 395 CYS A O 1
ATOM 3065 N N . LEU A 1 396 ? 8.038 -13.408 7.482 1.00 83.06 396 LEU A N 1
ATOM 3066 C CA . LEU A 1 396 ? 8.031 -12.800 8.818 1.00 83.06 396 LEU A CA 1
ATOM 3067 C C . LEU A 1 396 ? 9.439 -12.835 9.429 1.00 83.06 396 LEU A C 1
ATOM 3069 O O . LEU A 1 396 ? 10.224 -13.752 9.163 1.00 83.06 396 LEU A O 1
ATOM 3073 N N . ASP A 1 397 ? 9.762 -11.833 10.239 1.00 85.50 397 ASP A N 1
ATOM 3074 C CA . ASP A 1 397 ? 10.991 -11.797 11.029 1.00 85.50 397 ASP A CA 1
ATOM 3075 C C . ASP A 1 397 ? 10.643 -11.820 12.519 1.00 85.50 397 ASP A C 1
ATOM 3077 O O . ASP A 1 397 ? 10.080 -10.866 13.055 1.00 85.50 397 ASP A O 1
ATOM 3081 N N . ASP A 1 398 ? 10.910 -12.945 13.178 1.00 88.00 398 ASP A N 1
ATOM 3082 C CA . ASP A 1 398 ? 10.508 -13.166 14.569 1.00 88.00 398 ASP A CA 1
ATOM 3083 C C . ASP A 1 398 ? 11.323 -12.359 15.583 1.00 88.00 398 ASP A C 1
ATOM 3085 O O . ASP A 1 398 ? 10.866 -12.191 16.726 1.00 88.00 398 ASP A O 1
ATOM 3089 N N . ASP A 1 399 ? 12.460 -11.822 15.139 1.00 88.81 399 ASP A N 1
ATOM 3090 C CA . ASP A 1 399 ? 13.273 -10.867 15.883 1.00 88.81 399 ASP A CA 1
ATOM 3091 C C . ASP A 1 399 ? 12.702 -9.442 15.777 1.00 88.81 399 ASP A C 1
ATOM 3093 O O . ASP A 1 399 ? 12.918 -8.622 16.670 1.00 88.81 399 ASP A O 1
ATOM 3097 N N . ASN A 1 400 ? 11.871 -9.167 14.763 1.00 91.94 400 ASN A N 1
ATOM 3098 C CA . ASN A 1 400 ? 11.140 -7.909 14.657 1.00 91.94 400 ASN A CA 1
ATOM 3099 C C . ASN A 1 400 ? 9.873 -7.928 15.518 1.00 91.94 400 ASN A C 1
ATOM 3101 O O . ASN A 1 400 ? 9.022 -8.829 15.429 1.00 91.94 400 ASN A O 1
ATOM 3105 N N . ALA A 1 401 ? 9.700 -6.884 16.326 1.00 93.69 401 ALA A N 1
ATOM 3106 C CA . ALA A 1 401 ? 8.613 -6.810 17.286 1.00 93.69 401 ALA A CA 1
ATOM 3107 C C . ALA A 1 401 ? 8.141 -5.382 17.561 1.00 93.69 401 ALA A C 1
ATOM 3109 O O . ALA A 1 401 ? 8.922 -4.446 17.688 1.00 93.69 401 ALA A O 1
ATOM 3110 N N . ILE A 1 402 ? 6.834 -5.253 17.766 1.00 93.88 402 ILE A N 1
ATOM 3111 C CA . ILE A 1 402 ? 6.196 -4.109 18.408 1.00 93.88 402 ILE A CA 1
ATOM 3112 C C . ILE A 1 402 ? 6.175 -4.413 19.903 1.00 93.88 402 ILE A C 1
ATOM 3114 O O . ILE A 1 402 ? 5.403 -5.262 20.380 1.00 93.88 402 ILE A O 1
ATOM 3118 N N . ARG A 1 403 ? 7.062 -3.752 20.644 1.00 90.88 403 ARG A N 1
ATOM 3119 C CA . ARG A 1 403 ? 7.161 -3.906 22.090 1.00 90.88 403 ARG A CA 1
ATOM 3120 C C . ARG A 1 403 ? 5.944 -3.265 22.749 1.00 90.88 403 ARG A C 1
ATOM 3122 O O . ARG A 1 403 ? 5.552 -2.157 22.381 1.00 90.88 403 ARG A O 1
ATOM 3129 N N . PRO A 1 404 ? 5.313 -3.960 23.707 1.00 81.00 404 PRO A N 1
ATOM 3130 C CA . PRO A 1 404 ? 4.185 -3.392 24.419 1.00 81.00 404 PRO A CA 1
ATOM 3131 C C . PRO A 1 404 ? 4.652 -2.178 25.222 1.00 81.00 404 PRO A C 1
ATOM 3133 O O . PRO A 1 404 ? 5.636 -2.255 25.955 1.00 81.00 404 PRO A O 1
ATOM 3136 N N . ASP A 1 405 ? 3.906 -1.089 25.105 1.00 81.62 405 ASP A N 1
ATOM 3137 C CA . ASP A 1 405 ? 4.065 0.114 25.911 1.00 81.62 405 ASP A CA 1
ATOM 3138 C C . ASP A 1 405 ? 2.751 0.354 26.677 1.00 81.62 405 ASP A C 1
ATOM 3140 O O . ASP A 1 405 ? 1.670 0.184 26.098 1.00 81.62 405 ASP A O 1
ATOM 3144 N N . PRO A 1 406 ? 2.793 0.689 27.982 1.00 70.69 406 PRO A N 1
ATOM 3145 C CA . PRO A 1 406 ? 1.591 1.065 28.728 1.00 70.69 406 PRO A CA 1
ATOM 3146 C C . PRO A 1 406 ? 0.973 2.382 28.220 1.00 70.69 406 PRO A C 1
ATOM 3148 O O . PRO A 1 406 ? -0.210 2.639 28.453 1.00 70.69 406 PRO A O 1
ATOM 3151 N N . GLY A 1 407 ? 1.751 3.219 27.529 1.00 85.00 407 GLY A N 1
ATOM 3152 C CA . GLY A 1 407 ? 1.297 4.366 26.750 1.00 85.00 407 GLY A CA 1
ATOM 3153 C C . GLY A 1 407 ? 0.996 3.998 25.291 1.00 85.00 407 GLY A C 1
ATOM 3154 O O . GLY A 1 407 ? 0.869 2.832 24.913 1.00 85.00 407 GLY A O 1
ATOM 3155 N N . TYR A 1 408 ? 0.701 5.005 24.468 1.00 92.00 408 TYR A N 1
ATOM 3156 C CA . TYR A 1 408 ? 0.146 4.815 23.114 1.00 92.00 408 TYR A CA 1
ATOM 3157 C C . TYR A 1 408 ? 1.207 4.664 22.020 1.00 92.00 408 TYR A C 1
ATOM 3159 O O . TYR A 1 408 ? 0.844 4.400 20.868 1.00 92.00 408 TYR A O 1
ATOM 3167 N N . VAL A 1 409 ? 2.480 4.863 22.365 1.00 94.56 409 VAL A N 1
ATOM 3168 C CA . VAL A 1 409 ? 3.606 4.938 21.431 1.00 94.56 409 VAL A CA 1
ATOM 3169 C C . VAL A 1 409 ? 4.557 3.777 21.744 1.00 94.56 409 VAL A C 1
ATOM 3171 O O . VAL A 1 409 ? 5.408 3.910 22.620 1.00 94.56 409 VAL A O 1
ATOM 3174 N N . PRO A 1 410 ? 4.404 2.612 21.091 1.00 94.56 410 PRO A N 1
ATOM 3175 C CA . PRO A 1 410 ? 5.267 1.466 21.324 1.00 94.56 410 PRO A CA 1
ATOM 3176 C C . PRO A 1 410 ? 6.689 1.735 20.843 1.00 94.56 410 PRO A C 1
ATOM 3178 O O . PRO A 1 410 ? 6.922 2.566 19.966 1.00 94.56 410 PRO A O 1
ATOM 3181 N N . GLU A 1 411 ? 7.630 0.963 21.367 1.00 94.81 411 GLU A N 1
ATOM 3182 C CA . GLU A 1 411 ? 8.943 0.798 20.749 1.00 94.81 411 GLU A CA 1
ATOM 3183 C C . GLU A 1 411 ? 8.873 -0.314 19.692 1.00 94.81 411 GLU A C 1
ATOM 3185 O O . GLU A 1 411 ? 8.204 -1.330 19.895 1.00 94.81 411 GLU A O 1
ATOM 3190 N N . ILE A 1 412 ? 9.542 -0.126 18.558 1.00 94.38 412 ILE A N 1
ATOM 3191 C CA . ILE A 1 412 ? 9.656 -1.123 17.496 1.00 94.38 412 ILE A CA 1
ATOM 3192 C C . ILE A 1 412 ? 11.115 -1.545 17.355 1.00 94.38 412 ILE A C 1
ATOM 3194 O O . ILE A 1 412 ? 11.995 -0.708 17.156 1.00 94.38 412 ILE A O 1
ATOM 3198 N N . ASP A 1 413 ? 11.328 -2.859 17.379 1.00 93.25 413 ASP A N 1
ATOM 3199 C CA . ASP A 1 413 ? 12.527 -3.486 16.837 1.00 93.25 413 ASP A CA 1
ATOM 3200 C C . ASP A 1 413 ? 12.229 -3.916 15.405 1.00 93.25 413 ASP A C 1
ATOM 3202 O O . ASP A 1 413 ? 11.295 -4.687 15.155 1.00 93.25 413 ASP A O 1
ATOM 3206 N N . PHE A 1 414 ? 13.014 -3.410 14.462 1.00 92.44 414 PHE A N 1
ATOM 3207 C CA . PHE A 1 414 ? 12.885 -3.770 13.060 1.00 92.44 414 PHE A CA 1
ATOM 3208 C C . PHE A 1 414 ? 14.257 -3.814 12.404 1.00 92.44 414 PHE A C 1
ATOM 3210 O O . PHE A 1 414 ? 14.891 -2.773 12.252 1.00 92.44 414 PHE A O 1
ATOM 3217 N N . HIS A 1 415 ? 14.719 -4.999 12.018 1.00 90.88 415 HIS A N 1
ATOM 3218 C CA . HIS A 1 415 ? 15.967 -5.167 11.293 1.00 90.88 415 HIS A CA 1
ATOM 3219 C C . HIS A 1 415 ? 15.955 -4.356 9.998 1.00 90.88 415 HIS A C 1
ATOM 3221 O O . HIS A 1 415 ? 15.092 -4.517 9.134 1.00 90.88 415 HIS A O 1
ATOM 3227 N N . ASN A 1 416 ? 16.945 -3.482 9.872 1.00 89.88 416 ASN A N 1
ATOM 3228 C CA . ASN A 1 416 ? 17.096 -2.567 8.762 1.00 89.88 416 ASN A CA 1
ATOM 3229 C C . ASN A 1 416 ? 17.266 -3.350 7.451 1.00 89.88 416 ASN A C 1
ATOM 3231 O O . ASN A 1 416 ? 18.262 -4.041 7.243 1.00 89.88 416 ASN A O 1
ATOM 3235 N N . LEU A 1 417 ? 16.313 -3.210 6.529 1.00 86.00 417 LEU A N 1
ATOM 3236 C CA . LEU A 1 417 ? 16.346 -3.928 5.252 1.00 86.00 417 LEU A CA 1
ATOM 3237 C C . LEU A 1 417 ? 17.368 -3.364 4.255 1.00 86.00 417 LEU A C 1
ATOM 3239 O O . LEU A 1 417 ? 17.588 -3.967 3.214 1.00 86.00 417 LEU A O 1
ATOM 3243 N N . SER A 1 418 ? 18.037 -2.248 4.551 1.00 85.69 418 SER A N 1
ATOM 3244 C CA . SER A 1 418 ? 19.201 -1.806 3.767 1.00 85.69 418 SER A CA 1
ATOM 3245 C C . SER A 1 418 ? 20.500 -2.516 4.188 1.00 85.69 418 SER A C 1
ATOM 3247 O O . SER A 1 418 ? 21.500 -2.486 3.464 1.00 85.69 418 SER A O 1
ATOM 3249 N N . TRP A 1 419 ? 20.505 -3.205 5.338 1.00 85.19 419 TRP A N 1
ATOM 3250 C CA . TRP A 1 419 ? 21.679 -3.925 5.825 1.00 85.19 419 TRP A CA 1
ATOM 3251 C C . TRP A 1 419 ? 21.884 -5.242 5.078 1.00 85.19 419 TRP A C 1
ATOM 3253 O O . TRP A 1 419 ? 21.271 -6.273 5.362 1.00 85.19 419 TRP A O 1
ATOM 3263 N N . THR A 1 420 ? 22.843 -5.212 4.153 1.00 83.75 420 THR A N 1
ATOM 3264 C CA . THR A 1 420 ? 23.189 -6.348 3.285 1.00 83.75 420 THR A CA 1
ATOM 3265 C C . THR A 1 420 ? 23.468 -7.621 4.084 1.00 83.75 420 THR A C 1
ATOM 3267 O O . THR A 1 420 ? 22.943 -8.675 3.743 1.00 83.75 420 THR A O 1
ATOM 3270 N N . THR A 1 421 ? 24.252 -7.531 5.165 1.00 83.75 421 THR A N 1
ATOM 3271 C CA . THR A 1 421 ? 24.679 -8.701 5.948 1.00 83.75 421 THR A CA 1
ATOM 3272 C C . THR A 1 421 ? 23.497 -9.491 6.508 1.00 83.75 421 THR A C 1
ATOM 3274 O O . THR A 1 421 ? 23.497 -10.717 6.407 1.00 83.75 421 THR A O 1
ATOM 3277 N N . HIS A 1 422 ? 22.476 -8.810 7.045 1.00 84.81 422 HIS A N 1
ATOM 3278 C CA . HIS A 1 422 ? 21.273 -9.470 7.570 1.00 84.81 422 HIS A CA 1
ATOM 3279 C C . HIS A 1 422 ? 20.462 -10.117 6.450 1.00 84.81 422 HIS A C 1
ATOM 3281 O O . HIS A 1 422 ? 20.091 -11.289 6.537 1.00 84.81 422 HIS A O 1
ATOM 3287 N N . LEU A 1 423 ? 20.247 -9.388 5.351 1.00 83.69 423 LEU A N 1
ATOM 3288 C CA . LEU A 1 423 ? 19.506 -9.911 4.206 1.00 83.69 423 LEU A CA 1
ATOM 3289 C C . LEU A 1 423 ? 20.153 -11.168 3.625 1.00 83.69 423 LEU A C 1
ATOM 3291 O O . LEU A 1 423 ? 19.475 -12.176 3.443 1.00 83.69 423 LEU A O 1
ATOM 3295 N N . THR A 1 424 ? 21.463 -11.140 3.383 1.00 84.69 424 THR A N 1
ATOM 3296 C CA . THR A 1 424 ? 22.191 -12.286 2.821 1.00 84.69 424 THR A CA 1
ATOM 3297 C C . THR A 1 424 ? 22.410 -13.413 3.828 1.00 84.69 42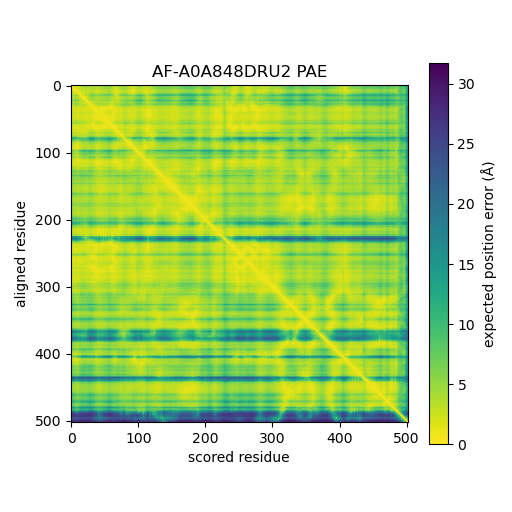4 THR A C 1
ATOM 3299 O O . THR A 1 424 ? 22.560 -14.558 3.423 1.00 84.69 424 THR A O 1
ATOM 3302 N N . GLY A 1 425 ? 22.458 -13.100 5.127 1.00 83.44 425 GLY A N 1
ATOM 3303 C CA . GLY A 1 425 ? 22.754 -14.067 6.186 1.00 83.44 425 GLY A CA 1
ATOM 3304 C C . GLY A 1 425 ? 21.527 -14.754 6.784 1.00 83.44 425 GLY A C 1
ATOM 3305 O O . GLY A 1 425 ? 21.666 -15.832 7.352 1.00 83.44 425 GLY A O 1
ATOM 3306 N N . SER A 1 426 ? 20.340 -14.153 6.659 1.00 83.19 426 SER A N 1
ATOM 3307 C CA . SER A 1 426 ? 19.105 -14.654 7.277 1.00 83.19 426 SER A CA 1
ATOM 3308 C C . SER A 1 426 ? 17.924 -14.669 6.305 1.00 83.19 426 SER A C 1
ATOM 3310 O O . SER A 1 426 ? 17.294 -15.708 6.102 1.00 83.19 426 SER A O 1
ATOM 3312 N N . ARG A 1 427 ? 17.644 -13.540 5.639 1.00 84.56 427 ARG A N 1
ATOM 3313 C CA . ARG A 1 427 ? 16.389 -13.368 4.884 1.00 84.56 427 ARG A CA 1
ATOM 3314 C C . ARG A 1 427 ? 16.360 -14.144 3.567 1.00 84.56 427 ARG A C 1
ATOM 3316 O O . ARG A 1 427 ? 15.443 -14.927 3.348 1.00 84.56 427 ARG A O 1
ATOM 3323 N N . ILE A 1 428 ? 17.375 -13.972 2.719 1.00 85.38 428 ILE A N 1
ATOM 3324 C CA . ILE A 1 428 ? 17.522 -14.712 1.455 1.00 85.38 428 ILE A CA 1
ATOM 3325 C C . ILE A 1 428 ? 17.676 -16.224 1.703 1.00 85.38 428 ILE A C 1
ATOM 3327 O O . ILE A 1 428 ? 17.038 -16.996 0.989 1.00 85.38 428 ILE A O 1
ATOM 3331 N N . PRO A 1 429 ? 18.429 -16.697 2.715 1.00 86.62 429 PRO A N 1
ATOM 3332 C CA . PRO A 1 429 ? 18.387 -18.105 3.103 1.00 86.62 429 PRO A CA 1
ATOM 3333 C C . PRO A 1 429 ? 16.975 -18.618 3.392 1.00 86.62 429 PRO A C 1
ATOM 3335 O O . PRO A 1 429 ? 16.576 -19.646 2.847 1.00 86.62 429 PRO A O 1
ATOM 3338 N N . ALA A 1 430 ? 16.192 -17.881 4.184 1.00 82.19 430 ALA A N 1
ATOM 3339 C CA . ALA A 1 430 ? 14.837 -18.284 4.551 1.00 82.19 430 ALA A CA 1
ATOM 3340 C C . ALA A 1 430 ? 13.868 -18.320 3.354 1.00 82.19 430 ALA A C 1
ATOM 3342 O O . ALA A 1 430 ? 12.987 -19.183 3.298 1.00 82.19 430 ALA A O 1
ATOM 3343 N N . THR A 1 431 ? 14.022 -17.403 2.393 1.00 80.12 431 THR A N 1
ATOM 3344 C CA . THR A 1 431 ? 13.119 -17.290 1.235 1.00 80.12 431 THR A CA 1
ATOM 3345 C C . THR A 1 431 ? 13.562 -18.114 0.027 1.00 80.12 431 THR A C 1
ATOM 3347 O O . THR A 1 431 ? 12.739 -18.635 -0.718 1.00 80.12 431 THR A O 1
ATOM 3350 N N . ALA A 1 432 ? 14.868 -18.257 -0.183 1.00 83.94 432 ALA A N 1
ATOM 3351 C CA . ALA A 1 432 ? 15.441 -18.806 -1.409 1.00 83.94 432 ALA A CA 1
ATOM 3352 C C . ALA A 1 432 ? 16.245 -20.097 -1.202 1.00 83.94 432 ALA A C 1
ATOM 3354 O O . ALA A 1 432 ? 16.543 -20.785 -2.182 1.00 83.94 432 ALA A O 1
ATOM 3355 N N . GLY A 1 433 ? 16.609 -20.432 0.042 1.00 86.19 433 GLY A N 1
ATOM 3356 C CA . GLY A 1 433 ? 17.473 -21.571 0.373 1.00 86.19 433 GLY A CA 1
ATOM 3357 C C . GLY A 1 433 ? 18.956 -21.345 0.056 1.00 86.19 433 GLY A C 1
ATOM 3358 O O . GLY A 1 433 ? 19.685 -22.302 -0.202 1.00 86.19 433 GLY A O 1
ATOM 3359 N N . TRP A 1 434 ? 19.404 -20.089 -0.009 1.00 86.56 434 TRP A N 1
ATOM 3360 C CA . TRP A 1 434 ? 20.811 -19.733 -0.230 1.00 86.56 434 TRP A CA 1
ATOM 3361 C C . TRP A 1 434 ? 21.536 -19.735 1.120 1.00 86.56 434 TRP A C 1
ATOM 3363 O O . TRP A 1 434 ? 21.119 -19.018 2.011 1.00 86.56 434 TRP A O 1
ATOM 3373 N N . GLU A 1 435 ? 22.591 -20.522 1.321 1.00 77.06 435 GLU A N 1
ATOM 3374 C CA . GLU A 1 435 ? 23.103 -20.815 2.681 1.00 77.06 435 GLU A CA 1
ATOM 3375 C C . GLU A 1 435 ? 24.600 -20.520 2.873 1.00 77.06 435 GLU A C 1
ATOM 3377 O O . GLU A 1 435 ? 25.101 -20.530 3.997 1.00 77.06 435 GLU A O 1
ATOM 3382 N N . SER A 1 436 ? 25.356 -20.275 1.802 1.00 65.25 436 SER A N 1
ATOM 3383 C CA . SER A 1 436 ? 26.814 -20.143 1.860 1.00 65.25 436 SER A CA 1
ATOM 3384 C C . SER A 1 436 ? 27.284 -18.695 1.692 1.00 65.25 436 SER A C 1
ATOM 3386 O O . SER A 1 436 ? 26.663 -17.891 1.006 1.00 65.25 436 SER A O 1
ATOM 3388 N N . ARG A 1 437 ? 28.461 -18.356 2.239 1.00 64.81 437 ARG A N 1
ATOM 3389 C CA . ARG A 1 437 ? 29.126 -17.064 1.965 1.00 64.81 437 ARG A CA 1
ATOM 3390 C C . ARG A 1 437 ? 29.366 -16.834 0.464 1.00 64.81 437 ARG A C 1
ATOM 3392 O O . ARG A 1 437 ? 29.373 -15.694 0.020 1.00 64.81 437 ARG A O 1
ATOM 3399 N N . GLN A 1 438 ? 29.528 -17.913 -0.303 1.00 65.50 438 GLN A N 1
ATOM 3400 C CA . GLN A 1 438 ? 29.627 -17.859 -1.762 1.00 65.50 438 GLN A CA 1
ATOM 3401 C C . GLN A 1 438 ? 28.307 -17.412 -2.408 1.00 65.50 438 GLN A C 1
ATOM 3403 O O . GLN A 1 438 ? 28.352 -16.733 -3.427 1.00 65.50 438 GLN A O 1
ATOM 3408 N N . ASP A 1 439 ? 27.153 -17.707 -1.800 1.00 71.38 439 ASP A N 1
ATOM 3409 C CA . ASP A 1 439 ? 25.842 -17.265 -2.293 1.00 71.38 439 ASP A CA 1
ATOM 3410 C C . ASP A 1 439 ? 25.641 -15.744 -2.115 1.00 71.38 439 ASP A C 1
ATOM 3412 O O . ASP A 1 439 ? 24.976 -15.104 -2.928 1.00 71.38 439 ASP A O 1
ATOM 3416 N N . ALA A 1 440 ? 26.261 -15.131 -1.099 1.00 67.44 440 ALA A N 1
ATOM 3417 C CA . ALA A 1 440 ? 26.237 -13.676 -0.916 1.00 67.44 440 ALA A CA 1
ATOM 3418 C C . ALA A 1 440 ? 27.064 -12.938 -1.986 1.00 67.44 440 ALA A C 1
ATOM 3420 O O . ALA A 1 440 ? 26.630 -11.911 -2.503 1.00 67.44 440 ALA A O 1
ATOM 3421 N N . ASP A 1 441 ? 28.225 -13.480 -2.366 1.00 73.38 441 ASP A N 1
ATOM 3422 C CA . ASP A 1 441 ? 29.010 -12.955 -3.492 1.00 73.38 441 ASP A CA 1
ATOM 3423 C C . ASP A 1 441 ? 28.309 -13.236 -4.838 1.00 73.38 441 ASP A C 1
ATOM 3425 O O . ASP A 1 441 ? 28.327 -12.402 -5.749 1.00 73.38 441 ASP A O 1
ATOM 3429 N N . LEU A 1 442 ? 27.632 -14.386 -4.946 1.00 82.25 442 LEU A N 1
ATOM 3430 C CA . LEU A 1 442 ? 26.809 -14.754 -6.098 1.00 82.25 442 LEU A CA 1
ATOM 3431 C C . LEU A 1 442 ? 25.630 -13.798 -6.286 1.00 82.25 442 LEU A C 1
ATOM 3433 O O . LEU A 1 442 ? 25.296 -13.503 -7.430 1.00 82.25 442 LEU A O 1
ATOM 3437 N N . LEU A 1 443 ? 25.031 -13.279 -5.208 1.00 87.56 443 LEU A N 1
ATOM 3438 C CA . LEU A 1 443 ? 23.925 -12.325 -5.296 1.00 87.56 443 LEU A CA 1
ATOM 3439 C C . LEU A 1 443 ? 24.284 -11.147 -6.200 1.00 87.56 443 LEU A C 1
ATOM 3441 O O . LEU A 1 443 ? 23.564 -10.865 -7.153 1.00 87.56 443 LEU A O 1
ATOM 3445 N N . TRP A 1 444 ? 25.411 -10.482 -5.942 1.00 89.44 444 TRP A N 1
ATOM 3446 C CA . TRP A 1 444 ? 25.817 -9.325 -6.739 1.00 89.44 444 TRP A CA 1
ATOM 3447 C C . TRP A 1 444 ? 26.073 -9.690 -8.192 1.00 89.44 444 TRP A C 1
ATOM 3449 O O . TRP A 1 444 ? 25.687 -8.940 -9.087 1.00 89.44 444 TRP A O 1
ATOM 3459 N N . TRP A 1 445 ? 26.678 -10.852 -8.438 1.00 90.62 445 TRP A N 1
ATOM 3460 C CA . TRP A 1 445 ? 26.845 -11.356 -9.794 1.00 90.62 445 TRP A CA 1
ATOM 3461 C C . TRP A 1 445 ? 25.492 -11.577 -10.482 1.00 90.62 445 TRP A C 1
ATOM 3463 O O . TRP A 1 445 ? 25.313 -11.102 -11.598 1.00 90.62 445 TRP A O 1
ATOM 3473 N N . VAL A 1 446 ? 24.528 -12.210 -9.807 1.00 92.44 446 VAL A N 1
ATOM 3474 C CA . VAL A 1 446 ? 23.175 -12.459 -10.325 1.00 92.44 446 VAL A CA 1
ATOM 3475 C C . VAL A 1 446 ? 22.448 -11.148 -10.639 1.00 92.44 446 VAL A C 1
ATOM 3477 O O . VAL A 1 446 ? 21.910 -10.999 -11.734 1.00 92.44 446 VAL A O 1
ATOM 3480 N N . LEU A 1 447 ? 22.459 -10.175 -9.721 1.00 94.75 447 LEU A N 1
ATOM 3481 C CA . LEU A 1 447 ? 21.820 -8.874 -9.953 1.00 94.75 447 LEU A CA 1
ATOM 3482 C C . LEU A 1 447 ? 22.460 -8.146 -11.141 1.00 94.75 447 LEU A C 1
ATOM 3484 O O . LEU A 1 447 ? 21.754 -7.628 -12.007 1.00 94.75 447 LEU A O 1
ATOM 3488 N N . ASN A 1 448 ? 23.793 -8.136 -11.217 1.00 95.69 448 ASN A N 1
ATOM 3489 C CA . ASN A 1 448 ? 24.527 -7.502 -12.312 1.00 95.69 448 ASN A CA 1
ATOM 3490 C C . ASN A 1 448 ? 24.326 -8.238 -13.652 1.00 95.69 448 ASN A C 1
ATOM 3492 O O . ASN A 1 448 ? 24.260 -7.590 -14.694 1.00 95.69 448 ASN A O 1
ATOM 3496 N N . GLU A 1 449 ? 24.179 -9.565 -13.648 1.00 96.00 449 GLU A N 1
ATOM 3497 C CA . GLU A 1 449 ? 23.896 -10.369 -14.843 1.00 96.00 449 GLU A CA 1
ATOM 3498 C C . GLU A 1 449 ? 22.507 -10.061 -15.410 1.00 96.00 449 GLU A C 1
ATOM 3500 O O . GLU A 1 449 ? 22.390 -9.739 -16.596 1.00 96.00 449 GLU A O 1
ATOM 3505 N N . VAL A 1 450 ? 21.477 -10.041 -14.559 1.00 97.38 450 VAL A N 1
ATOM 3506 C CA . VAL A 1 450 ? 20.113 -9.667 -14.962 1.00 97.38 450 VAL A CA 1
ATOM 3507 C C . VAL A 1 450 ? 20.075 -8.214 -15.443 1.00 97.38 450 VAL A C 1
ATOM 3509 O O . VAL A 1 450 ? 19.500 -7.927 -16.493 1.00 97.38 450 VAL A O 1
ATOM 3512 N N . THR A 1 451 ? 20.759 -7.306 -14.740 1.00 97.38 451 THR A N 1
ATOM 3513 C CA . THR A 1 451 ? 20.910 -5.899 -15.151 1.00 97.38 451 THR A CA 1
ATOM 3514 C C . THR A 1 451 ? 21.514 -5.789 -16.547 1.00 97.38 451 THR A C 1
ATOM 3516 O O . THR A 1 451 ? 20.969 -5.108 -17.415 1.00 97.38 451 THR A O 1
ATOM 3519 N N . HIS A 1 452 ? 22.620 -6.497 -16.788 1.00 96.81 452 HIS A N 1
ATOM 3520 C CA . HIS A 1 452 ? 23.292 -6.507 -18.080 1.00 96.81 452 HIS A CA 1
ATOM 3521 C C . HIS A 1 452 ? 22.390 -7.068 -19.185 1.00 96.81 452 HIS A C 1
ATOM 3523 O O . HIS A 1 452 ? 22.340 -6.491 -20.273 1.00 96.81 452 HIS A O 1
ATOM 3529 N N . ARG A 1 453 ? 21.664 -8.165 -18.925 1.00 97.12 453 ARG A N 1
ATOM 3530 C CA . ARG A 1 453 ? 20.710 -8.759 -19.878 1.00 97.12 453 ARG A CA 1
ATOM 3531 C C . ARG A 1 453 ? 19.602 -7.784 -20.258 1.00 97.12 453 ARG A C 1
ATOM 3533 O O . ARG A 1 453 ? 19.315 -7.654 -21.443 1.00 97.12 453 ARG A O 1
ATOM 3540 N N . ILE A 1 454 ? 19.030 -7.069 -19.286 1.00 97.81 454 ILE A N 1
ATOM 3541 C CA . ILE A 1 454 ? 18.001 -6.055 -19.545 1.00 97.81 454 ILE A CA 1
ATOM 3542 C C . ILE A 1 454 ? 18.594 -4.898 -20.354 1.00 97.81 454 ILE A C 1
ATOM 3544 O O . ILE A 1 454 ? 18.099 -4.599 -21.438 1.00 97.81 454 ILE A O 1
ATOM 3548 N N . PHE A 1 455 ? 19.673 -4.269 -19.877 1.00 97.62 455 PHE A N 1
ATOM 3549 C CA . PHE A 1 455 ? 20.231 -3.062 -20.504 1.00 97.62 455 PHE A CA 1
ATOM 3550 C C . PHE A 1 455 ? 20.749 -3.323 -21.919 1.00 97.62 455 PHE A C 1
ATOM 3552 O O . PHE A 1 455 ? 20.568 -2.483 -22.794 1.00 97.62 455 PHE A O 1
ATOM 3559 N N . SER A 1 456 ? 21.300 -4.510 -22.185 1.00 96.06 456 SER A N 1
ATOM 3560 C CA . SER A 1 456 ? 21.808 -4.874 -23.516 1.00 96.06 456 SER A CA 1
ATOM 3561 C C . SER A 1 456 ? 20.725 -4.948 -24.600 1.00 96.06 456 SER A C 1
ATOM 3563 O O . SER A 1 456 ? 21.057 -4.982 -25.784 1.00 96.06 456 SER A O 1
ATOM 3565 N N . LEU A 1 457 ? 19.440 -4.995 -24.227 1.00 97.44 457 LEU A N 1
ATOM 3566 C CA . LEU A 1 457 ? 18.330 -4.931 -25.182 1.00 97.44 457 LEU A CA 1
ATOM 3567 C C . LEU A 1 457 ? 18.018 -3.493 -25.618 1.00 97.44 457 LEU A C 1
ATOM 3569 O O . LEU A 1 457 ? 17.462 -3.296 -26.703 1.00 97.44 457 LEU A O 1
ATOM 3573 N N . PHE A 1 458 ? 18.373 -2.513 -24.786 1.00 98.31 458 PHE A N 1
ATOM 3574 C CA . PHE A 1 458 ? 18.182 -1.091 -25.038 1.00 98.31 458 PHE A CA 1
ATOM 3575 C C . PHE A 1 458 ? 19.394 -0.473 -25.730 1.00 98.31 458 PHE A C 1
ATOM 3577 O O . PHE A 1 458 ? 20.512 -0.987 -25.671 1.00 98.31 458 PHE A O 1
ATOM 3584 N N . ASP A 1 459 ? 19.166 0.671 -26.363 1.00 97.62 459 ASP A N 1
ATOM 3585 C CA . ASP A 1 459 ? 20.206 1.458 -27.002 1.00 97.62 459 ASP A CA 1
ATOM 3586 C C . ASP A 1 459 ? 20.076 2.954 -26.695 1.00 97.62 459 ASP A C 1
ATOM 3588 O O . ASP A 1 459 ? 18.990 3.486 -26.437 1.00 97.62 459 ASP A O 1
ATOM 3592 N N . ARG A 1 460 ? 21.224 3.628 -26.737 1.00 96.25 460 ARG A N 1
ATOM 3593 C CA . ARG A 1 460 ? 21.369 5.076 -26.781 1.00 96.25 460 ARG A CA 1
ATOM 3594 C C . ARG A 1 460 ? 22.026 5.442 -28.101 1.00 96.25 460 ARG A C 1
ATOM 3596 O O . ARG A 1 460 ? 23.191 5.127 -28.330 1.00 96.25 460 ARG A O 1
ATOM 3603 N N . ASP A 1 461 ? 21.259 6.082 -28.970 1.00 93.12 461 ASP A N 1
ATOM 3604 C CA . ASP A 1 461 ? 21.661 6.492 -30.312 1.00 93.12 461 ASP A CA 1
ATOM 3605 C C . ASP A 1 461 ? 22.258 5.325 -31.131 1.00 93.12 461 ASP A C 1
ATOM 3607 O O . ASP A 1 461 ? 23.245 5.481 -31.850 1.00 93.12 461 ASP A O 1
ATOM 3611 N N . GLY A 1 462 ? 21.669 4.126 -31.000 1.00 91.25 462 GLY A N 1
ATOM 3612 C CA . GLY A 1 462 ? 22.117 2.906 -31.680 1.00 91.25 462 GLY A CA 1
ATOM 3613 C C . GLY A 1 462 ? 23.293 2.174 -31.018 1.00 91.25 462 GLY A C 1
ATOM 3614 O O . GLY A 1 462 ? 23.715 1.132 -31.522 1.00 91.25 462 GLY A O 1
ATOM 3615 N N . VAL A 1 463 ? 23.816 2.674 -29.895 1.00 94.00 463 VAL A N 1
ATOM 3616 C CA . VAL A 1 463 ? 24.840 1.996 -29.084 1.00 94.00 463 VAL A CA 1
ATOM 3617 C C . VAL A 1 463 ? 24.163 1.265 -27.920 1.00 94.00 463 VAL A C 1
ATOM 3619 O O . VAL A 1 463 ? 23.354 1.891 -27.239 1.00 94.00 463 VAL A O 1
ATOM 3622 N N . PRO A 1 464 ? 24.476 -0.018 -27.643 1.00 95.00 464 PRO A N 1
ATOM 3623 C CA . PRO A 1 464 ? 23.878 -0.747 -26.524 1.00 95.00 464 PRO A CA 1
ATOM 3624 C C . PRO A 1 464 ? 24.008 0.004 -25.196 1.00 95.00 464 PRO A C 1
ATOM 3626 O O . PRO A 1 464 ? 25.089 0.506 -24.872 1.00 95.00 464 PRO A O 1
ATOM 3629 N N . ALA A 1 465 ? 22.920 0.065 -24.431 1.00 96.69 465 ALA A N 1
ATOM 3630 C CA . ALA A 1 465 ? 22.905 0.768 -23.157 1.00 96.69 465 ALA A CA 1
ATOM 3631 C C . ALA A 1 465 ? 23.814 0.076 -22.124 1.00 96.69 465 ALA A C 1
ATOM 3633 O O . ALA A 1 465 ? 23.957 -1.149 -22.085 1.00 96.69 465 ALA A O 1
ATOM 3634 N N . ARG A 1 466 ? 24.441 0.892 -21.276 1.00 95.25 466 ARG A N 1
ATOM 3635 C CA . ARG A 1 466 ? 25.341 0.489 -20.187 1.00 95.25 466 ARG A CA 1
ATOM 3636 C C . ARG A 1 466 ? 24.996 1.293 -18.934 1.00 95.25 466 ARG A C 1
ATOM 3638 O O . ARG A 1 466 ? 24.461 2.394 -19.091 1.00 95.25 466 ARG A O 1
ATOM 3645 N N . PRO A 1 467 ? 25.271 0.787 -17.721 1.00 95.81 467 PRO A N 1
ATOM 3646 C CA . PRO A 1 467 ? 25.076 1.574 -16.511 1.00 95.81 467 PRO A CA 1
ATOM 3647 C C . PRO A 1 467 ? 25.807 2.912 -16.565 1.00 95.81 467 PRO A C 1
ATOM 3649 O O . PRO A 1 467 ? 26.874 3.024 -17.172 1.00 95.81 467 PRO A O 1
ATOM 3652 N N . ASP A 1 468 ? 25.235 3.909 -15.899 1.00 94.44 468 ASP A N 1
ATOM 3653 C CA . ASP A 1 468 ? 25.894 5.194 -15.710 1.00 94.44 468 ASP A CA 1
ATOM 3654 C C . ASP A 1 468 ? 27.246 5.019 -15.006 1.00 94.44 468 ASP A C 1
ATOM 3656 O O . ASP A 1 468 ? 27.477 4.073 -14.242 1.00 94.44 468 ASP A O 1
ATOM 3660 N N . THR A 1 469 ? 28.154 5.953 -15.273 1.00 93.81 469 THR A N 1
ATOM 3661 C CA . THR A 1 469 ? 29.505 5.943 -14.718 1.00 93.81 469 THR A CA 1
ATOM 3662 C C . THR A 1 469 ? 29.647 6.905 -13.545 1.00 93.81 469 THR A C 1
ATOM 3664 O O . THR A 1 469 ? 28.986 7.941 -13.508 1.00 93.81 469 THR A O 1
ATOM 3667 N N . ASP A 1 470 ? 30.556 6.602 -12.622 1.00 89.69 470 ASP A N 1
ATOM 3668 C CA . ASP A 1 470 ? 31.013 7.545 -11.600 1.00 89.69 470 ASP A CA 1
ATOM 3669 C C . ASP A 1 470 ? 31.830 8.716 -12.191 1.00 89.69 470 ASP A C 1
ATOM 3671 O O . ASP A 1 470 ? 32.101 8.780 -13.396 1.00 89.69 470 ASP A O 1
ATOM 3675 N N . ASP A 1 471 ? 32.275 9.629 -11.321 1.00 89.56 471 ASP A N 1
ATOM 3676 C CA . ASP A 1 471 ? 33.112 10.787 -11.676 1.00 89.56 471 ASP A CA 1
ATOM 3677 C C . ASP A 1 471 ? 34.479 10.401 -12.285 1.00 89.56 471 ASP A C 1
ATOM 3679 O O . ASP A 1 471 ? 35.203 11.253 -12.808 1.00 89.56 471 ASP A O 1
ATOM 3683 N N . HIS A 1 472 ? 34.852 9.119 -12.235 1.00 89.25 472 HIS A N 1
ATOM 3684 C CA . HIS A 1 472 ? 36.072 8.562 -12.814 1.00 89.25 472 HIS A CA 1
ATOM 3685 C C . HIS A 1 472 ? 35.817 7.780 -14.112 1.00 89.25 472 HIS A C 1
ATOM 3687 O O . HIS A 1 472 ? 36.750 7.194 -14.667 1.00 89.25 472 HIS A O 1
ATOM 3693 N N . GLY A 1 473 ? 34.582 7.789 -14.626 1.00 90.44 473 GLY A N 1
ATOM 3694 C CA . GLY A 1 473 ? 34.205 7.105 -15.861 1.00 90.44 473 GLY A CA 1
ATOM 3695 C C . GLY A 1 473 ? 34.050 5.589 -15.708 1.00 90.44 473 GLY A C 1
ATOM 3696 O O . GLY A 1 473 ? 34.067 4.877 -16.712 1.00 90.44 473 GLY A O 1
ATOM 3697 N N . LYS A 1 474 ? 33.913 5.075 -14.480 1.00 92.31 474 LYS A N 1
ATOM 3698 C CA . LYS A 1 474 ? 33.696 3.651 -14.210 1.00 92.31 474 LYS A CA 1
ATOM 3699 C C . LYS A 1 474 ? 32.206 3.359 -14.039 1.00 92.31 474 LYS A C 1
ATOM 3701 O O . LYS A 1 474 ? 31.538 4.023 -13.258 1.00 92.31 474 LYS A O 1
ATOM 3706 N N . GLU A 1 475 ? 31.700 2.339 -14.731 1.00 93.81 475 GLU A N 1
ATOM 3707 C CA . GLU A 1 475 ? 30.305 1.892 -14.605 1.00 93.81 475 GLU A CA 1
ATOM 3708 C C . GLU A 1 475 ? 29.943 1.530 -13.155 1.00 93.81 475 GLU A C 1
ATOM 3710 O O . GLU A 1 475 ? 30.693 0.836 -12.457 1.00 93.81 475 GLU A O 1
ATOM 3715 N N . LEU A 1 476 ? 28.765 1.978 -12.726 1.00 92.69 476 LEU A N 1
ATOM 3716 C CA . LEU A 1 476 ? 28.209 1.710 -11.408 1.00 92.69 476 LEU A CA 1
ATOM 3717 C C . LEU A 1 476 ? 27.428 0.393 -11.421 1.00 92.69 476 LEU A C 1
ATOM 3719 O O . LEU A 1 476 ? 26.411 0.264 -12.096 1.00 92.69 476 LEU A O 1
ATOM 3723 N N . TRP A 1 477 ? 27.891 -0.570 -10.627 1.00 93.12 477 TRP A N 1
ATOM 3724 C CA . TRP A 1 477 ? 27.299 -1.903 -10.507 1.00 93.12 477 TRP A CA 1
ATOM 3725 C C . TRP A 1 477 ? 26.976 -2.234 -9.048 1.00 93.12 477 TRP A C 1
ATOM 3727 O O . TRP A 1 477 ? 27.560 -1.667 -8.116 1.00 93.12 477 TRP A O 1
ATOM 3737 N N . PHE A 1 478 ? 26.079 -3.196 -8.833 1.00 91.25 478 PHE A N 1
ATOM 3738 C CA . PHE A 1 478 ? 25.807 -3.705 -7.494 1.00 91.25 478 PHE A CA 1
ATOM 3739 C C . PHE A 1 478 ? 27.063 -4.311 -6.857 1.00 91.25 478 PHE A C 1
ATOM 3741 O O . PHE A 1 478 ? 27.907 -4.899 -7.541 1.00 91.25 478 PHE A O 1
ATOM 3748 N N . GLY A 1 479 ? 27.201 -4.131 -5.543 1.00 86.56 479 GLY A N 1
ATOM 3749 C CA . GLY A 1 479 ? 28.405 -4.462 -4.781 1.00 86.56 479 GLY A CA 1
ATOM 3750 C C . GLY A 1 479 ? 29.540 -3.434 -4.920 1.00 86.56 479 GLY A C 1
ATOM 3751 O O . GLY A 1 479 ? 30.562 -3.569 -4.253 1.00 86.56 479 GLY A O 1
ATOM 3752 N N . GLN A 1 480 ? 29.379 -2.389 -5.744 1.00 84.56 480 GLN A N 1
ATOM 3753 C CA . GLN A 1 480 ? 30.385 -1.341 -5.982 1.00 84.56 480 GLN A CA 1
ATOM 3754 C C . GLN A 1 480 ? 29.859 0.046 -5.576 1.00 84.56 480 GLN A C 1
ATOM 3756 O O . GLN A 1 480 ? 29.832 0.977 -6.373 1.00 84.56 480 GLN A O 1
ATOM 3761 N N . GLY A 1 481 ? 29.389 0.171 -4.331 1.00 74.06 481 GLY A N 1
ATOM 3762 C CA . GLY A 1 481 ? 28.738 1.391 -3.820 1.00 74.06 481 GLY A CA 1
ATOM 3763 C C . GLY A 1 481 ? 27.221 1.437 -4.044 1.00 74.06 481 GLY A C 1
ATOM 3764 O O . GLY A 1 481 ? 26.552 2.323 -3.522 1.00 74.06 481 GLY A O 1
ATOM 3765 N N . LYS A 1 482 ? 26.670 0.453 -4.764 1.00 81.06 482 LYS A N 1
ATOM 3766 C CA . LYS A 1 482 ? 25.233 0.177 -4.883 1.00 81.06 482 LYS A CA 1
ATOM 3767 C C . LYS A 1 482 ? 24.924 -1.129 -4.159 1.00 81.06 482 LYS A C 1
ATOM 3769 O O . LYS A 1 482 ? 25.494 -2.162 -4.503 1.00 81.06 482 LYS A O 1
ATOM 3774 N N . GLY A 1 483 ? 24.069 -1.082 -3.147 1.00 83.12 483 GLY A N 1
ATOM 3775 C CA . GLY A 1 483 ? 23.704 -2.231 -2.327 1.00 83.12 483 GLY A CA 1
ATOM 3776 C C . GLY A 1 483 ? 22.192 -2.355 -2.201 1.00 83.12 483 GLY A C 1
ATOM 3777 O O . GLY A 1 483 ? 21.463 -2.255 -3.191 1.00 83.12 483 GLY A O 1
ATOM 3778 N N . PHE A 1 484 ? 21.732 -2.568 -0.973 1.00 84.81 484 PHE A N 1
ATOM 3779 C CA . PHE A 1 484 ? 20.319 -2.482 -0.633 1.00 84.81 484 PHE A CA 1
ATOM 3780 C C . PHE A 1 484 ? 19.947 -1.058 -0.229 1.00 84.81 484 PHE A C 1
ATOM 3782 O O . PHE A 1 484 ? 20.751 -0.319 0.339 1.00 84.81 484 PHE A O 1
ATOM 3789 N N . GLY A 1 485 ? 18.726 -0.670 -0.565 1.00 74.62 485 GLY A N 1
ATOM 3790 C CA . GLY A 1 485 ? 18.190 0.658 -0.337 1.00 74.62 485 GLY A CA 1
ATOM 3791 C C . GLY A 1 485 ? 16.778 0.607 0.223 1.00 74.62 485 GLY A C 1
ATOM 3792 O O . GLY A 1 485 ? 16.242 -0.450 0.553 1.00 74.62 485 GLY A O 1
ATOM 3793 N N . TRP A 1 486 ? 16.182 1.789 0.308 1.00 68.75 486 TRP A N 1
ATOM 3794 C CA . TRP A 1 486 ? 14.807 1.980 0.743 1.00 68.75 486 TRP A CA 1
ATOM 3795 C C . TRP A 1 486 ? 13.923 2.133 -0.489 1.00 68.75 486 TRP A C 1
ATOM 3797 O O . TRP A 1 486 ? 14.169 3.010 -1.317 1.00 68.75 486 TRP A O 1
ATOM 3807 N N . GLY A 1 487 ? 12.904 1.292 -0.612 1.00 59.00 487 GLY A N 1
ATOM 3808 C CA . GLY A 1 487 ? 12.010 1.276 -1.761 1.00 59.00 487 GLY A CA 1
ATOM 3809 C C . GLY A 1 487 ? 10.556 1.384 -1.334 1.00 59.00 487 GLY A C 1
ATOM 3810 O O . GLY A 1 487 ? 10.144 0.841 -0.319 1.00 59.00 487 GLY A O 1
ATOM 3811 N N . THR A 1 488 ? 9.761 2.083 -2.140 1.00 52.12 488 THR A N 1
ATOM 3812 C CA . THR A 1 488 ? 8.323 2.314 -1.921 1.00 52.12 488 THR A CA 1
ATOM 3813 C C . THR A 1 488 ? 7.434 1.252 -2.572 1.00 52.12 488 THR A C 1
ATOM 3815 O O . THR A 1 488 ? 6.257 1.510 -2.836 1.00 52.12 488 THR A O 1
ATOM 3818 N N . VAL A 1 489 ? 7.997 0.096 -2.940 1.00 50.09 489 VAL A N 1
ATOM 3819 C CA . VAL A 1 489 ? 7.342 -0.824 -3.876 1.00 50.09 489 VAL A CA 1
ATOM 3820 C C . VAL A 1 489 ? 7.055 -2.164 -3.219 1.00 50.09 489 VAL A C 1
ATOM 3822 O O . VAL A 1 489 ? 7.944 -2.838 -2.716 1.00 50.09 489 VAL A O 1
ATOM 3825 N N . HIS A 1 490 ? 5.769 -2.508 -3.248 1.00 51.53 490 HIS A N 1
ATOM 3826 C CA . HIS A 1 490 ? 5.102 -3.527 -2.441 1.00 51.53 490 HIS A CA 1
ATOM 3827 C C . HIS A 1 490 ? 5.217 -4.953 -3.002 1.00 51.53 490 HIS A C 1
ATOM 3829 O O . HIS A 1 490 ? 4.310 -5.764 -2.819 1.00 51.53 490 HIS A O 1
ATOM 3835 N N . HIS A 1 491 ? 6.292 -5.270 -3.730 1.00 48.91 491 HIS A N 1
ATOM 3836 C CA . HIS A 1 491 ? 6.537 -6.659 -4.111 1.00 48.91 491 HIS A CA 1
ATOM 3837 C C . HIS A 1 491 ? 7.258 -7.340 -2.973 1.00 48.91 491 HIS A C 1
ATOM 3839 O O . HIS A 1 491 ? 8.455 -7.141 -2.768 1.00 48.91 491 HIS A O 1
ATOM 3845 N N . ALA A 1 492 ? 6.470 -8.095 -2.232 1.00 43.16 492 ALA A N 1
ATOM 3846 C CA . ALA A 1 492 ? 6.698 -9.484 -1.910 1.00 43.16 492 ALA A CA 1
ATOM 3847 C C . ALA A 1 492 ? 6.118 -9.771 -0.537 1.00 43.16 492 ALA A C 1
ATOM 3849 O O . ALA A 1 492 ? 6.326 -9.056 0.442 1.00 43.16 492 ALA A O 1
ATOM 3850 N N . ALA A 1 493 ? 5.315 -10.816 -0.504 1.00 42.66 493 ALA A N 1
ATOM 3851 C CA . ALA A 1 493 ? 4.378 -11.044 0.564 1.00 42.66 493 ALA A CA 1
ATOM 3852 C C . ALA A 1 493 ? 5.065 -11.341 1.892 1.00 42.66 493 ALA A C 1
ATOM 3854 O O . ALA A 1 493 ? 5.692 -12.385 2.061 1.00 42.66 493 ALA A O 1
ATOM 3855 N N . GLY A 1 494 ? 4.827 -10.466 2.870 1.00 44.09 494 GLY A N 1
ATOM 3856 C CA . GLY A 1 494 ? 4.922 -10.854 4.266 1.00 44.09 494 GLY A CA 1
ATOM 3857 C C . GLY A 1 494 ? 3.980 -12.032 4.504 1.00 44.09 494 GLY A C 1
ATOM 3858 O O . GLY A 1 494 ? 2.769 -11.927 4.303 1.00 44.09 494 GLY A O 1
ATOM 3859 N N . SER A 1 495 ? 4.537 -13.180 4.883 1.00 42.88 495 SER A N 1
ATOM 3860 C CA . SER A 1 495 ? 3.746 -14.368 5.204 1.00 42.88 495 SER A CA 1
ATOM 3861 C C . SER A 1 495 ? 2.762 -14.044 6.329 1.00 42.88 495 SER A C 1
ATOM 3863 O O . SER A 1 495 ? 3.134 -13.416 7.318 1.00 42.88 495 SER A O 1
ATOM 3865 N N . LEU A 1 496 ? 1.507 -14.480 6.224 1.00 48.91 496 LEU A N 1
ATOM 3866 C CA . LEU A 1 496 ? 0.592 -14.373 7.358 1.00 48.91 496 LEU A CA 1
ATOM 3867 C C . LEU A 1 496 ? 1.100 -15.259 8.498 1.00 48.91 496 LEU A C 1
ATOM 3869 O O . LEU A 1 496 ? 1.341 -16.449 8.297 1.00 48.91 496 LEU A O 1
ATOM 3873 N N . ARG A 1 497 ? 1.168 -14.718 9.720 1.00 52.78 497 ARG A N 1
ATOM 3874 C CA . ARG A 1 497 ? 1.369 -15.529 10.928 1.00 52.78 497 ARG A CA 1
ATOM 3875 C C . ARG A 1 497 ? 0.055 -16.195 11.315 1.00 52.78 497 ARG A C 1
ATOM 3877 O O . ARG A 1 497 ? -0.538 -15.898 12.347 1.00 52.78 497 ARG A O 1
ATOM 3884 N N . MET A 1 498 ? -0.447 -17.052 10.435 1.00 42.88 498 MET A N 1
ATOM 3885 C CA . MET A 1 498 ? -1.560 -17.926 10.771 1.00 42.88 498 MET A CA 1
ATOM 3886 C C . MET A 1 498 ? -1.010 -19.079 11.612 1.00 42.88 498 MET A C 1
ATOM 3888 O O . MET A 1 498 ? 0.092 -19.557 11.338 1.00 42.88 498 MET A O 1
ATOM 3892 N N . PRO A 1 499 ? -1.741 -19.555 12.627 1.00 32.88 499 PRO A N 1
ATOM 3893 C CA . PRO A 1 499 ? -1.355 -20.766 13.329 1.00 32.88 499 PRO A CA 1
ATOM 3894 C C . PRO A 1 499 ? -1.415 -21.945 12.346 1.00 32.88 499 PRO A C 1
ATOM 3896 O O . PRO A 1 499 ? -2.483 -22.479 12.063 1.00 32.88 499 PRO A O 1
ATOM 3899 N N . THR A 1 500 ? -0.276 -22.355 11.798 1.00 32.12 500 THR A N 1
ATOM 3900 C CA . THR A 1 500 ? -0.133 -23.628 11.078 1.00 32.12 500 THR A CA 1
ATOM 3901 C C . THR A 1 500 ? 1.202 -24.236 11.483 1.00 32.12 500 THR A C 1
ATOM 3903 O O . THR A 1 500 ? 2.228 -23.622 11.219 1.00 32.12 500 THR A O 1
ATOM 3906 N N . ARG A 1 501 ? 1.307 -25.392 12.142 1.00 31.70 501 ARG A N 1
ATOM 3907 C CA . ARG A 1 501 ? 0.403 -26.517 12.475 1.00 31.70 501 ARG A CA 1
ATOM 3908 C C . ARG A 1 501 ? 0.550 -26.861 13.982 1.00 31.70 501 ARG A C 1
ATOM 3910 O O . ARG A 1 501 ? 1.398 -26.245 14.625 1.00 31.70 501 ARG A O 1
ATOM 3917 N N . PRO A 1 502 ? -0.242 -27.796 14.553 1.00 35.84 502 PRO A N 1
ATOM 3918 C CA . PRO A 1 502 ? 0.170 -28.507 15.771 1.00 35.84 502 PRO A CA 1
ATOM 3919 C C . PRO A 1 502 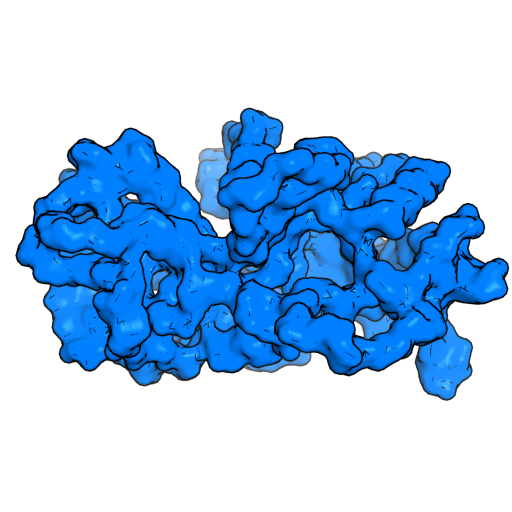? 1.582 -29.095 15.669 1.00 35.84 502 PRO A C 1
ATOM 3921 O O . PRO A 1 502 ? 1.992 -29.443 14.533 1.00 35.84 502 PRO A O 1
#